Protein AF-A0A932L6X6-F1 (afdb_monomer_lite)

Foldseek 3Di:
DAKWWWDQDPFLRDIDIAHPVQQADPPVRHGDFDFQWFADLAQLEIQGLPCVDPRNVQIDIDRWFDFDFPQCFLVVDPDDAQFFFWFADPPPRPDIDTFGFHFDAFDFDDPDPDQRPFDDPVRQVVFWAFNYWLSRDGPLLLVLQQADQKDKDPDDLVCCVVVHPDDDDCRPPNPPPPPAAWDADPSNQKIWHDLPRADKIKTFGFAFHAQNFNDSVSRSVCSVVPVRFGFAQALADRHHQTDSDHDPTSVPDPSRLPRRHQGGFQWKKKKWKKFFPFQFWKKKKWFDFLNKIWIWIATQVFQKIWIDTRNHTQWIARHPRHGGDIWIWMWTDHSQFTWIDTNNHTTDTPDGRGDDVVVVNRLFDDPSSSGGIMMITHSTTMMIHRITMIGGQDAAADPALDLDPVVRPDPAGRRDPVRGVVSVDGDDDGDHRHPQWTQTHHSNDSPTPGLRRDPPGSTDGNVRTSGTGFWRPFGWADQDDVPHGDPPPRPHGPVVRTDTDD

Secondary structure (DSSP, 8-state):
--SEEEEE-TTT--EEEEE-GGGB-TTT--B-----EEE-TTT-BEEE--TTSTTTTT-PPB---EEEEEGGGGTSSPPPTT-EEEEE-TTTS-SEEEEEEEE-TT--TTSS-----PPPHHHHHHHPEEEEEGGG--HHHHHTTPPPSEEEESS-HHHHHHH-PPPSP--TTT----SSS-EEEGGGTEEEE-TT--SEEEEEE----PPPBSSHHHHHHHHHTT-------B---GGG-EESS--S-GGG-GGGGGGG-SSB---EEEEEEEEE--SSSEEEEEEEETTEEEEEEEETTTTEEEEEETTEEEEEEE-S--SSEEEEEEEEEETTEEEEEETTEEPPPSS--B--TTTTTTTS--GGGGS-EEEEEES--EEEEEEEEEE-------SS--S-GGGT-----TT-GGGGGGGG----------TTEEEEE-S--TT--STTT-SS-SSEEGGGEEEEEEEEEEPPBPSEETTEEPP--TT-B-GGG-EE--

Structure (mmCIF, N/CA/C/O backbone):
data_AF-A0A932L6X6-F1
#
_entry.id   AF-A0A932L6X6-F1
#
loop_
_atom_site.group_PDB
_atom_site.id
_atom_site.type_symbol
_atom_site.label_atom_id
_atom_site.label_alt_id
_atom_site.label_comp_id
_atom_site.label_asym_id
_atom_site.label_entity_id
_atom_site.label_seq_id
_atom_site.pdbx_PDB_ins_code
_atom_site.Cartn_x
_atom_site.Cartn_y
_atom_site.Cartn_z
_atom_site.occupancy
_atom_site.B_iso_or_equiv
_atom_site.auth_seq_id
_atom_site.auth_comp_id
_atom_site.auth_asym_id
_atom_site.auth_atom_id
_atom_site.pdbx_PDB_model_num
ATOM 1 N N . MET A 1 1 ? 12.198 -10.113 -12.822 1.00 59.28 1 MET A N 1
ATOM 2 C CA . MET A 1 1 ? 13.013 -8.905 -12.554 1.00 59.28 1 MET A CA 1
ATOM 3 C C . MET A 1 1 ? 14.378 -9.026 -13.214 1.00 59.28 1 MET A C 1
ATOM 5 O O . MET A 1 1 ? 14.775 -10.144 -13.527 1.00 59.28 1 MET A O 1
ATOM 9 N N . GLY A 1 2 ? 15.064 -7.897 -13.429 1.00 71.88 2 GLY A N 1
ATOM 10 C CA . GLY A 1 2 ? 16.443 -7.845 -13.934 1.00 71.88 2 GLY A CA 1
ATOM 11 C C . GLY A 1 2 ? 17.482 -8.264 -12.887 1.00 71.88 2 GLY A C 1
ATOM 12 O O . GLY A 1 2 ? 17.142 -8.907 -11.890 1.00 71.88 2 GLY A O 1
ATOM 13 N N . ARG A 1 3 ? 18.756 -7.911 -13.102 1.00 78.88 3 ARG A N 1
ATOM 14 C CA . ARG A 1 3 ? 19.825 -8.232 -12.146 1.00 78.88 3 ARG A CA 1
ATOM 15 C C . ARG A 1 3 ? 19.634 -7.441 -10.847 1.00 78.88 3 ARG A C 1
ATOM 17 O O . ARG A 1 3 ? 19.452 -6.229 -10.900 1.00 78.88 3 ARG A O 1
ATOM 24 N N . HIS A 1 4 ? 19.679 -8.112 -9.697 1.00 83.12 4 HIS A N 1
ATOM 25 C CA . HIS A 1 4 ? 19.386 -7.514 -8.384 1.00 83.12 4 HIS A CA 1
ATOM 26 C C . HIS A 1 4 ? 20.142 -8.200 -7.240 1.00 83.12 4 HIS A C 1
ATOM 28 O O . HIS A 1 4 ? 20.713 -9.274 -7.431 1.00 83.12 4 HIS A O 1
ATOM 34 N N . LYS A 1 5 ? 20.139 -7.575 -6.060 1.00 83.75 5 LYS A N 1
ATOM 35 C CA . LYS A 1 5 ? 20.548 -8.154 -4.773 1.00 83.75 5 LYS A CA 1
ATOM 36 C C . LYS A 1 5 ? 19.313 -8.327 -3.888 1.00 83.75 5 LYS A C 1
ATOM 38 O O . LYS A 1 5 ? 18.473 -7.427 -3.835 1.00 83.75 5 LYS A O 1
ATOM 43 N N . ASP A 1 6 ? 19.237 -9.447 -3.178 1.00 82.81 6 ASP A N 1
ATOM 44 C CA . ASP A 1 6 ? 18.283 -9.631 -2.082 1.00 82.81 6 ASP A CA 1
ATOM 45 C C . ASP A 1 6 ? 18.930 -9.148 -0.784 1.00 82.81 6 ASP A C 1
ATOM 47 O O . ASP A 1 6 ? 20.062 -9.509 -0.466 1.00 82.81 6 ASP A O 1
ATOM 51 N N . VAL A 1 7 ? 18.222 -8.315 -0.028 1.00 84.31 7 VAL A N 1
ATOM 52 C CA . VAL A 1 7 ? 18.781 -7.638 1.141 1.00 84.31 7 VAL A CA 1
ATOM 53 C C . VAL A 1 7 ? 17.866 -7.858 2.331 1.00 84.31 7 VAL A C 1
ATOM 55 O O . VAL A 1 7 ? 16.706 -7.463 2.305 1.00 84.31 7 VAL A O 1
ATOM 58 N N . ALA A 1 8 ? 18.395 -8.453 3.398 1.00 87.75 8 ALA A N 1
ATOM 59 C CA . ALA A 1 8 ? 17.811 -8.336 4.729 1.00 87.75 8 ALA A CA 1
ATOM 60 C C . ALA A 1 8 ? 18.465 -7.138 5.427 1.00 87.75 8 ALA A C 1
ATOM 62 O O . ALA A 1 8 ? 19.692 -7.097 5.576 1.00 87.75 8 ALA A O 1
ATOM 63 N N . CYS A 1 9 ? 17.664 -6.144 5.814 1.00 88.94 9 CYS A N 1
ATOM 64 C CA . CYS A 1 9 ? 18.165 -4.991 6.554 1.00 88.94 9 CYS A CA 1
ATOM 65 C C . CYS A 1 9 ? 18.780 -5.469 7.882 1.00 88.94 9 CYS A C 1
ATOM 67 O O . CYS A 1 9 ? 18.079 -6.107 8.660 1.00 88.94 9 CYS A O 1
ATOM 69 N N . PRO A 1 10 ? 20.042 -5.143 8.205 1.00 88.06 10 PRO A N 1
ATOM 70 C CA . PRO A 1 10 ? 20.665 -5.607 9.446 1.00 88.06 10 PRO A CA 1
ATOM 71 C C . PRO A 1 10 ? 20.075 -4.945 10.701 1.00 88.06 10 PRO A C 1
ATOM 73 O O . PRO A 1 10 ? 20.348 -5.399 11.805 1.00 88.06 10 PRO A O 1
ATOM 76 N N . GLN A 1 11 ? 19.286 -3.879 10.537 1.00 90.56 11 GLN A N 1
ATOM 77 C CA . GLN A 1 11 ? 18.663 -3.158 11.644 1.00 90.56 11 GLN A CA 1
ATOM 78 C C . GLN A 1 11 ? 17.264 -3.696 11.948 1.00 90.56 11 GLN A C 1
ATOM 80 O O . GLN A 1 11 ? 17.016 -4.184 13.042 1.00 90.56 11 GLN A O 1
ATOM 85 N N . CYS A 1 12 ? 16.348 -3.634 10.977 1.00 90.50 12 CYS A N 1
ATOM 86 C CA . CYS A 1 12 ? 14.954 -4.045 11.179 1.00 90.50 12 CYS A CA 1
ATOM 87 C C . CYS A 1 12 ? 14.623 -5.444 10.642 1.00 90.50 12 CYS A C 1
ATOM 89 O O . CYS A 1 12 ? 13.495 -5.891 10.789 1.00 90.50 12 CYS A O 1
ATOM 91 N N . ASN A 1 13 ? 15.565 -6.128 9.985 1.00 90.94 13 ASN A N 1
ATOM 92 C CA . ASN A 1 13 ? 15.373 -7.431 9.333 1.00 90.94 13 ASN A CA 1
ATOM 93 C C . ASN A 1 13 ? 14.358 -7.455 8.170 1.00 90.94 13 ASN A C 1
ATOM 95 O O . ASN A 1 13 ? 14.081 -8.519 7.611 1.00 90.94 13 ASN A O 1
ATOM 99 N N . TYR A 1 14 ? 13.842 -6.296 7.744 1.00 91.62 14 TYR A N 1
ATOM 100 C CA . TYR A 1 14 ? 12.986 -6.214 6.563 1.00 91.62 14 TYR A CA 1
ATOM 101 C C . TYR A 1 14 ? 13.736 -6.675 5.316 1.00 91.62 14 TYR A C 1
ATOM 103 O O . TYR A 1 14 ? 14.874 -6.254 5.070 1.00 91.62 14 TYR A O 1
ATOM 111 N N . ARG A 1 15 ? 13.090 -7.537 4.526 1.00 90.38 15 ARG A N 1
ATOM 112 C CA . ARG A 1 15 ? 13.638 -8.055 3.273 1.00 90.38 15 ARG A CA 1
ATOM 113 C C . ARG A 1 15 ? 13.157 -7.215 2.100 1.00 90.38 15 ARG A C 1
ATOM 115 O O . ARG A 1 15 ? 11.959 -7.066 1.894 1.00 90.38 15 ARG A O 1
ATOM 122 N N . PHE A 1 16 ? 14.096 -6.709 1.317 1.00 88.19 16 PHE A N 1
ATOM 123 C CA . PHE A 1 16 ? 13.834 -5.911 0.126 1.00 88.19 16 PHE A CA 1
ATOM 124 C C . PHE A 1 16 ? 14.847 -6.241 -0.969 1.00 88.19 16 PHE A C 1
ATOM 126 O O . PHE A 1 16 ? 15.822 -6.959 -0.743 1.00 88.19 16 PHE A O 1
ATOM 133 N N . GLN A 1 17 ? 14.597 -5.736 -2.172 1.00 86.75 17 GLN A N 1
ATOM 134 C CA . GLN A 1 17 ? 15.460 -5.949 -3.327 1.00 86.75 17 GLN A CA 1
ATOM 135 C C . GLN A 1 17 ? 16.038 -4.625 -3.796 1.00 86.75 17 GLN A C 1
ATOM 137 O O . GLN A 1 17 ? 15.375 -3.594 -3.710 1.00 86.75 17 GLN A O 1
ATOM 142 N N . VAL A 1 18 ? 17.263 -4.679 -4.308 1.00 85.31 18 VAL A N 1
ATOM 143 C CA . VAL A 1 18 ? 17.975 -3.531 -4.875 1.00 85.31 18 VAL A CA 1
ATOM 144 C C . VAL A 1 18 ? 18.481 -3.918 -6.258 1.00 85.31 18 VAL A C 1
ATOM 146 O O . VAL A 1 18 ? 19.087 -4.980 -6.417 1.00 85.31 18 VAL A O 1
ATOM 149 N N . SER A 1 19 ? 18.233 -3.083 -7.267 1.00 81.38 19 SER A N 1
ATOM 150 C CA . SER A 1 19 ? 18.755 -3.290 -8.619 1.00 81.38 19 SER A CA 1
ATOM 151 C C . SER A 1 19 ? 20.271 -3.401 -8.576 1.00 81.38 19 SER A C 1
ATOM 153 O O . SER A 1 19 ? 20.921 -2.649 -7.869 1.00 81.38 19 SER A O 1
ATOM 155 N N . ALA A 1 20 ? 20.830 -4.317 -9.358 1.00 79.25 20 ALA A N 1
ATOM 156 C CA . ALA A 1 20 ? 22.265 -4.492 -9.567 1.00 79.25 20 ALA A CA 1
ATOM 157 C C . ALA A 1 20 ? 22.620 -4.532 -11.054 1.00 79.25 20 ALA A C 1
ATOM 159 O O . ALA A 1 20 ? 23.632 -5.109 -11.457 1.00 79.25 20 ALA A O 1
ATOM 160 N N . SER A 1 21 ? 21.759 -3.931 -11.874 1.00 76.94 21 SER A N 1
ATOM 161 C CA . SER A 1 21 ? 21.929 -3.882 -13.326 1.00 76.94 21 SER A CA 1
ATOM 162 C C . SER A 1 21 ? 23.211 -3.128 -13.702 1.00 76.94 21 SER A C 1
ATOM 164 O O . SER A 1 21 ? 23.961 -3.614 -14.540 1.00 76.94 21 SER A O 1
ATOM 166 N N . ASP A 1 22 ? 23.544 -2.058 -12.970 1.00 74.56 22 ASP A N 1
ATOM 167 C CA . ASP A 1 22 ? 24.755 -1.246 -13.167 1.00 74.56 22 ASP A CA 1
ATOM 168 C C . ASP A 1 22 ? 26.072 -1.984 -12.861 1.00 74.56 22 ASP A C 1
ATOM 170 O O . ASP A 1 22 ? 27.138 -1.506 -13.232 1.00 74.56 22 ASP A O 1
ATOM 174 N N . GLU A 1 23 ? 26.058 -3.138 -12.177 1.00 74.38 23 GLU A N 1
ATOM 175 C CA . GLU A 1 23 ? 27.310 -3.846 -11.855 1.00 74.38 23 GLU A CA 1
ATOM 176 C C . GLU A 1 23 ? 27.989 -4.444 -13.095 1.00 74.38 23 GLU A C 1
ATOM 178 O O . GLU A 1 23 ? 29.179 -4.776 -13.064 1.00 74.38 23 GLU A O 1
ATOM 183 N N . VAL A 1 24 ? 27.242 -4.628 -14.185 1.00 69.69 24 VAL A N 1
ATOM 184 C CA . VAL A 1 24 ? 27.682 -5.386 -15.353 1.00 69.69 24 VAL A CA 1
ATOM 185 C C . VAL A 1 24 ? 27.286 -4.664 -16.628 1.00 69.69 24 VAL A C 1
ATOM 187 O O . VAL A 1 24 ? 26.172 -4.180 -16.764 1.00 69.69 24 VAL A O 1
ATOM 190 N N . ASP A 1 25 ? 28.196 -4.649 -17.593 1.00 65.38 25 ASP A N 1
ATOM 191 C CA . ASP A 1 25 ? 27.910 -4.136 -18.926 1.00 65.38 25 ASP A CA 1
ATOM 192 C C . ASP A 1 25 ? 26.937 -5.080 -19.654 1.00 65.38 25 ASP A C 1
ATOM 194 O O . ASP A 1 25 ? 27.196 -6.279 -19.781 1.00 65.38 25 ASP A O 1
ATOM 198 N N . GLU A 1 26 ? 25.803 -4.558 -20.123 1.00 61.50 26 GLU A N 1
ATOM 199 C CA . GLU A 1 26 ? 24.737 -5.372 -20.726 1.00 61.50 26 GLU A CA 1
ATOM 200 C C . GLU A 1 26 ? 25.148 -6.050 -22.045 1.00 61.50 26 GLU A C 1
ATOM 202 O O . GLU A 1 26 ? 24.567 -7.069 -22.420 1.00 61.50 26 GLU A O 1
ATOM 207 N N . THR A 1 27 ? 26.166 -5.526 -22.738 1.00 60.38 27 THR A N 1
ATOM 208 C CA . THR A 1 27 ? 26.592 -6.009 -24.063 1.00 60.38 27 THR A CA 1
ATOM 209 C C . THR A 1 27 ? 27.661 -7.092 -23.954 1.00 60.38 27 THR A C 1
ATOM 211 O O . THR A 1 27 ? 27.621 -8.108 -24.645 1.00 60.38 27 THR A O 1
ATOM 214 N N . THR A 1 28 ? 28.635 -6.876 -23.078 1.00 61.78 28 THR A N 1
ATOM 215 C CA . THR A 1 28 ? 29.803 -7.742 -22.881 1.00 61.78 28 THR A CA 1
ATOM 216 C C . THR A 1 28 ? 29.606 -8.723 -21.728 1.00 61.78 28 THR A C 1
ATOM 218 O O . THR A 1 28 ? 30.336 -9.707 -21.615 1.00 61.78 28 THR A O 1
ATOM 221 N N . ASN A 1 29 ? 28.618 -8.468 -20.862 1.00 62.97 29 ASN A N 1
ATOM 222 C CA . ASN A 1 29 ? 28.383 -9.171 -19.604 1.00 62.97 29 ASN A CA 1
ATOM 223 C C . ASN A 1 29 ? 29.629 -9.187 -18.684 1.00 62.97 29 ASN A C 1
ATOM 225 O O . ASN A 1 29 ? 29.773 -10.064 -17.827 1.00 62.97 29 ASN A O 1
ATOM 229 N N . VAL A 1 30 ? 30.521 -8.200 -18.845 1.00 63.78 30 VAL A N 1
ATOM 230 C CA . VAL A 1 30 ? 31.698 -7.977 -17.996 1.00 63.78 30 VAL A CA 1
ATOM 231 C C . VAL A 1 30 ? 31.309 -7.098 -16.810 1.00 63.78 30 VAL A C 1
ATOM 233 O O . VAL A 1 30 ? 30.660 -6.064 -16.969 1.00 63.78 30 VAL A O 1
ATOM 236 N N . ARG A 1 31 ? 31.702 -7.516 -15.603 1.00 64.94 31 ARG A N 1
ATOM 237 C CA . ARG A 1 31 ? 31.498 -6.734 -14.378 1.00 64.94 31 ARG A CA 1
ATOM 238 C C . ARG A 1 31 ? 32.412 -5.509 -14.400 1.00 64.94 31 ARG A C 1
ATOM 240 O O . ARG A 1 31 ? 33.623 -5.678 -14.514 1.00 64.94 31 ARG A O 1
ATOM 247 N N . HIS A 1 32 ? 31.846 -4.311 -14.285 1.00 64.50 32 HIS A N 1
ATOM 248 C CA . HIS A 1 32 ? 32.609 -3.055 -14.332 1.00 64.50 32 HIS A CA 1
ATOM 249 C C . HIS A 1 32 ? 32.357 -2.135 -13.128 1.00 64.50 32 HIS A C 1
ATOM 251 O O . HIS A 1 32 ? 33.115 -1.190 -12.926 1.00 64.50 32 HIS A O 1
ATOM 257 N N . ALA A 1 33 ? 31.338 -2.421 -12.311 1.00 64.88 33 ALA A N 1
ATOM 258 C CA . ALA A 1 33 ? 31.063 -1.698 -11.076 1.00 64.88 33 ALA A CA 1
ATOM 259 C C . ALA A 1 33 ? 30.678 -2.657 -9.938 1.00 64.88 33 ALA A C 1
ATOM 261 O O . ALA A 1 33 ? 30.308 -3.819 -10.149 1.00 64.88 33 ALA A O 1
ATOM 262 N N . VAL A 1 34 ? 30.774 -2.156 -8.710 1.00 67.62 34 VAL A N 1
ATOM 263 C CA . VAL A 1 34 ? 30.240 -2.807 -7.514 1.00 67.62 34 VAL A CA 1
ATOM 264 C C . VAL A 1 34 ? 29.261 -1.829 -6.901 1.00 67.62 34 VAL A C 1
ATOM 266 O O . VAL A 1 34 ? 29.612 -0.677 -6.655 1.00 67.62 34 VAL A O 1
ATOM 269 N N . LEU A 1 35 ? 28.026 -2.267 -6.687 1.00 74.69 35 LEU A N 1
ATOM 270 C CA . LEU A 1 35 ? 27.123 -1.481 -5.868 1.00 74.69 35 LEU A CA 1
ATOM 271 C C . LEU A 1 35 ? 27.602 -1.526 -4.439 1.00 74.69 35 LEU A C 1
ATOM 273 O O . LEU A 1 35 ? 27.867 -2.603 -3.912 1.00 74.69 35 LEU A O 1
ATOM 277 N N . THR A 1 36 ? 27.697 -0.357 -3.828 1.00 73.50 36 THR A N 1
ATOM 278 C CA . THR A 1 36 ? 28.293 -0.210 -2.507 1.00 73.50 36 THR A CA 1
ATOM 279 C C . THR A 1 36 ? 27.242 -0.059 -1.428 1.00 73.50 36 THR A C 1
ATOM 281 O O . THR A 1 36 ? 27.542 -0.375 -0.285 1.00 73.50 36 THR A O 1
ATOM 284 N N . THR A 1 37 ? 26.028 0.409 -1.744 1.00 81.94 37 THR A N 1
ATOM 285 C CA . THR A 1 37 ? 24.969 0.561 -0.735 1.00 81.94 37 THR A CA 1
ATOM 286 C C . THR A 1 37 ? 23.552 0.407 -1.280 1.00 81.94 37 THR A C 1
ATOM 288 O O . THR A 1 37 ? 23.329 0.554 -2.478 1.00 81.94 37 THR A O 1
ATOM 291 N N . GLY A 1 38 ? 22.585 0.168 -0.389 1.00 86.19 38 GLY A N 1
ATOM 292 C CA . GLY A 1 38 ? 21.142 0.262 -0.640 1.00 86.19 38 GLY A CA 1
ATOM 293 C C . GLY A 1 38 ? 20.395 0.787 0.591 1.00 86.19 38 GLY A C 1
ATOM 294 O O . GLY A 1 38 ? 20.908 0.678 1.701 1.00 86.19 38 GLY A O 1
ATOM 295 N N . VAL A 1 39 ? 19.201 1.358 0.428 1.00 88.38 39 VAL A N 1
ATOM 296 C CA . VAL A 1 39 ? 18.431 1.954 1.540 1.00 88.38 39 VAL A CA 1
ATOM 297 C C . VAL A 1 39 ? 17.218 1.101 1.885 1.00 88.38 39 VAL A C 1
ATOM 299 O O . VAL A 1 39 ? 16.423 0.745 1.017 1.00 88.38 39 VAL A O 1
ATOM 302 N N . CYS A 1 40 ? 17.064 0.772 3.169 1.00 90.94 40 CYS A N 1
ATOM 303 C CA . CYS A 1 40 ? 15.878 0.068 3.643 1.00 90.94 40 CYS A CA 1
ATOM 304 C C . CYS A 1 40 ? 14.638 0.978 3.549 1.00 90.94 40 CYS A C 1
ATOM 306 O O . CYS A 1 40 ? 14.648 2.047 4.159 1.00 90.94 40 CYS A O 1
ATOM 308 N N . PRO A 1 41 ? 13.542 0.557 2.889 1.00 89.31 41 PRO A N 1
ATOM 309 C CA . PRO A 1 41 ? 12.363 1.412 2.718 1.00 89.31 41 PRO A CA 1
ATOM 310 C C . PRO A 1 41 ? 11.634 1.713 4.033 1.00 89.31 41 PRO A C 1
ATOM 312 O O . PRO A 1 41 ? 11.022 2.768 4.172 1.00 89.31 41 PRO A O 1
ATOM 315 N N . LEU A 1 42 ? 11.718 0.819 5.024 1.00 91.31 42 LEU A N 1
ATOM 316 C CA . LEU A 1 42 ? 10.981 0.975 6.278 1.00 91.31 42 LEU A CA 1
ATOM 317 C C . LEU A 1 42 ? 11.716 1.862 7.282 1.00 91.31 42 LEU A C 1
ATOM 319 O O . LEU A 1 42 ? 11.163 2.867 7.741 1.00 91.31 42 LEU A O 1
ATOM 323 N N . CYS A 1 43 ? 12.960 1.498 7.613 1.00 91.50 43 CYS A N 1
ATOM 324 C CA . CYS A 1 43 ? 13.737 2.185 8.643 1.00 91.50 43 CYS A CA 1
ATOM 325 C C . CYS A 1 43 ? 14.742 3.203 8.099 1.00 91.50 43 CYS A C 1
ATOM 327 O O . CYS A 1 43 ? 15.356 3.881 8.911 1.00 91.50 43 CYS A O 1
ATOM 329 N N . GLN A 1 44 ? 14.928 3.318 6.777 1.00 90.75 44 GLN A N 1
ATOM 330 C CA . GLN A 1 44 ? 15.853 4.265 6.126 1.00 90.75 44 GLN A CA 1
ATOM 331 C C . GLN A 1 44 ? 17.346 4.040 6.443 1.00 90.75 44 GLN A C 1
ATOM 333 O O . GLN A 1 44 ? 18.194 4.880 6.139 1.00 90.75 44 GLN A O 1
ATOM 338 N N . TYR A 1 45 ? 17.695 2.877 7.003 1.00 90.75 45 TYR A N 1
ATOM 339 C CA . TYR A 1 45 ? 19.090 2.492 7.215 1.00 90.75 45 TYR A CA 1
ATOM 340 C C . TYR A 1 45 ? 19.806 2.250 5.884 1.00 90.75 45 TYR A C 1
ATOM 342 O O . TYR A 1 45 ? 19.302 1.518 5.021 1.00 90.75 45 TYR A O 1
ATOM 350 N N . ILE A 1 46 ? 21.004 2.816 5.754 1.00 88.50 46 ILE A N 1
ATOM 351 C CA . ILE A 1 46 ? 21.894 2.604 4.615 1.00 88.50 46 ILE A CA 1
ATOM 352 C C . ILE A 1 46 ? 22.653 1.296 4.832 1.00 88.50 46 ILE A C 1
ATOM 354 O O . ILE A 1 46 ? 23.545 1.177 5.668 1.00 88.50 46 ILE A O 1
ATOM 358 N N . VAL A 1 47 ? 22.292 0.296 4.043 1.00 86.50 47 VAL A N 1
ATOM 359 C CA . VAL A 1 47 ? 22.921 -1.016 4.030 1.00 86.50 47 VAL A CA 1
ATOM 360 C C . VAL A 1 47 ? 24.181 -0.966 3.168 1.00 86.50 47 VAL A C 1
ATOM 362 O O . VAL A 1 47 ? 24.097 -0.641 1.988 1.00 86.50 47 VAL A O 1
ATOM 365 N N . SER A 1 48 ? 25.331 -1.327 3.739 1.00 82.50 48 SER A N 1
ATOM 366 C CA . SER A 1 48 ? 26.599 -1.480 3.016 1.00 82.50 48 SER A CA 1
ATOM 367 C C . SER A 1 48 ? 26.671 -2.815 2.262 1.00 82.50 48 SER A C 1
ATOM 369 O O . SER A 1 48 ? 26.303 -3.873 2.779 1.00 82.50 48 SER A O 1
ATOM 371 N N . PHE A 1 49 ? 27.149 -2.763 1.025 1.00 79.00 49 PHE A N 1
ATOM 372 C CA . PHE A 1 49 ? 27.484 -3.898 0.159 1.00 79.00 49 PHE A CA 1
ATOM 373 C C . PHE A 1 49 ? 28.977 -3.910 -0.190 1.00 79.00 49 PHE A C 1
ATOM 375 O O . PHE A 1 49 ? 29.388 -4.630 -1.100 1.00 79.00 49 PHE A O 1
ATOM 382 N N . ASP A 1 50 ? 29.777 -3.088 0.492 1.00 72.44 50 ASP A N 1
ATOM 383 C CA . ASP A 1 50 ? 31.211 -3.012 0.258 1.00 72.44 50 ASP A CA 1
ATOM 384 C C . ASP A 1 50 ? 31.856 -4.385 0.552 1.00 72.44 50 ASP A C 1
ATOM 386 O O . ASP A 1 50 ? 31.680 -4.920 1.648 1.00 72.44 50 ASP A O 1
ATOM 390 N N . PRO A 1 51 ? 32.568 -5.007 -0.404 1.00 64.44 51 PRO A N 1
ATOM 391 C CA . PRO A 1 51 ? 33.237 -6.284 -0.170 1.00 64.44 51 PRO A CA 1
ATOM 392 C C . PRO A 1 51 ? 34.371 -6.193 0.864 1.00 64.44 51 PRO A C 1
ATOM 394 O O . PRO A 1 51 ? 34.786 -7.220 1.408 1.00 64.44 51 PRO A O 1
ATOM 397 N N . ASP A 1 52 ? 34.882 -5.003 1.169 1.00 67.06 52 ASP A N 1
ATOM 398 C CA . ASP A 1 52 ? 35.870 -4.828 2.231 1.00 67.06 52 ASP A CA 1
ATOM 399 C C . ASP A 1 52 ? 35.217 -4.754 3.620 1.00 67.06 52 ASP A C 1
ATOM 401 O O . ASP A 1 52 ? 35.862 -5.112 4.611 1.00 67.06 52 ASP A O 1
ATOM 405 N N . ASP A 1 53 ? 33.923 -4.426 3.686 1.00 65.81 53 ASP A N 1
ATOM 406 C CA . ASP A 1 53 ? 33.097 -4.486 4.890 1.00 65.81 53 ASP A CA 1
ATOM 407 C C . ASP A 1 53 ? 32.706 -5.949 5.200 1.00 65.81 53 ASP A C 1
ATOM 409 O O . ASP A 1 53 ? 32.057 -6.609 4.379 1.00 65.81 53 ASP A O 1
ATOM 413 N N . PRO A 1 54 ? 33.052 -6.495 6.384 1.00 61.03 54 PRO A N 1
ATOM 414 C CA . PRO A 1 54 ? 32.621 -7.827 6.803 1.00 61.03 54 PRO A CA 1
ATOM 415 C C . PRO A 1 54 ? 31.107 -8.063 6.682 1.00 61.03 54 PRO A C 1
ATOM 417 O O . PRO A 1 54 ? 30.703 -9.193 6.420 1.00 61.03 54 PRO A O 1
ATOM 420 N N . ALA A 1 55 ? 30.279 -7.019 6.823 1.00 59.78 55 ALA A N 1
ATOM 421 C CA . ALA A 1 55 ? 28.827 -7.092 6.653 1.00 59.78 55 ALA A CA 1
ATOM 422 C C . ALA A 1 55 ? 28.361 -7.058 5.179 1.00 59.78 55 ALA A C 1
ATOM 424 O O . ALA A 1 55 ? 27.216 -7.417 4.890 1.00 59.78 55 ALA A O 1
ATOM 425 N N . GLY A 1 56 ? 29.217 -6.626 4.244 1.00 57.16 56 GLY A N 1
ATOM 426 C CA . GLY A 1 56 ? 28.928 -6.522 2.808 1.00 57.16 56 GLY A CA 1
ATOM 427 C C . GLY A 1 56 ? 29.398 -7.719 1.968 1.00 57.16 56 GLY A C 1
ATOM 428 O O . GLY A 1 56 ? 28.829 -7.978 0.905 1.00 57.16 56 GLY A O 1
ATOM 429 N N . ARG A 1 57 ? 30.373 -8.500 2.464 1.00 50.44 57 ARG A N 1
ATOM 430 C CA . ARG A 1 57 ? 31.052 -9.616 1.758 1.00 50.44 57 ARG A CA 1
ATOM 431 C C . ARG A 1 57 ? 30.159 -10.717 1.182 1.00 50.44 57 ARG A C 1
ATOM 433 O O . ARG A 1 57 ? 30.590 -11.410 0.264 1.00 50.44 57 ARG A O 1
ATOM 440 N N . GLU A 1 58 ? 28.941 -10.885 1.685 1.00 53.66 58 GLU A N 1
ATOM 441 C CA . GLU A 1 58 ? 28.072 -12.024 1.350 1.00 53.66 58 GLU A CA 1
ATOM 442 C C . GLU A 1 58 ? 26.911 -11.691 0.395 1.00 53.66 58 GLU A C 1
ATOM 444 O O . GLU A 1 58 ? 26.065 -12.544 0.161 1.00 53.66 58 GLU A O 1
ATOM 449 N N . ARG A 1 59 ? 26.846 -10.480 -0.183 1.00 64.88 59 ARG A N 1
ATOM 450 C CA . ARG A 1 59 ? 25.676 -10.032 -0.973 1.00 64.88 59 ARG A CA 1
ATOM 451 C C . ARG A 1 59 ? 25.957 -10.004 -2.477 1.00 64.88 59 ARG A C 1
ATOM 453 O O . ARG A 1 59 ? 26.269 -8.952 -3.060 1.00 64.88 59 ARG A O 1
ATOM 460 N N . LEU A 1 60 ? 25.867 -11.167 -3.126 1.00 66.25 60 LEU A N 1
ATOM 461 C CA . LEU A 1 60 ? 26.078 -11.299 -4.570 1.00 66.25 60 LEU A CA 1
ATOM 462 C C . LEU A 1 60 ? 24.873 -10.754 -5.353 1.00 66.25 60 LEU A C 1
ATOM 464 O O . LEU A 1 60 ? 23.746 -10.712 -4.870 1.00 66.25 60 LEU A O 1
ATOM 468 N N . SER A 1 61 ? 25.114 -10.287 -6.582 1.00 73.56 61 SER A N 1
ATOM 469 C CA . SER A 1 61 ? 24.029 -9.945 -7.505 1.00 73.56 61 SER A CA 1
ATOM 470 C C . SER A 1 61 ? 23.615 -11.155 -8.341 1.00 73.56 61 SER A C 1
ATOM 472 O O . SER A 1 61 ? 24.442 -11.916 -8.851 1.00 73.56 61 SER A O 1
ATOM 474 N N . TYR A 1 62 ? 22.311 -11.314 -8.534 1.00 74.00 62 TYR A N 1
ATOM 475 C CA . TYR A 1 62 ? 21.706 -12.402 -9.297 1.00 74.00 62 TYR A CA 1
ATOM 476 C C . TYR A 1 62 ? 21.278 -11.919 -10.668 1.00 74.00 62 TYR A C 1
ATOM 478 O O . TYR A 1 62 ? 20.804 -10.802 -10.795 1.00 74.00 62 TYR A O 1
ATOM 486 N N . LYS A 1 63 ? 21.356 -12.767 -11.699 1.00 69.44 63 LYS A N 1
ATOM 487 C CA . LYS A 1 63 ? 20.938 -12.411 -13.071 1.00 69.44 63 LYS A CA 1
ATOM 488 C C . LYS A 1 63 ? 19.421 -12.167 -13.236 1.00 69.44 63 LYS A C 1
ATOM 490 O O . LYS A 1 63 ? 19.023 -11.719 -14.305 1.00 69.44 63 LYS A O 1
ATOM 495 N N . GLY A 1 64 ? 18.608 -12.439 -12.211 1.00 74.31 64 GLY A N 1
ATOM 496 C CA . GLY A 1 64 ? 17.143 -12.382 -12.257 1.00 74.31 64 GLY A CA 1
ATOM 497 C C . GLY A 1 64 ? 16.485 -13.766 -12.341 1.00 74.31 64 GLY A C 1
ATOM 498 O O . GLY A 1 64 ? 17.163 -14.785 -12.496 1.00 74.31 64 GLY A O 1
ATOM 499 N N . ASP A 1 65 ? 15.156 -13.796 -12.231 1.00 78.94 65 ASP A N 1
ATOM 500 C CA . ASP A 1 65 ? 14.359 -15.028 -12.303 1.00 78.94 65 ASP A CA 1
ATOM 501 C C . ASP A 1 65 ? 14.210 -15.529 -13.743 1.00 78.94 65 ASP A C 1
ATOM 503 O O . ASP A 1 65 ? 14.055 -14.736 -14.675 1.00 78.94 65 ASP A O 1
ATOM 507 N N . ARG A 1 66 ? 14.178 -16.854 -13.939 1.00 82.00 66 ARG A N 1
ATOM 508 C CA . ARG A 1 66 ? 13.803 -17.438 -15.232 1.00 82.00 66 ARG A CA 1
ATOM 509 C C . ARG A 1 66 ? 12.295 -17.615 -15.315 1.00 82.00 66 ARG A C 1
ATOM 511 O O . ARG A 1 66 ? 11.680 -18.260 -14.461 1.00 82.00 66 ARG A O 1
ATOM 518 N N . ILE A 1 67 ? 11.733 -17.093 -16.398 1.00 87.69 67 ILE A N 1
ATOM 519 C CA . ILE A 1 67 ? 10.302 -17.139 -16.680 1.00 87.69 67 ILE A CA 1
ATOM 520 C C . ILE A 1 67 ? 9.991 -18.037 -17.876 1.00 87.69 67 ILE A C 1
ATOM 522 O O . ILE A 1 67 ? 10.774 -18.140 -18.823 1.00 87.69 67 ILE A O 1
ATOM 526 N N . LEU A 1 68 ? 8.836 -18.688 -17.824 1.00 90.12 68 LEU A N 1
ATOM 527 C CA . LEU A 1 68 ? 8.234 -19.395 -18.939 1.00 90.12 68 LEU A CA 1
ATOM 528 C C . LEU A 1 68 ? 7.417 -18.393 -19.754 1.00 90.12 68 LEU A C 1
ATOM 530 O O . LEU A 1 68 ? 6.557 -17.702 -19.206 1.00 90.12 68 LEU A O 1
ATOM 534 N N . VAL A 1 69 ? 7.691 -18.327 -21.056 1.00 90.94 69 VAL A N 1
ATOM 535 C CA . VAL A 1 69 ? 7.015 -17.422 -21.992 1.00 90.94 69 VAL A CA 1
ATOM 536 C C . VAL A 1 69 ? 6.213 -18.250 -22.984 1.00 90.94 69 VAL A C 1
ATOM 538 O O . VAL A 1 69 ? 6.778 -19.071 -23.710 1.00 90.94 69 VAL A O 1
ATOM 541 N N . GLY A 1 70 ? 4.904 -18.023 -23.028 1.00 91.62 70 GLY A N 1
ATOM 542 C CA . GLY A 1 70 ? 4.022 -18.590 -24.040 1.00 91.62 70 GLY A CA 1
ATOM 543 C C . GLY A 1 70 ? 4.187 -17.837 -25.353 1.00 91.62 70 GLY A C 1
ATOM 544 O O . GLY A 1 70 ? 3.473 -16.868 -25.590 1.00 91.62 70 GLY A O 1
ATOM 545 N N . LYS A 1 71 ? 5.137 -18.262 -26.196 1.00 87.56 71 LYS A N 1
ATOM 546 C CA . LYS A 1 71 ? 5.473 -17.552 -27.445 1.00 87.56 71 LYS A CA 1
ATOM 547 C C . LYS A 1 71 ? 4.303 -17.435 -28.422 1.00 87.56 71 LYS A C 1
ATOM 549 O O . LYS A 1 71 ? 4.108 -16.405 -29.042 1.00 87.56 71 LYS A O 1
ATOM 554 N N . PHE A 1 72 ? 3.481 -18.475 -28.478 1.00 85.31 72 PHE A N 1
ATOM 555 C CA . PHE A 1 72 ? 2.330 -18.537 -29.372 1.00 85.31 72 PHE A CA 1
ATOM 556 C C . PHE A 1 72 ? 1.086 -17.809 -28.841 1.00 85.31 72 PHE A C 1
ATOM 558 O O . PHE A 1 72 ? 0.088 -17.727 -29.548 1.00 85.31 72 PHE A O 1
ATOM 565 N N . ALA A 1 73 ? 1.115 -17.294 -27.603 1.00 85.50 73 ALA A N 1
ATOM 566 C CA . ALA A 1 73 ? -0.060 -16.672 -26.988 1.00 85.50 73 ALA A CA 1
ATOM 567 C C . ALA A 1 73 ? -0.587 -15.496 -27.824 1.00 85.50 73 ALA A C 1
ATOM 569 O O . ALA A 1 73 ? -1.789 -15.389 -28.029 1.00 85.50 73 ALA A O 1
ATOM 570 N N . TYR A 1 74 ? 0.321 -14.679 -28.365 1.00 87.94 74 TYR A N 1
ATOM 571 C CA . TYR A 1 74 ? -0.026 -13.523 -29.194 1.00 87.94 74 TYR A CA 1
ATOM 572 C C . TYR A 1 74 ? -0.005 -13.818 -30.706 1.00 87.94 74 TYR A C 1
ATOM 574 O O . TYR A 1 74 ? -0.291 -12.942 -31.516 1.00 87.94 74 TYR A O 1
ATOM 582 N N . GLU A 1 75 ? 0.312 -15.052 -31.114 1.00 83.00 75 GLU A N 1
ATOM 583 C CA . GLU A 1 75 ? 0.107 -15.496 -32.503 1.00 83.00 75 GLU A CA 1
ATOM 584 C C . GLU A 1 75 ? -1.353 -15.910 -32.744 1.00 83.00 75 GLU A C 1
ATOM 586 O O . GLU A 1 75 ? -1.865 -15.752 -33.848 1.00 83.00 75 GLU A O 1
ATOM 591 N N . PHE A 1 76 ? -2.027 -16.421 -31.706 1.00 84.50 76 PHE A N 1
ATOM 592 C CA . PHE A 1 76 ? -3.401 -16.935 -31.785 1.00 84.50 76 PHE A CA 1
ATOM 593 C C . PHE A 1 76 ? -4.443 -16.074 -31.057 1.00 84.50 76 PHE A C 1
ATOM 595 O O . PHE A 1 76 ? -5.625 -16.408 -31.084 1.00 84.50 76 PHE A O 1
ATOM 602 N N . GLY A 1 77 ? -4.020 -14.992 -30.405 1.00 85.75 77 GLY A N 1
ATOM 603 C CA . GLY A 1 77 ? -4.892 -14.063 -29.692 1.00 85.75 77 GLY A CA 1
ATOM 604 C C . GLY A 1 77 ? -4.265 -12.680 -29.576 1.00 85.75 77 GLY A C 1
ATOM 605 O O . GLY A 1 77 ? -3.087 -12.491 -29.891 1.00 85.75 77 GLY A O 1
ATOM 606 N N . ASP A 1 78 ? -5.054 -11.710 -29.137 1.00 88.88 78 ASP A N 1
ATOM 607 C CA . ASP A 1 78 ? -4.574 -10.357 -28.872 1.00 88.88 78 ASP A CA 1
ATOM 608 C C . ASP A 1 78 ? -4.099 -10.223 -27.420 1.00 88.88 78 ASP A C 1
ATOM 610 O O . ASP A 1 78 ? -4.610 -10.923 -26.542 1.00 88.88 78 ASP A O 1
ATOM 614 N N . PRO A 1 79 ? -3.098 -9.366 -27.146 1.00 90.81 79 PRO A N 1
ATOM 615 C CA . PRO A 1 79 ? -2.730 -9.021 -25.782 1.00 90.81 79 PRO A CA 1
ATOM 616 C C . PRO A 1 79 ? -3.922 -8.467 -25.010 1.00 90.81 79 PRO A C 1
ATOM 618 O O . PRO A 1 79 ? -4.635 -7.589 -25.494 1.00 90.81 79 PRO A O 1
ATOM 621 N N . GLU A 1 80 ? -4.099 -8.944 -23.783 1.00 90.75 80 GLU A N 1
ATOM 622 C CA . GLU A 1 80 ? -5.112 -8.415 -22.878 1.00 90.75 80 GLU A CA 1
ATOM 623 C C . GLU A 1 80 ? -4.501 -7.322 -21.997 1.00 90.75 80 GLU A C 1
ATOM 625 O O . GLU A 1 80 ? -3.306 -7.333 -21.672 1.00 90.75 80 GLU A O 1
ATOM 630 N N . ARG A 1 81 ? -5.331 -6.368 -21.566 1.00 88.38 81 ARG A N 1
ATOM 631 C CA . ARG A 1 81 ? -4.904 -5.380 -20.575 1.00 88.38 81 ARG A CA 1
ATOM 632 C C . ARG A 1 81 ? -4.431 -6.100 -19.311 1.00 88.38 81 ARG A C 1
ATOM 634 O O . ARG A 1 81 ? -5.033 -7.075 -18.869 1.00 88.38 81 ARG A O 1
ATOM 641 N N . TRP A 1 82 ? -3.363 -5.580 -18.718 1.00 87.69 82 TRP A N 1
ATOM 642 C CA . TRP A 1 82 ? -2.650 -6.122 -17.562 1.00 87.69 82 TRP A CA 1
ATOM 643 C C . TRP A 1 82 ? -1.791 -7.357 -17.839 1.00 87.69 82 TRP A C 1
ATOM 645 O O . TRP A 1 82 ? -1.149 -7.850 -16.905 1.00 87.69 82 TRP A O 1
ATOM 655 N N . ASP A 1 83 ? -1.682 -7.815 -19.088 1.00 91.44 83 ASP A N 1
ATOM 656 C CA . ASP A 1 83 ? -0.760 -8.890 -19.441 1.00 91.44 83 ASP A CA 1
ATOM 657 C C . ASP A 1 83 ? 0.691 -8.493 -19.208 1.00 91.44 83 ASP A C 1
ATOM 659 O O . ASP A 1 83 ? 1.143 -7.427 -19.617 1.00 91.44 83 ASP A O 1
ATOM 663 N N . VAL A 1 84 ? 1.468 -9.389 -18.601 1.00 91.94 84 VAL A N 1
ATOM 664 C CA . VAL A 1 84 ? 2.923 -9.244 -18.558 1.00 91.94 84 VAL A CA 1
ATOM 665 C C . VAL A 1 84 ? 3.485 -9.779 -19.872 1.00 91.94 84 VAL A C 1
ATOM 667 O O . VAL A 1 84 ? 3.635 -10.987 -20.062 1.00 91.94 84 VAL A O 1
ATOM 670 N N . ALA A 1 85 ? 3.773 -8.878 -20.804 1.00 92.81 85 ALA A N 1
ATOM 671 C CA . ALA A 1 85 ? 4.265 -9.199 -22.134 1.00 92.81 85 ALA A CA 1
ATOM 672 C C . ALA A 1 85 ? 5.795 -9.204 -22.191 1.00 92.81 85 ALA A C 1
ATOM 674 O O . ALA A 1 85 ? 6.474 -8.374 -21.580 1.00 92.81 85 ALA A O 1
ATOM 675 N N . VAL A 1 86 ? 6.336 -10.134 -22.978 1.00 91.81 86 VAL A N 1
ATOM 676 C CA . VAL A 1 86 ? 7.740 -10.156 -23.388 1.00 91.81 86 VAL A CA 1
ATOM 677 C C . VAL A 1 86 ? 7.824 -9.668 -24.826 1.00 91.81 86 VAL A C 1
ATOM 679 O O . VAL A 1 86 ? 7.115 -10.191 -25.682 1.00 91.81 86 VAL A O 1
ATOM 682 N N . PHE A 1 87 ? 8.688 -8.697 -25.107 1.00 90.88 87 PHE A N 1
ATOM 683 C CA . PHE A 1 87 ? 8.822 -8.098 -26.439 1.00 90.88 87 PHE A CA 1
ATOM 684 C C . PHE A 1 87 ? 10.241 -7.592 -26.707 1.00 90.88 87 PHE A C 1
ATOM 686 O O . PHE A 1 87 ? 11.075 -7.524 -25.803 1.00 90.88 87 PHE A O 1
ATOM 693 N N . LYS A 1 88 ? 10.546 -7.278 -27.964 1.00 88.00 88 LYS A N 1
ATOM 694 C CA . LYS A 1 88 ? 11.814 -6.671 -28.380 1.00 88.00 88 LYS A CA 1
ATOM 695 C C . LYS A 1 88 ? 11.801 -5.162 -28.162 1.00 88.00 88 LYS A C 1
ATOM 697 O O . LYS A 1 88 ? 10.837 -4.505 -28.523 1.00 88.00 88 LYS A O 1
ATOM 702 N N . PHE A 1 89 ? 12.887 -4.607 -27.619 1.00 82.31 89 PHE A N 1
ATOM 703 C CA . PHE A 1 89 ? 13.025 -3.156 -27.459 1.00 82.31 89 PHE A CA 1
ATOM 704 C C . PHE A 1 89 ? 12.839 -2.428 -28.810 1.00 82.31 89 PHE A C 1
ATOM 706 O O . PHE A 1 89 ? 13.617 -2.724 -29.726 1.00 82.31 89 PHE A O 1
ATOM 713 N N . PRO A 1 90 ? 11.896 -1.470 -28.934 1.00 75.75 90 PRO A N 1
ATOM 714 C CA . PRO A 1 90 ? 11.571 -0.838 -30.219 1.00 75.75 90 PRO A CA 1
ATOM 715 C C . PRO A 1 90 ? 12.757 -0.157 -30.917 1.00 75.75 90 PRO A C 1
ATOM 717 O O . PRO A 1 90 ? 12.904 -0.257 -32.129 1.00 75.75 90 PRO A O 1
ATOM 720 N N . GLY A 1 91 ? 13.681 0.454 -30.166 1.00 71.00 91 GLY A N 1
ATOM 721 C CA . GLY A 1 91 ? 14.776 1.229 -30.765 1.00 71.00 91 GLY A CA 1
ATOM 722 C C . GLY A 1 91 ? 15.927 0.417 -31.380 1.00 71.00 91 GLY A C 1
ATOM 723 O O . GLY A 1 91 ? 16.682 0.952 -32.187 1.00 71.00 91 GLY A O 1
ATOM 724 N N . SER A 1 92 ? 16.130 -0.854 -31.002 1.00 69.56 92 SER A N 1
ATOM 725 C CA . SER A 1 92 ? 17.236 -1.663 -31.566 1.00 69.56 92 SER A CA 1
ATOM 726 C C . SER A 1 92 ? 16.989 -3.171 -31.672 1.00 69.56 92 SER A C 1
ATOM 728 O O . SER A 1 92 ? 17.870 -3.886 -32.150 1.00 69.56 92 SER A O 1
ATOM 730 N N . ALA A 1 93 ? 15.831 -3.671 -31.223 1.00 71.94 93 ALA A N 1
ATOM 731 C CA . ALA A 1 93 ? 15.367 -5.067 -31.259 1.00 71.94 93 ALA A CA 1
ATOM 732 C C . ALA A 1 93 ? 16.345 -6.158 -30.756 1.00 71.94 93 ALA A C 1
ATOM 734 O O . ALA A 1 93 ? 16.090 -7.360 -30.890 1.00 71.94 93 ALA A O 1
ATOM 735 N N . LYS A 1 94 ? 17.468 -5.783 -30.133 1.00 73.50 94 LYS A N 1
ATOM 736 C CA . LYS A 1 94 ? 18.474 -6.723 -29.612 1.00 73.50 94 LYS A CA 1
ATOM 737 C C . LYS A 1 94 ? 18.124 -7.235 -28.218 1.00 73.50 94 LYS A C 1
ATOM 739 O O . LYS A 1 94 ? 18.397 -8.395 -27.912 1.00 73.50 94 LYS A O 1
ATOM 744 N N . THR A 1 95 ? 17.448 -6.416 -27.417 1.00 77.56 95 THR A N 1
ATOM 745 C CA . THR A 1 95 ? 17.137 -6.709 -26.012 1.00 77.56 95 THR A CA 1
ATOM 746 C C . THR A 1 95 ? 15.670 -7.096 -25.842 1.00 77.56 95 THR A C 1
ATOM 748 O O . THR A 1 95 ? 14.792 -6.482 -26.446 1.00 77.56 95 THR A O 1
ATOM 751 N N . ASN A 1 96 ? 15.403 -8.125 -25.031 1.00 84.31 96 ASN A N 1
ATOM 752 C CA . ASN A 1 96 ? 14.041 -8.504 -24.646 1.00 84.31 96 ASN A CA 1
ATOM 753 C C . ASN A 1 96 ? 13.630 -7.724 -23.400 1.00 84.31 96 ASN A C 1
ATOM 755 O O . ASN A 1 96 ? 14.359 -7.739 -22.408 1.00 84.31 96 ASN A O 1
ATOM 759 N N . TYR A 1 97 ? 12.469 -7.086 -23.436 1.00 86.56 97 TYR A N 1
ATOM 760 C CA . TYR A 1 97 ? 11.861 -6.395 -22.306 1.00 86.56 97 TYR A CA 1
ATOM 761 C C . TYR A 1 97 ? 10.677 -7.208 -21.787 1.00 86.56 97 TYR A C 1
ATOM 763 O O . TYR A 1 97 ? 10.061 -7.973 -22.528 1.00 86.56 97 TYR A O 1
ATOM 771 N N . ILE A 1 98 ? 10.395 -7.063 -20.493 1.00 88.44 98 ILE A N 1
ATOM 772 C CA . ILE A 1 98 ? 9.232 -7.648 -19.826 1.00 88.44 98 ILE A CA 1
ATOM 773 C C . ILE A 1 98 ? 8.513 -6.490 -19.148 1.00 88.44 98 ILE A C 1
ATOM 775 O O . ILE A 1 98 ? 9.075 -5.884 -18.232 1.00 88.44 98 ILE A O 1
ATOM 779 N N . LYS A 1 99 ? 7.316 -6.152 -19.622 1.00 89.56 99 LYS A N 1
ATOM 780 C CA . LYS A 1 99 ? 6.501 -5.044 -19.100 1.00 89.56 99 LYS A CA 1
ATOM 781 C C . LYS A 1 99 ? 5.036 -5.449 -19.088 1.00 89.56 99 LYS A C 1
ATOM 783 O O . LYS A 1 99 ? 4.673 -6.468 -19.673 1.00 89.56 99 LYS A O 1
ATOM 788 N N . ARG A 1 100 ? 4.210 -4.664 -18.409 1.00 91.06 100 ARG A N 1
ATOM 789 C CA . ARG A 1 100 ? 2.771 -4.876 -18.378 1.00 91.06 100 ARG A CA 1
ATOM 790 C C . ARG A 1 100 ? 2.106 -4.082 -19.498 1.00 91.06 100 ARG A C 1
ATOM 792 O O . ARG A 1 100 ? 2.431 -2.913 -19.675 1.00 91.06 100 ARG A O 1
ATOM 799 N N . ILE A 1 101 ? 1.200 -4.707 -20.241 1.00 90.94 101 ILE A N 1
ATOM 800 C CA . ILE A 1 101 ? 0.344 -4.021 -21.208 1.00 90.94 101 ILE A CA 1
ATOM 801 C C . ILE A 1 101 ? -0.681 -3.215 -20.422 1.00 90.94 101 ILE A C 1
ATOM 803 O O . ILE A 1 101 ? -1.475 -3.777 -19.670 1.00 90.94 101 ILE A O 1
ATOM 807 N N . ILE A 1 102 ? -0.613 -1.898 -20.555 1.00 88.00 102 ILE A N 1
ATOM 808 C CA . ILE A 1 102 ? -1.502 -0.961 -19.876 1.00 88.00 102 ILE A CA 1
ATOM 809 C C . ILE A 1 102 ? -2.543 -0.419 -20.837 1.00 88.00 102 ILE A C 1
ATOM 811 O O . ILE A 1 102 ? -3.676 -0.302 -20.409 1.00 88.00 102 ILE A O 1
ATOM 815 N N . GLY A 1 103 ? -2.202 -0.138 -22.095 1.00 87.38 103 GLY A N 1
ATOM 816 C CA . GLY A 1 103 ? -3.142 0.379 -23.099 1.00 87.38 103 GLY A CA 1
ATOM 817 C C . GLY A 1 103 ? -3.212 -0.509 -24.339 1.00 87.38 103 GLY A C 1
ATOM 818 O O . GLY A 1 103 ? -2.204 -1.113 -24.724 1.00 87.38 103 GLY A O 1
ATOM 819 N N . LEU A 1 104 ? -4.400 -0.587 -24.933 1.00 90.00 104 LEU A N 1
ATOM 820 C CA . LEU A 1 104 ? -4.729 -1.400 -26.107 1.00 90.00 104 LEU A CA 1
ATOM 821 C C . LEU A 1 104 ? -5.001 -0.519 -27.346 1.00 90.00 104 LEU A C 1
ATOM 823 O O . LEU A 1 104 ? -5.226 0.684 -27.199 1.00 90.00 104 LEU A O 1
ATOM 827 N N . PRO A 1 105 ? -4.995 -1.094 -28.566 1.00 88.06 105 PRO A N 1
ATOM 828 C CA . PRO A 1 105 ? -5.337 -0.369 -29.786 1.00 88.06 105 PRO A CA 1
ATOM 829 C C . PRO A 1 105 ? -6.663 0.395 -29.683 1.00 88.06 105 PRO A C 1
ATOM 831 O O . PRO A 1 105 ? -7.641 -0.113 -29.137 1.00 88.06 105 PRO A O 1
ATOM 834 N N . HIS A 1 106 ? -6.692 1.592 -30.267 1.00 78.38 106 HIS A N 1
ATOM 835 C CA . HIS A 1 106 ? -7.826 2.523 -30.322 1.00 78.38 106 HIS A CA 1
ATOM 836 C C . HIS A 1 106 ? -8.303 3.092 -28.982 1.00 78.38 106 HIS A C 1
ATOM 838 O O . HIS A 1 106 ? -9.360 3.717 -28.920 1.00 78.38 106 HIS A O 1
ATOM 844 N N . GLU A 1 107 ? -7.518 2.940 -27.920 1.00 72.50 107 GLU A N 1
ATOM 845 C CA . GLU A 1 107 ? -7.794 3.609 -26.655 1.00 72.50 107 GLU A CA 1
ATOM 846 C C . GLU A 1 107 ? -7.252 5.043 -26.705 1.00 72.50 107 GLU A C 1
ATOM 848 O O . GLU A 1 107 ? -6.075 5.285 -26.441 1.00 72.50 107 GLU A O 1
ATOM 853 N N . THR A 1 108 ? -8.122 5.994 -27.066 1.00 57.88 108 THR A N 1
ATOM 854 C CA . THR A 1 108 ? -7.909 7.437 -26.870 1.00 57.88 108 THR A CA 1
ATOM 855 C C . THR A 1 108 ? -9.119 8.164 -26.342 1.00 57.88 108 THR A C 1
ATOM 857 O O . THR A 1 108 ? -10.259 7.847 -26.670 1.00 57.88 108 THR A O 1
ATOM 860 N N . GLY A 1 109 ? -8.847 9.185 -25.532 1.00 50.19 109 GLY A N 1
ATOM 861 C CA . GLY A 1 109 ? -9.845 9.969 -24.819 1.00 50.19 109 GLY A CA 1
ATOM 862 C C . GLY A 1 109 ? -10.661 10.951 -25.657 1.00 50.19 109 GLY A C 1
ATOM 863 O O . GLY A 1 109 ? -10.905 12.035 -25.149 1.00 50.19 109 GLY A O 1
ATOM 864 N N . GLU A 1 110 ? -11.107 10.632 -26.881 1.00 37.50 110 GLU A N 1
ATOM 865 C CA . GLU A 1 110 ? -12.015 11.564 -27.582 1.00 37.50 110 GLU A CA 1
ATOM 866 C C . GLU A 1 110 ? -13.346 11.030 -28.132 1.00 37.50 110 GLU A C 1
ATOM 868 O O . GLU A 1 110 ? -14.253 11.849 -28.194 1.00 37.50 110 GLU A O 1
ATOM 873 N N . GLU A 1 111 ? -13.600 9.746 -28.438 1.00 38.12 111 GLU A N 1
ATOM 874 C CA . GLU A 1 111 ? -14.931 9.396 -29.017 1.00 38.12 111 GLU A CA 1
ATOM 875 C C . GLU A 1 111 ? -15.564 8.037 -28.651 1.00 38.12 111 GLU A C 1
ATOM 877 O O . GLU A 1 111 ? -16.547 7.622 -29.266 1.00 38.12 111 GLU A O 1
ATOM 882 N N . GLN A 1 112 ? -15.118 7.374 -27.585 1.00 38.72 112 GLN A N 1
ATOM 883 C CA . GLN A 1 112 ? -15.882 6.316 -26.900 1.00 38.72 112 GLN A CA 1
ATOM 884 C C . GLN A 1 112 ? -15.698 6.530 -25.393 1.00 38.72 112 GLN A C 1
ATOM 886 O O . GLN A 1 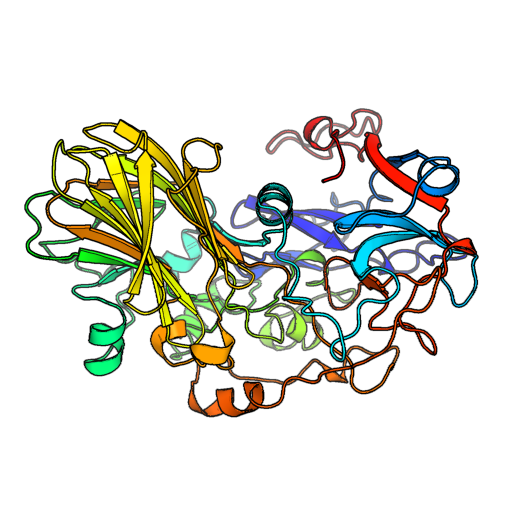112 ? -14.594 6.871 -24.983 1.00 38.72 112 GLN A O 1
ATOM 891 N N . GLU A 1 113 ? -16.753 6.400 -24.577 1.00 37.06 113 GLU A N 1
ATOM 892 C CA . GLU A 1 113 ? -16.685 6.468 -23.103 1.00 37.06 113 GLU A CA 1
ATOM 893 C C . GLU A 1 113 ? -15.707 5.403 -22.564 1.00 37.06 113 GLU A C 1
ATOM 895 O O . GLU A 1 113 ? -16.100 4.318 -22.140 1.00 37.06 113 GLU A O 1
ATOM 900 N N . PHE A 1 114 ? -14.410 5.685 -22.601 1.00 43.97 114 PHE A N 1
ATOM 901 C CA . PHE A 1 114 ? -13.389 4.890 -21.945 1.00 43.97 114 PHE A CA 1
ATOM 902 C C . PHE A 1 114 ? -13.138 5.529 -20.585 1.00 43.97 114 PHE A C 1
ATOM 904 O O . PHE A 1 114 ? -12.340 6.453 -20.447 1.00 43.97 114 PHE A O 1
ATOM 911 N N . ALA A 1 115 ? -13.865 5.043 -19.577 1.00 45.59 115 ALA A N 1
ATOM 912 C CA . ALA A 1 115 ? -13.502 5.261 -18.183 1.00 45.59 115 ALA A CA 1
ATOM 913 C C . ALA A 1 115 ? -12.058 4.779 -17.960 1.00 45.59 115 ALA A C 1
ATOM 915 O O . ALA A 1 115 ? -11.645 3.785 -18.571 1.00 45.59 115 ALA A O 1
ATOM 916 N N . LEU A 1 116 ? -11.298 5.461 -17.092 1.00 51.38 116 LEU A N 1
ATOM 917 C CA . LEU A 1 116 ? -10.020 4.955 -16.584 1.00 51.38 116 LEU A CA 1
ATOM 918 C C . LEU A 1 116 ? -10.185 3.469 -16.246 1.00 51.38 116 LEU A C 1
ATOM 920 O O . LEU A 1 116 ? -11.005 3.098 -15.408 1.00 51.38 116 LEU A O 1
ATOM 924 N N . ALA A 1 117 ? -9.469 2.597 -16.957 1.00 67.19 117 ALA A N 1
ATOM 925 C CA . ALA A 1 117 ? -9.630 1.167 -16.763 1.00 67.19 117 ALA A CA 1
ATOM 926 C C . ALA A 1 117 ? -9.079 0.789 -15.384 1.00 67.19 117 ALA A C 1
ATOM 928 O O . ALA A 1 117 ? -7.864 0.706 -15.203 1.00 67.19 117 ALA A O 1
ATOM 929 N N . HIS A 1 118 ? -9.976 0.552 -14.427 1.00 81.88 118 HIS A N 1
ATOM 930 C CA . HIS A 1 118 ? -9.623 0.130 -13.076 1.00 81.88 118 HIS A CA 1
ATOM 931 C C . HIS A 1 118 ? -8.794 -1.159 -13.109 1.00 81.88 118 HIS A C 1
ATOM 933 O O . HIS A 1 118 ? -9.110 -2.107 -13.847 1.00 81.88 118 HIS A O 1
ATOM 939 N N . LYS A 1 119 ? -7.735 -1.226 -12.296 1.00 88.56 119 LYS A N 1
ATOM 940 C CA . LYS A 1 119 ? -7.003 -2.480 -12.094 1.00 88.56 119 LYS A CA 1
ATOM 941 C C . LYS A 1 119 ? -7.964 -3.532 -11.529 1.00 88.56 119 LYS A C 1
ATOM 943 O O . LYS A 1 119 ? -8.606 -3.286 -10.509 1.00 88.56 119 LYS A O 1
ATOM 948 N N . PRO A 1 120 ? -8.040 -4.737 -12.123 1.00 90.81 120 PRO A N 1
ATOM 949 C CA . PRO A 1 120 ? -8.778 -5.829 -11.516 1.00 90.81 120 PRO A CA 1
ATOM 950 C C . PRO A 1 120 ? -8.278 -6.085 -10.085 1.00 90.81 120 PRO A C 1
ATOM 952 O O . PRO A 1 120 ? -7.074 -5.955 -9.833 1.00 90.81 120 PRO A O 1
ATOM 955 N N . PRO A 1 121 ? -9.149 -6.491 -9.145 1.00 93.44 121 PRO A N 1
ATOM 956 C CA . PRO A 1 121 ? -8.777 -6.617 -7.735 1.00 93.44 121 PRO A CA 1
ATOM 957 C C . PRO A 1 121 ? -7.551 -7.515 -7.479 1.00 93.44 121 PRO A C 1
ATOM 959 O O . PRO A 1 121 ? -6.718 -7.210 -6.626 1.00 93.44 121 PRO A O 1
ATOM 962 N N . ASP A 1 122 ? -7.381 -8.601 -8.242 1.00 91.12 122 ASP A N 1
ATOM 963 C CA . ASP A 1 122 ? -6.203 -9.472 -8.133 1.00 91.12 122 ASP A CA 1
ATOM 964 C C . ASP A 1 122 ? -4.906 -8.774 -8.577 1.00 91.12 122 ASP A C 1
ATOM 966 O O . ASP A 1 122 ? -3.836 -9.049 -8.024 1.00 91.12 122 ASP A O 1
ATOM 970 N N . LYS A 1 123 ? -4.992 -7.853 -9.547 1.00 90.94 123 LYS A N 1
ATOM 971 C CA . LYS A 1 123 ? -3.865 -7.023 -9.994 1.00 90.94 123 LYS A CA 1
ATOM 972 C C . LYS A 1 123 ? -3.513 -5.972 -8.959 1.00 90.94 123 LYS A C 1
ATOM 974 O O . LYS A 1 123 ? -2.328 -5.831 -8.668 1.00 90.94 123 LYS A O 1
ATOM 979 N N . VAL A 1 124 ? -4.509 -5.324 -8.349 1.00 92.94 124 VAL A N 1
ATOM 980 C CA . VAL A 1 124 ? -4.291 -4.392 -7.229 1.00 92.94 124 VAL A CA 1
ATOM 981 C C . VAL A 1 124 ? -3.482 -5.085 -6.131 1.00 92.94 124 VAL A C 1
ATOM 983 O O . VAL A 1 124 ? -2.366 -4.664 -5.830 1.00 92.94 124 VAL A O 1
ATOM 986 N N . GLN A 1 125 ? -3.953 -6.225 -5.608 1.00 91.06 125 GLN A N 1
ATOM 987 C CA . GLN A 1 125 ? -3.243 -6.948 -4.541 1.00 91.06 125 GLN A CA 1
ATOM 988 C C . GLN A 1 125 ? -1.811 -7.351 -4.918 1.00 91.06 125 GLN A C 1
ATOM 990 O O . GLN A 1 125 ? -0.926 -7.338 -4.060 1.00 91.06 125 GLN A O 1
ATOM 995 N N . ALA A 1 126 ? -1.580 -7.720 -6.182 1.00 89.31 126 ALA A N 1
ATOM 996 C CA . ALA A 1 126 ? -0.268 -8.132 -6.670 1.00 89.31 126 ALA A CA 1
ATOM 997 C C . ALA A 1 126 ? 0.701 -6.959 -6.905 1.00 89.31 126 ALA A C 1
ATOM 999 O O . ALA A 1 126 ? 1.915 -7.167 -6.888 1.00 89.31 126 ALA A O 1
ATOM 1000 N N . MET A 1 127 ? 0.185 -5.753 -7.157 1.00 89.31 127 MET A N 1
ATOM 1001 C CA . MET A 1 127 ? 0.977 -4.579 -7.541 1.00 89.31 127 MET A CA 1
ATOM 1002 C C . MET A 1 127 ? 1.240 -3.606 -6.389 1.00 89.31 127 MET A C 1
ATOM 1004 O O . MET A 1 127 ? 2.224 -2.866 -6.456 1.00 89.31 127 MET A O 1
ATOM 1008 N N . LEU A 1 128 ? 0.427 -3.637 -5.329 1.00 92.88 128 LEU A N 1
ATOM 1009 C CA . LEU A 1 128 ? 0.594 -2.799 -4.141 1.00 92.88 128 LEU A CA 1
ATOM 1010 C C . LEU A 1 128 ? 2.013 -2.894 -3.549 1.00 92.88 128 LEU A C 1
ATOM 1012 O O . LEU A 1 128 ? 2.536 -3.978 -3.277 1.00 92.88 128 LEU A O 1
ATOM 1016 N N . GLN A 1 129 ? 2.620 -1.736 -3.297 1.00 91.88 129 GLN A N 1
ATOM 1017 C CA . GLN A 1 129 ? 3.961 -1.587 -2.735 1.00 91.88 129 GLN A CA 1
ATOM 1018 C C . GLN A 1 129 ? 3.896 -1.211 -1.262 1.00 91.88 129 GLN A C 1
ATOM 1020 O O . GLN A 1 129 ? 3.065 -0.408 -0.852 1.00 91.88 129 GLN A O 1
ATOM 1025 N N . VAL A 1 130 ? 4.793 -1.767 -0.450 1.00 93.56 130 VAL A N 1
ATOM 1026 C CA . VAL A 1 130 ? 4.823 -1.484 0.991 1.00 93.56 130 VAL A CA 1
ATOM 1027 C C . VAL A 1 130 ? 5.318 -0.064 1.260 1.00 93.56 130 VAL A C 1
ATOM 1029 O O . VAL A 1 130 ? 6.416 0.294 0.845 1.00 93.56 130 VAL A O 1
ATOM 1032 N N . VAL A 1 131 ? 4.531 0.704 2.013 1.00 94.69 131 VAL A N 1
ATOM 1033 C CA . VAL A 1 131 ? 4.906 2.014 2.574 1.00 94.69 131 VAL A CA 1
ATOM 1034 C C . VAL A 1 131 ? 5.380 1.844 4.015 1.00 94.69 131 VAL A C 1
ATOM 1036 O O . VAL A 1 131 ? 6.397 2.400 4.432 1.00 94.69 131 VAL A O 1
ATOM 1039 N N . TYR A 1 132 ? 4.637 1.057 4.791 1.00 95.25 132 TYR A N 1
ATOM 1040 C CA . TYR A 1 132 ? 4.958 0.744 6.173 1.00 95.25 132 TYR A CA 1
ATOM 1041 C C . TYR A 1 132 ? 4.499 -0.657 6.532 1.00 95.25 132 TYR A C 1
ATOM 1043 O O . TYR A 1 132 ? 3.456 -1.103 6.066 1.00 95.25 132 TYR A O 1
ATOM 1051 N N . ASP A 1 133 ? 5.275 -1.322 7.376 1.00 95.38 133 ASP A N 1
ATOM 1052 C CA . ASP A 1 133 ? 4.968 -2.635 7.919 1.00 95.38 133 ASP A CA 1
ATOM 1053 C C . ASP A 1 133 ? 5.427 -2.641 9.376 1.00 95.38 133 ASP A C 1
ATOM 1055 O O . ASP A 1 133 ? 6.615 -2.469 9.675 1.00 95.38 133 ASP A O 1
ATOM 1059 N N . ASN A 1 134 ? 4.457 -2.722 10.277 1.00 91.69 134 ASN A N 1
ATOM 1060 C CA . ASN A 1 134 ? 4.669 -2.498 11.695 1.00 91.69 134 ASN A CA 1
ATOM 1061 C C . ASN A 1 134 ? 5.459 -3.628 12.374 1.00 91.69 134 ASN A C 1
ATOM 1063 O O . ASN A 1 134 ? 6.153 -3.393 13.363 1.00 91.69 134 ASN A O 1
ATOM 1067 N N . ASP A 1 135 ? 5.447 -4.825 11.786 1.00 92.38 135 ASP A N 1
ATOM 1068 C CA . ASP A 1 135 ? 6.206 -5.981 12.276 1.00 92.38 135 ASP A CA 1
ATOM 1069 C C . ASP A 1 135 ? 7.727 -5.763 12.190 1.00 92.38 135 ASP A C 1
ATOM 1071 O O . ASP A 1 135 ? 8.511 -6.454 12.842 1.00 92.38 135 ASP A O 1
ATOM 1075 N N . TYR A 1 136 ? 8.158 -4.774 11.401 1.00 91.44 136 TYR A N 1
ATOM 1076 C CA . TYR A 1 136 ? 9.559 -4.405 11.199 1.00 91.44 136 TYR A CA 1
ATOM 1077 C C . TYR A 1 136 ? 9.901 -3.043 11.817 1.00 91.44 136 TYR A C 1
ATOM 1079 O O . TYR A 1 136 ? 10.888 -2.404 11.431 1.00 91.44 136 TYR A O 1
ATOM 1087 N N . GLN A 1 137 ? 9.101 -2.565 12.774 1.00 83.75 137 GLN A N 1
ATOM 1088 C CA . GLN A 1 137 ? 9.438 -1.365 13.529 1.00 83.75 137 GLN A CA 1
ATOM 1089 C C . GLN A 1 137 ? 10.743 -1.573 14.313 1.00 83.75 137 GLN A C 1
ATOM 1091 O O . GLN A 1 137 ? 10.921 -2.541 15.052 1.00 83.75 137 GLN A O 1
ATOM 1096 N N . LEU A 1 138 ? 11.680 -0.636 14.155 1.00 86.12 138 LEU A N 1
ATOM 1097 C CA . LEU A 1 138 ? 12.970 -0.693 14.828 1.00 86.12 138 LEU A CA 1
ATOM 1098 C C . LEU A 1 138 ? 12.898 0.004 16.188 1.00 86.12 138 LEU A C 1
ATOM 1100 O O . LEU A 1 138 ? 12.819 1.232 16.244 1.00 86.12 138 LEU A O 1
ATOM 1104 N N . LYS A 1 139 ? 13.036 -0.767 17.273 1.00 83.56 139 LYS A N 1
ATOM 1105 C CA . LYS A 1 139 ? 13.079 -0.259 18.656 1.00 83.56 139 LYS A CA 1
ATOM 1106 C C . LYS A 1 139 ? 14.031 0.927 18.835 1.00 83.56 139 LYS A C 1
ATOM 1108 O O . LYS A 1 139 ? 13.677 1.914 19.472 1.00 83.56 139 LYS A O 1
ATOM 1113 N N . ALA A 1 140 ? 15.209 0.851 18.215 1.00 87.38 140 ALA A N 1
ATOM 1114 C CA . ALA A 1 140 ? 16.230 1.888 18.304 1.00 87.38 140 ALA A CA 1
ATOM 1115 C C . ALA A 1 140 ? 15.766 3.252 17.759 1.00 87.38 140 ALA A C 1
ATOM 1117 O O . ALA A 1 140 ? 16.209 4.273 18.270 1.00 87.38 140 ALA A O 1
ATOM 1118 N N . LEU A 1 141 ? 14.859 3.302 16.769 1.00 88.12 141 LEU A N 1
ATOM 1119 C CA . LEU A 1 141 ? 14.298 4.574 16.284 1.00 88.12 141 LEU A CA 1
ATOM 1120 C C . LEU A 1 141 ? 13.427 5.223 17.359 1.00 88.12 141 LEU A C 1
ATOM 1122 O O . LEU A 1 141 ? 13.572 6.410 17.641 1.00 88.12 141 LEU A O 1
ATOM 1126 N N . THR A 1 142 ? 12.553 4.433 17.981 1.00 82.25 142 THR A N 1
ATOM 1127 C CA . THR A 1 142 ? 11.672 4.901 19.052 1.00 82.25 142 THR A CA 1
ATOM 1128 C C . THR A 1 142 ? 12.485 5.328 20.280 1.00 82.25 142 THR A C 1
ATOM 1130 O O . THR A 1 142 ? 12.253 6.408 20.817 1.00 82.25 142 THR A O 1
ATOM 1133 N N . GLU A 1 143 ? 13.507 4.557 20.672 1.00 84.75 143 GLU A N 1
ATOM 1134 C CA . GLU A 1 143 ? 14.444 4.911 21.757 1.00 84.75 143 GLU A CA 1
ATOM 1135 C C . GLU A 1 143 ? 15.292 6.156 21.437 1.00 84.75 143 GLU A C 1
ATOM 1137 O O . GLU A 1 143 ? 15.611 6.933 22.336 1.00 84.75 143 GLU A O 1
ATOM 1142 N N . ALA A 1 144 ? 15.614 6.394 20.160 1.00 86.44 144 ALA A N 1
ATOM 1143 C CA . ALA A 1 144 ? 16.273 7.616 19.691 1.00 86.44 144 ALA A CA 1
ATOM 1144 C C . ALA A 1 144 ? 15.342 8.844 19.667 1.00 86.44 144 ALA A C 1
ATOM 1146 O O . ALA A 1 144 ? 15.801 9.959 19.412 1.00 86.44 144 ALA A O 1
ATOM 1147 N N . GLY A 1 145 ? 14.050 8.661 19.956 1.00 81.06 145 GLY A N 1
ATOM 1148 C CA . GLY A 1 145 ? 13.048 9.722 19.993 1.00 81.06 145 GLY A CA 1
ATOM 1149 C C . GLY A 1 145 ? 12.346 9.980 18.660 1.00 81.06 145 GLY A C 1
ATOM 1150 O O . GLY A 1 145 ? 11.661 10.992 18.537 1.00 81.06 145 GLY A O 1
ATOM 1151 N N . TRP A 1 146 ? 12.493 9.100 17.665 1.00 87.06 146 TRP A N 1
ATOM 1152 C CA . TRP A 1 146 ? 11.720 9.200 16.427 1.00 87.06 146 TRP A CA 1
ATOM 1153 C C . TRP A 1 146 ? 10.251 8.799 16.671 1.00 87.06 146 TRP A C 1
ATOM 1155 O O . TRP A 1 146 ? 10.016 7.758 17.294 1.00 87.06 146 TRP A O 1
ATOM 1165 N N . PRO A 1 147 ? 9.250 9.564 16.186 1.00 85.00 147 PRO A N 1
ATOM 1166 C CA . PRO A 1 147 ? 7.845 9.269 16.463 1.00 85.00 147 PRO A CA 1
ATOM 1167 C C . PRO A 1 147 ? 7.377 7.927 15.890 1.00 85.00 147 PRO A C 1
ATOM 1169 O O . PRO A 1 147 ? 7.706 7.566 14.756 1.00 85.00 147 PRO A O 1
ATOM 1172 N N . ALA A 1 148 ? 6.531 7.221 16.647 1.00 85.88 148 ALA A N 1
ATOM 1173 C CA . ALA A 1 148 ? 5.760 6.099 16.119 1.00 85.88 148 ALA A CA 1
ATOM 1174 C C . ALA A 1 148 ? 4.782 6.594 15.042 1.00 85.88 148 ALA A C 1
ATOM 1176 O O . ALA A 1 148 ? 4.199 7.675 15.173 1.00 85.88 148 ALA A O 1
ATOM 1177 N N . ARG A 1 149 ? 4.594 5.804 13.980 1.00 90.19 149 ARG A N 1
ATOM 1178 C CA . ARG A 1 149 ? 3.722 6.180 12.855 1.00 90.19 149 ARG A CA 1
ATOM 1179 C C . ARG A 1 149 ? 2.242 5.966 13.151 1.00 90.19 149 ARG A C 1
ATOM 1181 O O . ARG A 1 149 ? 1.429 6.713 12.629 1.00 90.19 149 ARG A O 1
ATOM 1188 N N . TRP A 1 150 ? 1.902 5.000 14.000 1.00 91.56 150 TRP A N 1
ATOM 1189 C CA . TRP A 1 150 ? 0.539 4.778 14.486 1.00 91.56 150 TRP A CA 1
ATOM 1190 C C . TRP A 1 150 ? 0.362 5.383 15.876 1.00 91.56 150 TRP A C 1
ATOM 1192 O O . TRP A 1 150 ? 1.154 5.112 16.780 1.00 91.56 150 TRP A O 1
ATOM 1202 N N . GLN A 1 151 ? -0.657 6.224 16.032 1.00 87.19 151 GLN A N 1
ATOM 1203 C CA . GLN A 1 151 ? -0.885 7.018 17.239 1.00 87.19 151 GLN A CA 1
ATOM 1204 C C . GLN A 1 151 ? -2.374 7.044 17.579 1.00 87.19 151 GLN A C 1
ATOM 1206 O O . GLN A 1 151 ? -3.199 7.258 16.691 1.00 87.19 151 GLN A O 1
ATOM 1211 N N . ALA A 1 152 ? -2.728 6.854 18.852 1.00 87.69 152 ALA A N 1
ATOM 1212 C CA . ALA A 1 152 ? -4.103 7.076 19.285 1.00 87.69 152 ALA A CA 1
ATOM 1213 C C . ALA A 1 152 ? -4.425 8.574 19.247 1.00 87.69 152 ALA A C 1
ATOM 1215 O O . ALA A 1 152 ? -3.616 9.398 19.686 1.00 87.69 152 ALA A O 1
ATOM 1216 N N . THR A 1 153 ? -5.605 8.924 18.745 1.00 81.44 153 THR A N 1
ATOM 1217 C CA . THR A 1 153 ? -6.081 10.302 18.656 1.00 81.44 153 THR A CA 1
ATOM 1218 C C . THR A 1 153 ? -7.524 10.422 19.152 1.00 81.44 153 THR A C 1
ATOM 1220 O O . THR A 1 153 ? -8.347 9.551 18.865 1.00 81.44 153 THR A O 1
ATOM 1223 N N . PRO A 1 154 ? -7.866 11.520 19.854 1.00 67.88 154 PRO A N 1
ATOM 1224 C CA . PRO A 1 154 ? -9.184 11.702 20.471 1.00 67.88 154 PRO A CA 1
ATOM 1225 C C . PRO A 1 154 ? -10.297 12.091 19.482 1.00 67.88 154 PRO A C 1
ATOM 1227 O O . PRO A 1 154 ? -11.432 12.299 19.898 1.00 67.88 154 PRO A O 1
ATOM 1230 N N . GLY A 1 155 ? -9.991 12.248 18.191 1.00 75.94 155 GLY A N 1
ATOM 1231 C CA . GLY A 1 155 ? -10.956 12.668 17.176 1.00 75.94 155 GLY A CA 1
ATOM 1232 C C . GLY A 1 155 ? -10.574 12.223 15.769 1.00 75.94 155 GLY A C 1
ATOM 1233 O O . GLY A 1 155 ? -9.484 11.686 15.545 1.00 75.94 155 GLY A O 1
ATOM 1234 N N . ASP A 1 156 ? -11.496 12.445 14.833 1.00 86.06 156 ASP A N 1
ATOM 1235 C CA . ASP A 1 156 ? -11.306 12.187 13.408 1.00 86.06 156 ASP A CA 1
ATOM 1236 C C . ASP A 1 156 ? -10.282 13.149 12.773 1.00 86.06 156 ASP A C 1
ATOM 1238 O O . ASP A 1 156 ? -9.905 14.174 13.348 1.00 86.06 156 ASP A O 1
ATOM 1242 N N . VAL A 1 157 ? -9.837 12.830 11.557 1.00 88.06 157 VAL A N 1
ATOM 1243 C CA . VAL A 1 157 ? -8.794 13.597 10.865 1.00 88.06 157 VAL A CA 1
ATOM 1244 C C . VAL A 1 157 ? -9.174 15.059 10.590 1.00 88.06 157 VAL A C 1
ATOM 1246 O O . VAL A 1 157 ? -8.304 15.927 10.678 1.00 88.06 157 VAL A O 1
ATOM 1249 N N . GLN A 1 158 ? -10.444 15.373 10.304 1.00 87.25 158 GLN A N 1
ATOM 1250 C CA . GLN A 1 158 ? -10.870 16.758 10.077 1.00 87.25 158 GLN A CA 1
ATOM 1251 C C . GLN A 1 158 ? -10.849 17.555 11.374 1.00 87.25 158 GLN A C 1
ATOM 1253 O O . GLN A 1 158 ? -10.331 18.673 11.404 1.00 87.25 158 GLN A O 1
ATOM 1258 N N . SER A 1 159 ? -11.359 16.964 12.453 1.00 84.81 159 SER A N 1
ATOM 1259 C CA . SER A 1 159 ? -11.310 17.558 13.785 1.00 84.81 159 SER A CA 1
ATOM 1260 C C . SER A 1 159 ? -9.867 17.847 14.212 1.00 84.81 159 SER A C 1
ATOM 1262 O O . SER A 1 159 ? -9.594 18.917 14.761 1.00 84.81 159 SER A O 1
ATOM 1264 N N . LEU A 1 160 ? -8.928 16.942 13.918 1.00 82.00 160 LEU A N 1
ATOM 1265 C CA . LEU A 1 160 ? -7.501 17.120 14.209 1.00 82.00 160 LEU A CA 1
ATOM 1266 C C . LEU A 1 160 ? -6.848 18.198 13.337 1.00 82.00 160 LEU A C 1
ATOM 1268 O O . LEU A 1 160 ? -6.068 19.004 13.841 1.00 82.00 160 LEU A O 1
ATOM 1272 N N . ALA A 1 161 ? -7.175 18.262 12.047 1.00 82.06 161 ALA A N 1
ATOM 1273 C CA . ALA A 1 161 ? -6.655 19.312 11.175 1.00 82.06 161 ALA A CA 1
ATOM 1274 C C . ALA A 1 161 ? -7.164 20.709 11.564 1.00 82.06 161 ALA A C 1
ATOM 1276 O O . ALA A 1 161 ? -6.397 21.667 11.509 1.00 82.06 161 ALA A O 1
ATOM 1277 N N . ALA A 1 162 ? -8.421 20.828 12.002 1.00 82.75 162 ALA A N 1
ATOM 1278 C CA . ALA A 1 162 ? -9.013 22.103 12.405 1.00 82.75 162 ALA A CA 1
ATOM 1279 C C . ALA A 1 162 ? -8.521 22.595 13.777 1.00 82.75 162 ALA A C 1
ATOM 1281 O O . ALA A 1 162 ? -8.248 23.782 13.949 1.00 82.75 162 ALA A O 1
ATOM 1282 N N . ASN A 1 163 ? -8.413 21.693 14.757 1.00 78.50 163 ASN A N 1
ATOM 1283 C CA . ASN A 1 163 ? -8.097 22.051 16.147 1.00 78.50 163 ASN A CA 1
ATOM 1284 C C . ASN A 1 163 ? -6.608 21.899 16.496 1.00 78.50 163 ASN A C 1
ATOM 1286 O O . ASN A 1 163 ? -6.188 22.246 17.601 1.00 78.50 163 ASN A O 1
ATOM 1290 N N . GLY A 1 164 ? -5.813 21.405 15.549 1.00 68.81 164 GLY A N 1
ATOM 1291 C CA . GLY A 1 164 ? -4.414 21.070 15.741 1.00 68.81 164 GLY A CA 1
ATOM 1292 C C . GLY A 1 164 ? -4.228 19.615 16.159 1.00 68.81 164 GLY A C 1
ATOM 1293 O O . GLY A 1 164 ? -4.962 19.056 16.975 1.00 68.81 164 GLY A O 1
ATOM 1294 N N . TRP A 1 165 ? -3.185 19.005 15.604 1.00 68.81 165 TRP A N 1
ATOM 1295 C CA . TRP A 1 165 ? -2.715 17.698 16.037 1.00 68.81 165 TRP A CA 1
ATOM 1296 C C . TRP A 1 165 ? -2.227 17.779 17.491 1.00 68.81 165 TRP A C 1
ATOM 1298 O O . TRP A 1 165 ? -1.626 18.795 17.862 1.00 68.81 165 TRP A O 1
ATOM 1308 N N . PRO A 1 166 ? -2.409 16.721 18.306 1.00 62.00 166 PRO A N 1
ATOM 1309 C CA . PRO A 1 166 ? -1.751 16.618 19.601 1.00 62.00 166 PRO A CA 1
ATOM 1310 C C . PRO A 1 166 ? -0.271 16.971 19.441 1.00 62.00 166 PRO A C 1
ATOM 1312 O O . PRO A 1 166 ? 0.378 16.495 18.501 1.00 62.00 166 PRO A O 1
ATOM 1315 N N . ARG A 1 167 ? 0.245 17.862 20.301 1.00 53.84 167 ARG A N 1
ATOM 1316 C CA . ARG A 1 167 ? 1.634 18.328 20.210 1.00 53.84 167 ARG A CA 1
ATOM 1317 C C . ARG A 1 167 ? 2.562 17.117 20.212 1.00 53.84 167 ARG A C 1
ATOM 1319 O O . ARG A 1 167 ? 2.603 16.365 21.178 1.00 53.84 167 ARG A O 1
ATOM 1326 N N . GLN A 1 168 ? 3.291 16.950 19.115 1.00 51.78 168 GLN A N 1
ATOM 1327 C CA . GLN A 1 168 ? 4.445 16.071 19.061 1.00 51.78 168 GLN A CA 1
ATOM 1328 C C . GLN A 1 168 ? 5.685 16.820 19.554 1.00 51.78 168 GLN A C 1
ATOM 1330 O O . GLN A 1 168 ? 5.740 18.043 19.411 1.00 51.78 168 GLN A O 1
ATOM 1335 N N . PRO A 1 169 ? 6.701 16.108 20.053 1.00 48.19 169 PRO A N 1
ATOM 1336 C CA . PRO A 1 169 ? 6.759 14.660 20.253 1.00 48.19 169 PRO A CA 1
ATOM 1337 C C . PRO A 1 169 ? 6.174 14.292 21.620 1.00 48.19 169 PRO A C 1
ATOM 1339 O O . PRO A 1 169 ? 6.409 14.973 22.607 1.00 48.19 169 PRO A O 1
ATOM 1342 N N . LEU A 1 170 ? 5.414 13.207 21.698 1.00 45.56 170 LEU A N 1
ATOM 1343 C CA . LEU A 1 170 ? 5.337 12.463 22.947 1.00 45.56 170 LEU A CA 1
ATOM 1344 C C . LEU A 1 170 ? 6.244 11.267 22.703 1.00 45.56 170 LEU A C 1
ATOM 1346 O O . LEU A 1 170 ? 5.883 10.312 22.015 1.00 45.56 170 LEU A O 1
ATOM 1350 N N . TRP A 1 171 ? 7.498 11.425 23.127 1.00 45.22 171 TRP A N 1
ATOM 1351 C CA . TRP A 1 171 ? 8.501 10.368 23.186 1.00 45.22 171 TRP A CA 1
ATOM 1352 C C . TRP A 1 171 ? 7.900 9.122 23.857 1.00 45.22 171 TRP A C 1
ATOM 1354 O O . TRP A 1 171 ? 6.943 9.258 24.621 1.00 45.22 171 TRP A O 1
ATOM 1364 N N . PRO A 1 172 ? 8.471 7.917 23.689 1.00 43.75 172 PRO A N 1
ATOM 1365 C CA . PRO A 1 172 ? 7.999 6.732 24.418 1.00 43.75 172 PRO A CA 1
ATOM 1366 C C . PRO A 1 172 ? 7.930 6.904 25.953 1.00 43.75 172 PRO A C 1
ATOM 1368 O O . PRO A 1 172 ? 7.276 6.102 26.605 1.00 43.75 172 PRO A O 1
ATOM 1371 N N . ASN A 1 173 ? 8.560 7.942 26.526 1.00 40.69 173 ASN A N 1
ATOM 1372 C CA . ASN A 1 173 ? 8.489 8.273 27.954 1.00 40.69 173 ASN A CA 1
ATOM 1373 C C . ASN A 1 173 ? 7.497 9.399 28.319 1.00 40.69 173 ASN A C 1
ATOM 1375 O O . ASN A 1 173 ? 7.214 9.552 29.501 1.00 40.69 173 ASN A O 1
ATOM 1379 N N . ASP A 1 174 ? 6.982 10.164 27.347 1.00 40.09 174 ASP A N 1
ATOM 1380 C CA . ASP A 1 174 ? 6.022 11.263 27.577 1.00 40.09 174 ASP A CA 1
ATOM 1381 C C . ASP A 1 174 ? 4.629 10.958 26.996 1.00 40.09 174 ASP A C 1
ATOM 1383 O O . ASP A 1 174 ? 3.680 11.710 27.212 1.00 40.09 174 ASP A O 1
ATOM 1387 N N . TYR A 1 175 ? 4.478 9.858 26.248 1.00 45.25 175 TYR A N 1
ATOM 1388 C CA . TYR A 1 175 ? 3.172 9.369 25.816 1.00 45.25 175 TYR A CA 1
ATOM 1389 C C . TYR A 1 175 ? 2.457 8.706 26.996 1.00 45.25 175 TYR A C 1
ATOM 1391 O O . TYR A 1 175 ? 2.509 7.490 27.176 1.00 45.25 175 TYR A O 1
ATOM 1399 N N . GLU A 1 176 ? 1.769 9.509 27.802 1.00 49.50 176 GLU A N 1
ATOM 1400 C CA . GLU A 1 176 ? 0.642 8.996 28.574 1.00 49.50 176 GLU A CA 1
ATOM 1401 C C . GLU A 1 176 ? -0.457 8.674 27.564 1.00 49.50 176 GLU A C 1
ATOM 1403 O O . GLU A 1 176 ? -1.138 9.563 27.044 1.00 49.50 176 GLU A O 1
ATOM 1408 N N . ALA A 1 177 ? -0.569 7.391 27.210 1.00 51.53 177 ALA A N 1
ATOM 1409 C CA . ALA A 1 177 ? -1.698 6.919 26.433 1.00 51.53 177 ALA A CA 1
ATOM 1410 C C . ALA A 1 177 ? -2.979 7.402 27.129 1.00 51.53 177 ALA A C 1
ATOM 1412 O O . ALA A 1 177 ? -3.062 7.314 28.358 1.00 51.53 177 ALA A O 1
ATOM 1413 N N . PRO A 1 178 ? -3.952 7.957 26.389 1.00 57.47 178 PRO A N 1
ATOM 1414 C CA . PRO A 1 178 ? -5.147 8.490 27.024 1.00 57.47 178 PRO A CA 1
ATOM 1415 C C . PRO A 1 178 ? -5.801 7.384 27.867 1.00 57.47 178 PRO A C 1
ATOM 1417 O O . PRO A 1 178 ? -5.873 6.242 27.411 1.00 57.47 178 PRO A O 1
ATOM 1420 N N . GLU A 1 179 ? -6.241 7.697 29.097 1.00 60.88 179 GLU A N 1
ATOM 1421 C CA . GLU A 1 179 ? -6.878 6.707 29.996 1.00 60.88 179 GLU A CA 1
ATOM 1422 C C . GLU A 1 179 ? -8.038 5.974 29.296 1.00 60.88 179 GLU A C 1
ATOM 1424 O O . GLU A 1 179 ? -8.300 4.800 29.556 1.00 60.88 179 GLU A O 1
ATOM 1429 N N . GLU A 1 180 ? -8.692 6.664 28.357 1.00 73.31 180 GLU A N 1
ATOM 1430 C CA . GLU A 1 180 ? -9.696 6.135 27.443 1.00 73.31 180 GLU A CA 1
ATOM 1431 C C . GLU A 1 180 ? -9.174 6.214 25.993 1.00 73.31 180 GLU A C 1
ATOM 1433 O O . GLU A 1 180 ? -8.828 7.293 25.516 1.00 73.31 180 GLU A O 1
ATOM 1438 N N . GLY A 1 181 ? -9.110 5.085 25.276 1.00 85.56 181 GLY A N 1
ATOM 1439 C CA . GLY A 1 181 ? -8.722 5.050 23.860 1.00 85.56 181 GLY A CA 1
ATOM 1440 C C . GLY A 1 181 ? -7.826 3.869 23.483 1.00 85.56 181 GLY A C 1
ATOM 1441 O O . GLY A 1 181 ? -7.728 2.884 24.216 1.00 85.56 181 GLY A O 1
ATOM 1442 N N . TRP A 1 182 ? -7.186 3.966 22.313 1.00 90.94 182 TRP A N 1
ATOM 1443 C CA . TRP A 1 182 ? -6.247 2.952 21.833 1.00 90.94 182 TRP A CA 1
ATOM 1444 C C . TRP A 1 182 ? -4.955 2.960 22.652 1.00 90.94 182 TRP A C 1
ATOM 1446 O O . TRP A 1 182 ? -4.335 3.999 22.859 1.00 90.94 182 TRP A O 1
ATOM 1456 N N . GLN A 1 183 ? -4.533 1.771 23.055 1.00 88.88 183 GLN A N 1
ATOM 1457 C CA . GLN A 1 183 ? -3.312 1.488 23.796 1.00 88.88 183 GLN A CA 1
ATOM 1458 C C . GLN A 1 183 ? -2.366 0.705 22.897 1.00 88.88 183 GLN A C 1
ATOM 1460 O O . GLN A 1 183 ? -2.804 -0.215 22.207 1.00 88.88 183 GLN A O 1
ATOM 1465 N N . SER A 1 184 ? -1.079 1.044 22.900 1.00 87.69 184 SER A N 1
ATOM 1466 C CA . SER A 1 184 ? -0.064 0.250 22.211 1.00 87.69 184 SER A CA 1
ATOM 1467 C C . SER A 1 184 ? 0.538 -0.801 23.143 1.00 87.69 184 SER A C 1
ATOM 1469 O O . SER A 1 184 ? 0.762 -0.565 24.329 1.00 87.69 184 SER A O 1
ATOM 1471 N N . ALA A 1 185 ? 0.845 -1.964 22.584 1.00 84.44 185 ALA A N 1
ATOM 1472 C CA . ALA A 1 185 ? 1.622 -3.022 23.213 1.00 84.44 185 ALA A CA 1
ATOM 1473 C C . ALA A 1 185 ? 2.828 -3.369 22.330 1.00 84.44 185 ALA A C 1
ATOM 1475 O O . ALA A 1 185 ? 2.919 -2.928 21.179 1.00 84.44 185 ALA A O 1
ATOM 1476 N N . ASP A 1 186 ? 3.777 -4.124 22.890 1.00 79.38 186 ASP A N 1
ATOM 1477 C CA . ASP A 1 186 ? 4.920 -4.685 22.161 1.00 79.38 186 ASP A CA 1
ATOM 1478 C C . ASP A 1 186 ? 5.660 -3.655 21.295 1.00 79.38 186 ASP A C 1
ATOM 1480 O O . ASP A 1 186 ? 5.957 -3.880 20.129 1.00 79.38 186 ASP A O 1
ATOM 1484 N N . GLN A 1 187 ? 5.950 -2.484 21.876 1.00 76.31 187 GLN A N 1
ATOM 1485 C CA . GLN A 1 187 ? 6.661 -1.389 21.198 1.00 76.31 187 GLN A CA 1
ATOM 1486 C C . GLN A 1 187 ? 5.932 -0.883 19.947 1.00 76.31 187 GLN A C 1
ATOM 1488 O O . GLN A 1 187 ? 6.561 -0.611 18.927 1.00 76.31 187 GLN A O 1
ATOM 1493 N N . HIS A 1 188 ? 4.615 -0.706 20.062 1.00 81.50 188 HIS A N 1
ATOM 1494 C CA . HIS A 1 188 ? 3.733 -0.295 18.974 1.00 81.50 188 HIS A CA 1
ATOM 1495 C C . HIS A 1 188 ? 3.513 -1.362 17.903 1.00 81.50 188 HIS A C 1
ATOM 1497 O O . HIS A 1 188 ? 3.012 -0.993 16.856 1.00 81.50 188 HIS A O 1
ATOM 1503 N N . GLN A 1 189 ? 3.809 -2.648 18.137 1.00 85.94 189 GLN A N 1
ATOM 1504 C CA . GLN A 1 189 ? 3.491 -3.728 17.185 1.00 85.94 189 GLN A CA 1
ATOM 1505 C C . GLN A 1 189 ? 2.008 -4.135 17.194 1.00 85.94 189 GLN A C 1
ATOM 1507 O O . GLN A 1 189 ? 1.464 -4.497 16.151 1.00 85.94 189 GLN A O 1
ATOM 1512 N N . SER A 1 190 ? 1.352 -4.012 18.348 1.00 91.75 190 SER A N 1
ATOM 1513 C CA . SER A 1 190 ? -0.066 -4.320 18.554 1.00 91.75 190 SER A CA 1
ATOM 1514 C C . SER A 1 190 ? -0.771 -3.123 19.181 1.00 91.75 190 SER A C 1
ATOM 1516 O O . SER A 1 190 ? -0.173 -2.394 19.978 1.00 91.75 190 SER A O 1
ATOM 1518 N N . PHE A 1 191 ? -2.055 -2.947 18.876 1.00 94.06 191 PHE A N 1
ATOM 1519 C CA . PHE A 1 191 ? -2.887 -1.910 19.484 1.00 94.06 191 PHE A CA 1
ATOM 1520 C C . PHE A 1 191 ? -4.218 -2.481 19.940 1.00 94.06 191 PHE A C 1
ATOM 1522 O O . PHE A 1 191 ? -4.814 -3.282 19.230 1.00 94.06 191 PHE A O 1
ATOM 1529 N N . SER A 1 192 ? -4.705 -2.052 21.098 1.00 95.12 192 SER A N 1
ATOM 1530 C CA . SER A 1 192 ? -5.979 -2.506 21.656 1.00 95.12 192 SER A CA 1
ATOM 1531 C C . SER A 1 192 ? -6.791 -1.356 22.228 1.00 95.12 192 SER A C 1
ATOM 1533 O O . SER A 1 192 ? -6.227 -0.407 22.763 1.00 95.12 192 SER A O 1
ATOM 1535 N N . ILE A 1 193 ? -8.110 -1.465 22.184 1.00 94.06 193 ILE A N 1
ATOM 1536 C CA . ILE A 1 193 ? -9.043 -0.521 22.794 1.00 94.06 193 ILE A CA 1
ATOM 1537 C C . ILE A 1 193 ? -10.156 -1.278 23.514 1.00 94.06 193 ILE A C 1
ATOM 1539 O O . ILE A 1 193 ? -10.598 -2.326 23.053 1.00 94.06 193 ILE A O 1
ATOM 1543 N N . SER A 1 194 ? -10.608 -0.742 24.649 1.00 92.38 194 SER A N 1
ATOM 1544 C CA . SER A 1 194 ? -11.732 -1.282 25.423 1.00 92.38 194 SER A CA 1
ATOM 1545 C C . SER A 1 194 ? -13.078 -0.787 24.887 1.00 92.38 194 SER A C 1
ATOM 1547 O O . SER A 1 194 ? -13.210 0.381 24.521 1.00 92.38 194 SER A O 1
ATOM 1549 N N . ALA A 1 195 ? -14.115 -1.626 24.973 1.00 87.88 195 ALA A N 1
ATOM 1550 C CA . ALA A 1 195 ? -15.500 -1.251 24.668 1.00 87.88 195 ALA A CA 1
ATOM 1551 C C . ALA A 1 195 ? -16.039 -0.116 25.563 1.00 87.88 195 ALA A C 1
ATOM 1553 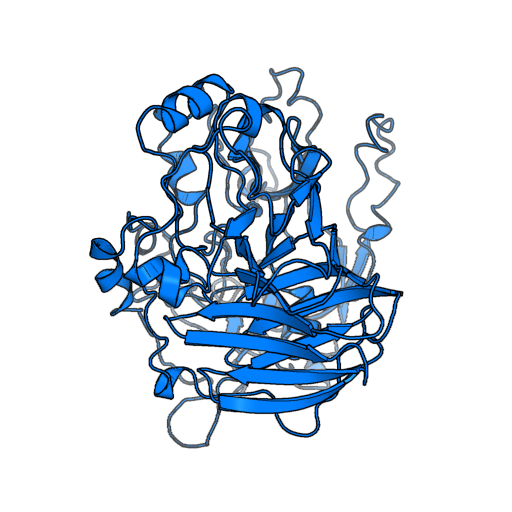O O . ALA A 1 195 ? -16.998 0.560 25.201 1.00 87.88 195 ALA A O 1
ATOM 1554 N N . SER A 1 196 ? -15.427 0.111 26.733 1.00 83.75 196 SER A N 1
ATOM 1555 C CA . SER A 1 196 ? -15.803 1.197 27.647 1.00 83.75 196 SER A CA 1
ATOM 1556 C C . SER A 1 196 ? -15.368 2.586 27.171 1.00 83.75 196 SER A C 1
ATOM 1558 O O . SER A 1 196 ? -15.795 3.577 27.767 1.00 83.75 196 SER A O 1
ATOM 1560 N N . ALA A 1 197 ? -14.513 2.674 26.146 1.00 79.31 197 ALA A N 1
ATOM 1561 C CA . ALA A 1 197 ? -14.074 3.947 25.591 1.00 79.31 197 ALA A CA 1
ATOM 1562 C C . ALA A 1 197 ? -15.270 4.691 24.980 1.00 79.31 197 ALA A C 1
ATOM 1564 O O . ALA A 1 197 ? -16.008 4.158 24.148 1.00 79.31 197 ALA A O 1
ATOM 1565 N N . ARG A 1 198 ? -15.496 5.930 25.423 1.00 78.50 198 ARG A N 1
ATOM 1566 C CA . ARG A 1 198 ? -16.651 6.717 24.981 1.00 78.50 198 ARG A CA 1
ATOM 1567 C C . ARG A 1 198 ? -16.406 7.305 23.596 1.00 78.50 198 ARG A C 1
ATOM 1569 O O . ARG A 1 198 ? -15.307 7.752 23.290 1.00 78.50 198 ARG A O 1
ATOM 1576 N N . GLY A 1 199 ? -17.465 7.377 22.792 1.00 85.12 199 GLY A N 1
ATOM 1577 C CA . GLY A 1 199 ? -17.418 8.003 21.471 1.00 85.12 199 GLY A CA 1
ATOM 1578 C C . GLY A 1 199 ? -16.646 7.188 20.432 1.00 85.12 199 GLY A C 1
ATOM 1579 O O . GLY A 1 199 ? -16.527 5.968 20.532 1.00 85.12 199 GLY A O 1
ATOM 1580 N N . GLU A 1 200 ? -16.171 7.881 19.402 1.00 89.44 200 GLU A N 1
ATOM 1581 C CA . GLU A 1 200 ? -15.385 7.312 18.309 1.00 89.44 200 GLU A CA 1
ATOM 1582 C C . GLU A 1 200 ? -13.898 7.558 18.579 1.00 89.44 200 GLU A C 1
ATOM 1584 O O . GLU A 1 200 ? -13.452 8.702 18.648 1.00 89.44 200 GLU A O 1
ATOM 1589 N N . ASN A 1 201 ? -13.135 6.482 18.763 1.00 90.19 201 ASN A N 1
ATOM 1590 C CA . ASN A 1 201 ? -11.731 6.547 19.160 1.00 90.19 201 ASN A CA 1
ATOM 1591 C C . ASN A 1 201 ? -10.845 6.061 18.024 1.00 90.19 201 ASN A C 1
ATOM 1593 O O . ASN A 1 201 ? -11.004 4.931 17.559 1.00 90.19 201 ASN A O 1
ATOM 1597 N N . TRP A 1 202 ? -9.884 6.882 17.611 1.00 92.75 202 TRP A N 1
ATOM 1598 C CA . TRP A 1 202 ? -9.094 6.638 16.410 1.00 92.75 202 TRP A CA 1
ATOM 1599 C C . TRP A 1 202 ? -7.663 6.208 16.726 1.00 92.75 202 TRP A C 1
ATOM 1601 O O . TRP A 1 202 ? -6.996 6.780 17.583 1.00 92.75 202 TRP A O 1
ATOM 1611 N N . LEU A 1 203 ? -7.179 5.228 15.976 1.00 94.19 203 LEU A N 1
ATOM 1612 C CA . LEU A 1 203 ? -5.775 4.908 15.780 1.00 94.19 203 LEU A CA 1
ATOM 1613 C C . LEU A 1 203 ? -5.387 5.431 14.397 1.00 94.19 203 LEU A C 1
ATOM 1615 O O . LEU A 1 203 ? -5.888 4.946 13.383 1.00 94.19 203 LEU A O 1
ATOM 1619 N N . ARG A 1 204 ? -4.529 6.448 14.341 1.00 93.94 204 ARG A N 1
ATOM 1620 C CA . ARG A 1 204 ? -4.183 7.164 13.109 1.00 93.94 204 ARG A CA 1
ATOM 1621 C C . ARG A 1 204 ? -2.757 6.894 12.682 1.00 93.94 204 ARG A C 1
ATOM 1623 O O . ARG A 1 204 ? -1.838 6.947 13.499 1.00 93.94 204 ARG A O 1
ATOM 1630 N N . TYR A 1 205 ? -2.580 6.665 11.388 1.00 95.19 205 TYR A N 1
ATOM 1631 C CA . TYR A 1 205 ? -1.272 6.622 10.763 1.00 95.19 205 TYR A CA 1
ATOM 1632 C C . TYR A 1 205 ? -0.831 8.030 10.377 1.00 95.19 205 TYR A C 1
ATOM 1634 O O . TYR A 1 205 ? -1.608 8.804 9.821 1.00 95.19 205 TYR A O 1
ATOM 1642 N N . ARG A 1 206 ? 0.438 8.342 10.621 1.00 92.50 206 ARG A N 1
ATOM 1643 C CA . ARG A 1 206 ? 1.139 9.536 10.152 1.00 92.50 206 ARG A CA 1
ATOM 1644 C C . ARG A 1 206 ? 2.495 9.108 9.608 1.00 92.50 206 ARG A C 1
ATOM 1646 O O . ARG A 1 206 ? 3.253 8.399 10.275 1.00 92.50 206 ARG A O 1
ATOM 1653 N N . HIS A 1 207 ? 2.812 9.524 8.388 1.00 93.06 207 HIS A N 1
ATOM 1654 C CA . HIS A 1 207 ? 3.986 9.023 7.680 1.00 93.06 207 HIS A CA 1
ATOM 1655 C C . HIS A 1 207 ? 5.269 9.754 8.113 1.00 93.06 207 HIS A C 1
ATOM 1657 O O . HIS A 1 207 ? 5.758 10.660 7.444 1.00 93.06 207 HIS A O 1
ATOM 1663 N N . PHE A 1 208 ? 5.815 9.367 9.268 1.00 90.31 208 PHE A N 1
ATOM 1664 C CA . PHE A 1 208 ? 7.113 9.849 9.750 1.00 90.31 208 PHE A CA 1
ATOM 1665 C C . PHE A 1 208 ? 8.260 9.050 9.134 1.00 90.31 208 PHE A C 1
ATOM 1667 O O . PHE A 1 208 ? 8.534 7.921 9.554 1.00 90.31 208 PHE A O 1
ATOM 1674 N N . VAL A 1 209 ? 8.970 9.636 8.177 1.00 89.38 209 VAL A N 1
ATOM 1675 C CA . VAL A 1 209 ? 10.121 9.007 7.516 1.00 89.38 209 VAL A CA 1
ATOM 1676 C C . VAL A 1 209 ? 11.413 9.453 8.212 1.00 89.38 209 VAL A C 1
ATOM 1678 O O . VAL A 1 209 ? 11.734 10.638 8.139 1.00 89.38 209 VAL A O 1
ATOM 1681 N N . PRO A 1 210 ? 12.155 8.556 8.901 1.00 88.44 210 PRO A N 1
ATOM 1682 C CA . PRO A 1 210 ? 13.459 8.897 9.465 1.00 88.44 210 PRO A CA 1
ATOM 1683 C C . PRO A 1 210 ? 14.381 9.480 8.393 1.00 88.44 210 PRO A C 1
ATOM 1685 O O . PRO A 1 210 ? 14.276 9.077 7.229 1.00 88.44 210 PRO A O 1
ATOM 1688 N N . PRO A 1 211 ? 15.323 10.370 8.750 1.00 85.88 211 PRO A N 1
ATOM 1689 C CA . PRO A 1 211 ? 16.399 10.687 7.824 1.00 85.88 211 PRO A CA 1
ATOM 1690 C C . PRO A 1 211 ? 17.109 9.389 7.429 1.00 85.88 211 PRO A C 1
ATOM 1692 O O . PRO A 1 211 ? 17.218 8.470 8.241 1.00 85.88 211 PRO A O 1
ATOM 1695 N N . THR A 1 212 ? 17.621 9.304 6.204 1.00 87.38 212 THR A N 1
ATOM 1696 C CA . THR A 1 212 ? 18.548 8.222 5.851 1.00 87.38 212 THR A CA 1
ATOM 1697 C C . THR A 1 212 ? 19.738 8.249 6.801 1.00 87.38 212 THR A C 1
ATOM 1699 O O . THR A 1 212 ? 20.277 9.327 7.053 1.00 87.38 212 THR A O 1
ATOM 1702 N N . TRP A 1 213 ? 20.157 7.094 7.314 1.00 88.19 213 TRP A N 1
ATOM 1703 C CA . TRP A 1 213 ? 21.146 7.045 8.393 1.00 88.19 213 TRP A CA 1
ATOM 1704 C C . TRP A 1 213 ? 22.103 5.863 8.270 1.00 88.19 213 TRP A C 1
ATOM 1706 O O . TRP A 1 213 ? 21.770 4.807 7.724 1.00 88.19 213 TRP A O 1
ATOM 1716 N N . THR A 1 214 ? 23.303 6.057 8.809 1.00 86.25 214 THR A N 1
ATOM 1717 C CA . THR A 1 214 ? 24.305 5.000 9.033 1.00 86.25 214 THR A CA 1
ATOM 1718 C C . THR A 1 214 ? 24.538 4.760 10.518 1.00 86.25 214 THR A C 1
ATOM 1720 O O . THR A 1 214 ? 24.894 3.648 10.904 1.00 86.25 214 THR A O 1
ATOM 1723 N N . ASP A 1 215 ? 24.307 5.785 11.343 1.00 87.75 215 ASP A N 1
ATOM 1724 C CA . ASP A 1 215 ? 24.409 5.733 12.797 1.00 87.75 215 ASP A CA 1
ATOM 1725 C C . ASP A 1 215 ? 23.113 6.260 13.426 1.00 87.75 215 ASP A C 1
ATOM 1727 O O . ASP A 1 215 ? 22.517 7.225 12.950 1.00 87.75 215 ASP A O 1
ATOM 1731 N N . ILE A 1 216 ? 22.636 5.615 14.490 1.00 90.62 216 ILE A N 1
ATOM 1732 C CA . ILE A 1 216 ? 21.356 5.976 15.113 1.00 90.62 216 ILE A CA 1
ATOM 1733 C C . ILE A 1 216 ? 21.363 7.402 15.697 1.00 90.62 216 ILE A C 1
ATOM 1735 O O . ILE A 1 216 ? 20.309 8.019 15.859 1.00 90.62 216 ILE A O 1
ATOM 1739 N N . SER A 1 217 ? 22.543 7.963 15.977 1.00 89.19 217 SER A N 1
ATOM 1740 C CA . SER A 1 217 ? 22.692 9.355 16.404 1.00 89.19 217 SER A CA 1
ATOM 1741 C C . SER A 1 217 ? 22.241 10.368 15.345 1.00 89.19 217 SER A C 1
ATOM 1743 O O . SER A 1 217 ? 21.766 11.439 15.729 1.00 89.19 217 SER A O 1
ATOM 1745 N N . ASP A 1 218 ? 22.280 10.018 14.052 1.00 86.31 218 ASP A N 1
ATOM 1746 C CA . ASP A 1 218 ? 21.724 10.834 12.961 1.00 86.31 218 ASP A CA 1
ATOM 1747 C C . ASP A 1 218 ? 20.217 11.060 13.180 1.00 86.31 218 ASP A C 1
ATOM 1749 O O . ASP A 1 218 ? 19.707 12.182 13.104 1.00 86.31 218 ASP A O 1
ATOM 1753 N N . VAL A 1 219 ? 19.506 9.984 13.533 1.00 87.81 219 VAL A N 1
ATOM 1754 C CA . VAL A 1 219 ? 18.069 10.004 13.834 1.00 87.81 219 VAL A CA 1
ATOM 1755 C C . VAL A 1 219 ? 17.803 10.770 15.127 1.00 87.81 219 VAL A C 1
ATOM 1757 O O . VAL A 1 219 ? 16.909 11.614 15.165 1.00 87.81 219 VAL A O 1
ATOM 1760 N N . ALA A 1 220 ? 18.591 10.520 16.177 1.00 87.12 220 ALA A N 1
ATOM 1761 C CA . ALA A 1 220 ? 18.431 11.202 17.460 1.00 87.12 220 ALA A CA 1
ATOM 1762 C C . ALA A 1 220 ? 18.647 12.720 17.344 1.00 87.12 220 ALA A C 1
ATOM 1764 O O . ALA A 1 220 ? 17.973 13.502 18.018 1.00 87.12 220 ALA A O 1
ATOM 1765 N N . HIS A 1 221 ? 19.580 13.151 16.492 1.00 85.06 221 HIS A N 1
ATOM 1766 C CA . HIS A 1 221 ? 19.789 14.563 16.194 1.00 85.06 221 HIS A CA 1
ATOM 1767 C C . HIS A 1 221 ? 18.581 15.157 15.463 1.00 85.06 221 HIS A C 1
ATOM 1769 O O . HIS A 1 221 ? 18.043 16.167 15.915 1.00 85.06 221 HIS A O 1
ATOM 1775 N N . ALA A 1 222 ? 18.109 14.492 14.403 1.00 82.81 222 ALA A N 1
ATOM 1776 C CA . ALA A 1 222 ? 16.952 14.932 13.623 1.00 82.81 222 ALA A CA 1
ATOM 1777 C C . ALA A 1 222 ? 15.660 15.016 14.456 1.00 82.81 222 ALA A C 1
ATOM 1779 O O . ALA A 1 222 ? 14.869 15.949 14.313 1.00 82.81 222 ALA A O 1
ATOM 1780 N N . ALA A 1 223 ? 15.457 14.074 15.379 1.00 82.94 223 ALA A N 1
ATOM 1781 C CA . ALA A 1 223 ? 14.319 14.089 16.292 1.00 82.94 223 ALA A CA 1
ATOM 1782 C C . ALA A 1 223 ? 14.304 15.336 17.200 1.00 82.94 22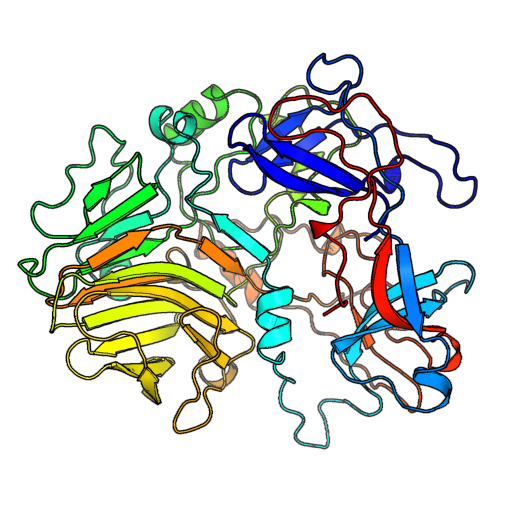3 ALA A C 1
ATOM 1784 O O . ALA A 1 223 ? 13.236 15.832 17.551 1.00 82.94 223 ALA A O 1
ATOM 1785 N N . ARG A 1 224 ? 15.478 15.873 17.561 1.00 80.38 224 ARG A N 1
ATOM 1786 C CA . ARG A 1 224 ? 15.616 17.069 18.414 1.00 80.38 224 ARG A CA 1
ATOM 1787 C C . ARG A 1 224 ? 15.568 18.387 17.638 1.00 80.38 224 ARG A C 1
ATOM 1789 O O . ARG A 1 224 ? 15.396 19.429 18.261 1.00 80.38 224 ARG A O 1
ATOM 1796 N N . SER A 1 225 ? 15.740 18.362 16.318 1.00 72.69 225 SER A N 1
ATOM 1797 C CA . SER A 1 225 ? 15.838 19.553 15.460 1.00 72.69 225 SER A CA 1
ATOM 1798 C C . SER A 1 225 ? 14.535 19.902 14.725 1.00 72.69 225 SER A C 1
ATOM 1800 O O . SER A 1 225 ? 14.578 20.554 13.686 1.00 72.69 225 SER A O 1
ATOM 1802 N N . GLU A 1 226 ? 13.377 19.462 15.235 1.00 69.06 226 GLU A N 1
ATOM 1803 C CA . GLU A 1 226 ? 12.048 19.649 14.616 1.00 69.06 226 GLU A CA 1
ATOM 1804 C C . GLU A 1 226 ? 11.884 19.034 13.208 1.00 69.06 226 GLU A C 1
ATOM 1806 O O . GLU A 1 226 ? 10.928 19.358 12.497 1.00 69.06 226 GLU A O 1
ATOM 1811 N N . MET A 1 227 ? 12.777 18.122 12.801 1.00 74.38 227 MET A N 1
ATOM 1812 C CA . MET A 1 227 ? 12.695 17.421 11.508 1.00 74.38 227 MET A CA 1
ATOM 1813 C C . MET A 1 227 ? 11.719 16.235 11.526 1.00 74.38 227 MET A C 1
ATOM 1815 O O . MET A 1 227 ? 11.383 15.690 10.477 1.00 74.38 227 MET A O 1
ATOM 1819 N N . ALA A 1 228 ? 11.244 15.831 12.704 1.00 82.81 228 ALA A N 1
ATOM 1820 C CA . ALA A 1 228 ? 10.244 14.783 12.871 1.00 82.81 228 ALA A CA 1
ATOM 1821 C C . ALA A 1 228 ? 8.833 15.301 12.528 1.00 82.81 228 ALA A C 1
ATOM 1823 O O . ALA A 1 228 ? 7.991 15.501 13.401 1.00 82.81 228 ALA A O 1
ATOM 1824 N N . ARG A 1 229 ? 8.584 15.548 11.240 1.00 85.81 229 ARG A N 1
ATOM 1825 C CA . ARG A 1 229 ? 7.291 15.996 10.700 1.00 85.81 229 ARG A CA 1
ATOM 1826 C C . ARG A 1 229 ? 6.678 14.892 9.836 1.00 85.81 229 ARG A C 1
ATOM 1828 O O . ARG A 1 229 ? 7.432 14.156 9.194 1.00 85.81 229 ARG A O 1
ATOM 1835 N N . PRO A 1 230 ? 5.341 14.730 9.828 1.00 89.75 230 PRO A N 1
ATOM 1836 C CA . PRO A 1 230 ? 4.713 13.814 8.886 1.00 89.75 230 PRO A CA 1
ATOM 1837 C C . PRO A 1 230 ? 4.924 14.338 7.466 1.00 89.75 230 PRO A C 1
ATOM 1839 O O . PRO A 1 230 ? 5.029 15.547 7.259 1.00 89.75 230 PRO A O 1
ATOM 1842 N N . GLN A 1 231 ? 4.958 13.432 6.503 1.00 91.81 231 GLN A N 1
ATOM 1843 C CA . GLN A 1 231 ? 5.078 13.772 5.090 1.00 91.81 231 GLN A CA 1
ATOM 1844 C C . GLN A 1 231 ? 3.980 13.070 4.296 1.00 91.81 231 GLN A C 1
ATOM 1846 O O . GLN A 1 231 ? 3.382 12.109 4.777 1.00 91.81 231 GLN A O 1
ATOM 1851 N N . LEU A 1 232 ? 3.702 13.530 3.083 1.00 93.94 232 LEU A N 1
ATOM 1852 C CA . LEU A 1 232 ? 2.882 12.772 2.146 1.00 93.94 232 LEU A CA 1
ATOM 1853 C C . LEU A 1 232 ? 3.557 11.442 1.798 1.00 93.94 232 LEU A C 1
ATOM 1855 O O . LEU A 1 232 ? 4.784 11.336 1.771 1.00 93.94 232 LEU A O 1
ATOM 1859 N N . ILE A 1 233 ? 2.747 10.425 1.513 1.00 94.69 233 ILE A N 1
ATOM 1860 C CA . ILE A 1 233 ? 3.241 9.162 0.964 1.00 94.69 233 ILE A CA 1
ATOM 1861 C C . ILE A 1 233 ? 3.648 9.392 -0.483 1.00 94.69 233 ILE A C 1
ATOM 1863 O O . ILE A 1 233 ? 2.936 10.054 -1.238 1.00 94.69 233 ILE A O 1
ATOM 1867 N N . THR A 1 234 ? 4.791 8.831 -0.863 1.00 90.62 234 THR A N 1
ATOM 1868 C CA . THR A 1 234 ? 5.376 9.053 -2.180 1.00 90.62 234 THR A CA 1
ATOM 1869 C C . THR A 1 234 ? 5.552 7.765 -2.976 1.00 90.62 234 THR A C 1
ATOM 1871 O O . THR A 1 234 ? 5.443 6.645 -2.467 1.00 90.62 234 THR A O 1
ATOM 1874 N N . ASP A 1 235 ? 5.911 7.921 -4.244 1.00 85.25 235 ASP A N 1
ATOM 1875 C CA . ASP A 1 235 ? 6.268 6.848 -5.167 1.00 85.25 235 ASP A CA 1
ATOM 1876 C C . ASP A 1 235 ? 7.643 6.205 -4.881 1.00 85.25 235 ASP A C 1
ATOM 1878 O O . ASP A 1 235 ? 8.160 5.458 -5.716 1.00 85.25 235 ASP A O 1
ATOM 1882 N N . SER A 1 236 ? 8.219 6.425 -3.687 1.00 85.06 236 SER A N 1
ATOM 1883 C CA . SER A 1 236 ? 9.483 5.822 -3.242 1.00 85.06 236 SER A CA 1
ATOM 1884 C C . SER A 1 236 ? 9.543 4.323 -3.549 1.00 85.06 236 SER A C 1
ATOM 1886 O O . SER A 1 236 ? 8.580 3.578 -3.338 1.00 85.06 236 SER A O 1
ATOM 1888 N N . TYR A 1 237 ? 10.688 3.874 -4.067 1.00 83.06 237 TYR A N 1
ATOM 1889 C CA . TYR A 1 237 ? 10.875 2.504 -4.525 1.00 83.06 237 TYR A CA 1
ATOM 1890 C C . TYR A 1 237 ? 12.269 1.986 -4.161 1.00 83.06 237 TYR A C 1
ATOM 1892 O O . TYR A 1 237 ? 13.279 2.387 -4.746 1.00 83.06 237 TYR A O 1
ATOM 1900 N N . ALA A 1 238 ? 12.326 1.051 -3.207 1.00 83.38 238 ALA A N 1
ATOM 1901 C CA . ALA A 1 238 ? 13.581 0.520 -2.661 1.00 83.38 238 ALA A CA 1
ATOM 1902 C C . ALA A 1 238 ? 14.518 -0.068 -3.730 1.00 83.38 238 ALA A C 1
ATOM 1904 O O . ALA A 1 238 ? 15.738 0.019 -3.605 1.00 83.38 238 ALA A O 1
ATOM 1905 N N . TYR A 1 239 ? 13.955 -0.614 -4.814 1.00 83.12 239 TYR A N 1
ATOM 1906 C CA . TYR A 1 239 ? 14.721 -1.228 -5.899 1.00 83.12 239 TYR A CA 1
ATOM 1907 C C . TYR A 1 239 ? 15.717 -0.262 -6.556 1.00 83.12 239 TYR A C 1
ATOM 1909 O O . TYR A 1 239 ? 16.776 -0.694 -7.007 1.00 83.12 239 TYR A O 1
ATOM 1917 N N . ASN A 1 240 ? 15.420 1.042 -6.564 1.00 78.38 240 ASN A N 1
ATOM 1918 C CA . ASN A 1 240 ? 16.291 2.072 -7.139 1.00 78.38 240 ASN A CA 1
ATOM 1919 C C . ASN A 1 240 ? 17.020 2.916 -6.083 1.00 78.38 240 ASN A C 1
ATOM 1921 O O . ASN A 1 240 ? 17.757 3.834 -6.430 1.00 78.38 240 ASN A O 1
ATOM 1925 N N . ALA A 1 241 ? 16.850 2.594 -4.803 1.00 81.56 241 ALA A N 1
ATOM 1926 C CA . ALA A 1 241 ? 17.403 3.337 -3.682 1.00 81.56 241 ALA A CA 1
ATOM 1927 C C . ALA A 1 241 ? 18.828 2.848 -3.342 1.00 81.56 241 ALA A C 1
ATOM 1929 O O . ALA A 1 241 ? 19.035 2.182 -2.326 1.00 81.56 241 ALA A O 1
ATOM 1930 N N . PHE A 1 242 ? 19.813 3.131 -4.207 1.00 79.62 242 PHE A N 1
ATOM 1931 C CA . PHE A 1 242 ? 21.196 2.643 -4.071 1.00 79.62 242 PHE A CA 1
ATOM 1932 C C . PHE A 1 242 ? 22.267 3.624 -4.564 1.00 79.62 242 PHE A C 1
ATOM 1934 O O . PHE A 1 242 ? 21.982 4.561 -5.303 1.00 79.62 242 PHE A O 1
ATOM 1941 N N . SER A 1 243 ? 23.527 3.367 -4.192 1.00 76.06 243 SER A N 1
ATOM 1942 C CA . SER A 1 243 ? 24.705 4.076 -4.712 1.00 76.06 243 SER A CA 1
ATOM 1943 C C . SER A 1 243 ? 25.776 3.089 -5.180 1.00 76.06 243 SER A C 1
ATOM 1945 O O . SER A 1 243 ? 26.015 2.054 -4.553 1.00 76.06 243 SER A O 1
ATOM 1947 N N . SER A 1 244 ? 26.452 3.436 -6.276 1.00 69.25 244 SER A N 1
ATOM 1948 C CA . SER A 1 244 ? 27.663 2.761 -6.769 1.00 69.25 244 SER A CA 1
ATOM 1949 C C . SER A 1 244 ? 28.958 3.330 -6.171 1.00 69.25 244 SER A C 1
ATOM 1951 O O . SER A 1 244 ? 30.049 2.865 -6.495 1.00 69.25 244 SER A O 1
ATOM 1953 N N . ARG A 1 245 ? 28.851 4.357 -5.317 1.00 67.44 245 ARG A N 1
ATOM 1954 C CA . ARG A 1 245 ? 29.967 4.960 -4.575 1.00 67.44 245 ARG A CA 1
ATOM 1955 C C . ARG A 1 245 ? 29.803 4.751 -3.067 1.00 67.44 245 ARG A C 1
ATOM 1957 O O . ARG A 1 245 ? 28.680 4.945 -2.579 1.00 67.44 245 ARG A O 1
ATOM 1964 N N . PRO A 1 246 ? 30.893 4.448 -2.329 1.00 62.66 246 PRO A N 1
ATOM 1965 C CA . PRO A 1 246 ? 30.849 4.308 -0.877 1.00 62.66 246 PRO A CA 1
ATOM 1966 C C . PRO A 1 246 ? 30.238 5.547 -0.223 1.00 62.66 246 PRO A C 1
ATOM 1968 O O . PRO A 1 246 ? 30.561 6.679 -0.591 1.00 62.66 246 PRO A O 1
ATOM 1971 N N . ILE A 1 247 ? 29.350 5.329 0.745 1.00 64.06 247 ILE A N 1
ATOM 1972 C CA . ILE A 1 247 ? 28.673 6.407 1.467 1.00 64.06 247 ILE A CA 1
ATOM 1973 C C . ILE A 1 247 ? 29.326 6.531 2.834 1.00 64.06 247 ILE A C 1
ATOM 1975 O O . ILE A 1 247 ? 29.067 5.727 3.721 1.00 64.06 247 ILE A O 1
ATOM 1979 N N . LEU A 1 248 ? 30.192 7.534 2.982 1.00 57.28 248 LEU A N 1
ATOM 1980 C CA . LEU A 1 248 ? 30.901 7.794 4.238 1.00 57.28 248 LEU A CA 1
ATOM 1981 C C . LEU A 1 248 ? 30.035 8.554 5.255 1.00 57.28 248 LEU A C 1
ATOM 1983 O O . LEU A 1 248 ? 30.291 8.471 6.451 1.00 57.28 248 LEU A O 1
ATOM 1987 N N . SER A 1 249 ? 29.017 9.293 4.796 1.00 60.31 249 SER A N 1
ATOM 1988 C CA . SER A 1 249 ? 27.982 9.883 5.653 1.00 60.31 249 SER A CA 1
ATOM 1989 C C . SER A 1 249 ? 26.685 10.130 4.883 1.00 60.31 249 SER A C 1
ATOM 1991 O O . SER A 1 249 ? 26.713 10.521 3.712 1.00 60.31 249 SER A O 1
ATOM 1993 N N . ALA A 1 250 ? 25.543 9.939 5.549 1.00 57.19 250 ALA A N 1
ATOM 1994 C CA . ALA A 1 250 ? 24.231 10.196 4.958 1.00 57.19 250 ALA A CA 1
ATOM 1995 C C . ALA A 1 250 ? 24.039 11.682 4.598 1.00 57.19 250 ALA A C 1
ATOM 1997 O O . ALA A 1 250 ? 23.573 12.005 3.509 1.00 57.19 250 ALA A O 1
ATOM 1998 N N . ALA A 1 251 ? 24.498 12.590 5.467 1.00 54.34 251 ALA A N 1
ATOM 1999 C CA . ALA A 1 251 ? 24.317 14.038 5.326 1.00 54.34 251 ALA A CA 1
ATOM 2000 C C . ALA A 1 251 ? 25.022 14.671 4.108 1.00 54.34 251 ALA A C 1
ATOM 2002 O O . ALA A 1 251 ? 24.699 15.795 3.732 1.00 54.34 251 ALA A O 1
ATOM 2003 N N . SER A 1 252 ? 25.998 13.991 3.494 1.00 50.44 252 SER A N 1
ATOM 2004 C CA . SER A 1 252 ? 26.787 14.547 2.383 1.00 50.44 252 SER A CA 1
ATOM 2005 C C . SER A 1 252 ? 26.480 13.928 1.018 1.00 50.44 252 SER A C 1
ATOM 2007 O O . SER A 1 252 ? 26.949 14.445 -0.002 1.00 50.44 252 SER A O 1
ATOM 2009 N N . ASN A 1 253 ? 25.692 12.847 0.959 1.00 57.84 253 ASN A N 1
ATOM 2010 C CA . ASN A 1 253 ? 25.533 12.099 -0.280 1.00 57.84 253 ASN A CA 1
ATOM 2011 C C . ASN A 1 253 ? 24.246 12.441 -1.038 1.00 57.84 253 ASN A C 1
ATOM 2013 O O . ASN A 1 253 ? 23.211 11.796 -0.882 1.00 57.84 253 ASN A O 1
ATOM 2017 N N . ARG A 1 254 ? 24.363 13.397 -1.966 1.00 53.28 254 ARG A N 1
ATOM 2018 C CA . ARG A 1 254 ? 23.296 13.734 -2.922 1.00 53.28 254 ARG A CA 1
ATOM 2019 C C . ARG A 1 254 ? 22.846 12.556 -3.790 1.00 53.28 254 ARG A C 1
ATOM 2021 O O . ARG A 1 254 ? 21.742 12.603 -4.295 1.00 53.28 254 ARG A O 1
ATOM 2028 N N . SER A 1 255 ? 23.633 11.487 -3.934 1.00 55.09 255 SER A N 1
ATOM 2029 C CA . SER A 1 255 ? 23.219 10.297 -4.697 1.00 55.09 255 SER A CA 1
ATOM 2030 C C . SER A 1 255 ? 22.091 9.496 -4.031 1.00 55.09 255 SER A C 1
ATOM 2032 O O . SER A 1 255 ? 21.570 8.577 -4.656 1.00 55.09 255 SER A O 1
ATOM 2034 N N . LEU A 1 256 ? 21.736 9.802 -2.776 1.00 60.97 256 LEU A N 1
ATOM 2035 C CA . LEU A 1 256 ? 20.599 9.207 -2.068 1.00 60.97 256 LEU A CA 1
ATOM 2036 C C . LEU A 1 256 ? 19.329 10.075 -2.126 1.00 60.97 256 LEU A C 1
ATOM 2038 O O . LEU A 1 256 ? 18.314 9.685 -1.552 1.00 60.97 256 LEU A O 1
ATOM 2042 N N . SER A 1 257 ? 19.345 11.229 -2.806 1.00 51.47 257 SER A N 1
ATOM 2043 C CA . SER A 1 257 ? 18.191 12.144 -2.861 1.00 51.47 257 SER A CA 1
ATOM 2044 C C . SER A 1 257 ? 16.931 11.523 -3.480 1.00 51.47 257 SER A C 1
ATOM 2046 O O . SER A 1 257 ? 15.834 11.928 -3.122 1.00 51.47 257 SER A O 1
ATOM 2048 N N . GLY A 1 258 ? 17.058 10.502 -4.337 1.00 54.75 258 GLY A N 1
ATOM 2049 C CA . GLY A 1 258 ? 15.927 9.786 -4.955 1.00 54.75 258 GLY A CA 1
ATOM 2050 C C . GLY A 1 258 ? 15.289 8.681 -4.093 1.00 54.75 258 GLY A C 1
ATOM 2051 O O . GLY A 1 258 ? 14.418 7.952 -4.561 1.00 54.75 258 GLY A O 1
ATOM 2052 N N . THR A 1 259 ? 15.729 8.503 -2.843 1.00 59.53 259 THR A N 1
ATOM 2053 C CA . THR A 1 259 ? 15.259 7.424 -1.942 1.00 59.53 259 THR A CA 1
ATOM 2054 C C . THR A 1 259 ? 13.843 7.639 -1.410 1.00 59.53 259 THR A C 1
ATOM 2056 O O . THR A 1 259 ? 13.164 6.671 -1.074 1.00 59.53 259 THR A O 1
ATOM 2059 N N . GLN A 1 260 ? 13.377 8.885 -1.360 1.00 66.50 260 GLN A N 1
ATOM 2060 C CA . GLN A 1 260 ? 12.099 9.261 -0.751 1.00 66.50 260 GLN A CA 1
ATOM 2061 C C . GLN A 1 260 ? 10.988 9.512 -1.777 1.00 66.50 260 GLN A C 1
ATOM 2063 O O . GLN A 1 260 ? 9.939 10.019 -1.403 1.00 66.50 260 GLN A O 1
ATOM 2068 N N . GLY A 1 261 ? 11.177 9.117 -3.042 1.00 77.88 261 GLY A N 1
ATOM 2069 C CA . GLY A 1 261 ? 10.214 9.394 -4.113 1.00 77.88 261 GLY A CA 1
ATOM 2070 C C . GLY A 1 261 ? 10.197 10.868 -4.528 1.00 77.88 261 GLY A C 1
ATOM 2071 O O . GLY A 1 261 ? 10.886 11.709 -3.952 1.00 77.88 261 GLY A O 1
ATOM 2072 N N . SER A 1 262 ? 9.449 11.178 -5.578 1.00 79.12 262 SER A N 1
ATOM 2073 C CA . SER A 1 262 ? 9.322 12.531 -6.140 1.00 79.12 262 SER A CA 1
ATOM 2074 C C . SER A 1 262 ? 7.874 12.925 -6.422 1.00 79.12 262 SER A C 1
ATOM 2076 O O . SER A 1 262 ? 7.604 14.079 -6.753 1.00 79.12 262 SER A O 1
ATOM 2078 N N . HIS A 1 263 ? 6.928 12.005 -6.228 1.00 83.44 263 HIS A N 1
ATOM 2079 C CA . HIS A 1 263 ? 5.512 12.244 -6.461 1.00 83.44 263 HIS A CA 1
ATOM 2080 C C . HIS A 1 263 ? 4.664 11.733 -5.303 1.00 83.44 263 HIS A C 1
ATOM 2082 O O . HIS A 1 263 ? 4.969 10.690 -4.733 1.00 83.44 263 HIS A O 1
ATOM 2088 N N . TRP A 1 264 ? 3.597 12.466 -4.974 1.00 90.25 264 TRP A N 1
ATOM 2089 C CA . TRP A 1 264 ? 2.583 12.031 -4.015 1.00 90.25 264 TRP A CA 1
ATOM 2090 C C . TRP A 1 264 ? 1.763 10.868 -4.584 1.00 90.25 264 TRP A C 1
ATOM 2092 O O . TRP A 1 264 ? 1.412 10.878 -5.764 1.00 90.25 264 TRP A O 1
ATOM 2102 N N . VAL A 1 265 ? 1.447 9.895 -3.729 1.00 92.44 265 VAL A N 1
ATOM 2103 C CA . VAL A 1 265 ? 0.562 8.768 -4.038 1.00 92.44 265 VAL A CA 1
ATOM 2104 C C . VAL A 1 265 ? -0.563 8.719 -3.007 1.00 92.44 265 VAL A C 1
ATOM 2106 O O . VAL A 1 265 ? -0.301 8.519 -1.818 1.00 92.44 265 VAL A O 1
ATOM 2109 N N . GLY A 1 266 ? -1.793 8.933 -3.477 1.00 93.69 266 GLY A N 1
ATOM 2110 C CA . GLY A 1 266 ? -3.029 8.886 -2.689 1.00 93.69 266 GLY A CA 1
ATOM 2111 C C . GLY A 1 266 ? -3.747 7.533 -2.725 1.00 93.69 266 GLY A C 1
ATOM 2112 O O . GLY A 1 266 ? -4.458 7.202 -1.780 1.00 93.69 266 GLY A O 1
ATOM 2113 N N . ASP A 1 267 ? -3.473 6.720 -3.749 1.00 95.69 267 ASP A N 1
ATOM 2114 C CA . ASP A 1 267 ? -3.971 5.351 -3.874 1.00 95.69 267 ASP A CA 1
ATOM 2115 C C . ASP A 1 267 ? -3.314 4.434 -2.835 1.00 95.69 267 ASP A C 1
ATOM 2117 O O . ASP A 1 267 ? -2.123 4.096 -2.927 1.00 95.69 267 ASP A O 1
ATOM 2121 N N . LEU A 1 268 ? -4.085 4.019 -1.834 1.00 98.31 268 LEU A N 1
ATOM 2122 C CA . LEU A 1 268 ? -3.583 3.324 -0.654 1.00 98.31 268 LEU A CA 1
ATOM 2123 C C . LEU A 1 268 ? -4.386 2.067 -0.333 1.00 98.31 268 LEU A C 1
ATOM 2125 O O . LEU A 1 268 ? -5.563 1.929 -0.652 1.00 98.31 268 LEU A O 1
ATOM 2129 N N . ALA A 1 269 ? -3.737 1.152 0.377 1.00 98.69 269 ALA A N 1
ATOM 2130 C CA . ALA A 1 269 ? -4.373 0.011 1.009 1.00 98.69 269 ALA A CA 1
ATOM 2131 C C . ALA A 1 269 ? -3.860 -0.163 2.436 1.00 98.69 269 ALA A C 1
ATOM 2133 O O . ALA A 1 269 ? -2.657 -0.067 2.693 1.00 98.69 269 ALA A O 1
ATOM 2134 N N . LEU A 1 270 ? -4.781 -0.441 3.350 1.00 98.69 270 LEU A N 1
ATOM 2135 C CA . LEU A 1 270 ? -4.527 -0.717 4.753 1.00 98.69 270 LEU A CA 1
ATOM 2136 C C . LEU A 1 270 ? -4.817 -2.189 5.041 1.00 98.69 270 LEU A C 1
ATOM 2138 O O . LEU A 1 270 ? -5.956 -2.637 4.894 1.00 98.69 270 LEU A O 1
ATOM 2142 N N . ASP A 1 271 ? -3.791 -2.913 5.482 1.00 98.50 271 ASP A N 1
ATOM 2143 C CA . ASP A 1 271 ? -3.904 -4.285 5.958 1.00 98.50 271 ASP A CA 1
ATOM 2144 C C . ASP A 1 271 ? -3.734 -4.359 7.475 1.00 98.50 271 ASP A C 1
ATOM 2146 O O . ASP A 1 271 ? -2.915 -3.638 8.054 1.00 98.50 271 ASP A O 1
ATOM 2150 N N . CYS A 1 272 ? -4.464 -5.270 8.111 1.00 98.56 272 CYS A N 1
ATOM 2151 C CA . CYS A 1 272 ? -4.204 -5.694 9.483 1.00 98.56 272 CYS A CA 1
ATOM 2152 C C . CYS A 1 272 ? -4.853 -7.049 9.784 1.00 98.56 272 CYS A C 1
ATOM 2154 O O . CYS A 1 272 ? -5.731 -7.520 9.060 1.00 98.56 272 CYS A O 1
ATOM 2156 N N . LEU A 1 273 ? -4.457 -7.645 10.904 1.00 98.62 273 LEU A N 1
ATOM 2157 C CA . LEU A 1 273 ? -5.274 -8.626 11.603 1.00 98.62 273 LEU A CA 1
ATOM 2158 C C . LEU A 1 273 ? -6.167 -7.872 12.594 1.00 98.62 273 LEU A C 1
ATOM 2160 O O . LEU A 1 273 ? -5.670 -7.315 13.573 1.00 98.62 273 LEU A O 1
ATOM 2164 N N . LEU A 1 274 ? -7.476 -7.849 12.346 1.00 98.69 274 LEU A N 1
ATOM 2165 C CA . LEU A 1 274 ? -8.471 -7.278 13.251 1.00 98.69 274 LEU A CA 1
ATOM 2166 C C . LEU A 1 274 ? -9.022 -8.376 14.157 1.00 98.69 274 LEU A C 1
ATOM 2168 O O . LEU A 1 274 ? -9.598 -9.342 13.668 1.00 98.69 274 LEU A O 1
ATOM 2172 N N . THR A 1 275 ? -8.909 -8.198 15.469 1.00 98.62 275 THR A N 1
ATOM 2173 C CA . THR A 1 275 ? -9.550 -9.044 16.479 1.00 98.62 275 THR A CA 1
ATOM 2174 C C . THR A 1 275 ? -10.626 -8.250 17.212 1.00 98.62 275 THR A C 1
ATOM 2176 O O . THR A 1 275 ? -10.344 -7.198 17.778 1.00 98.62 275 THR A O 1
ATOM 2179 N N . SER A 1 276 ? -11.855 -8.759 17.217 1.00 97.88 276 SER A N 1
ATOM 2180 C CA . SER A 1 276 ? -12.961 -8.256 18.031 1.00 97.88 276 SER A CA 1
ATOM 2181 C C . SER A 1 276 ? -13.133 -9.118 19.279 1.00 97.88 276 SER A C 1
ATOM 2183 O O . SER A 1 276 ? -13.195 -10.345 19.191 1.00 97.88 276 SER A O 1
ATOM 2185 N N . GLU A 1 277 ? -13.274 -8.466 20.429 1.00 97.19 277 GLU A N 1
ATOM 2186 C CA . GLU A 1 277 ? -13.666 -9.077 21.706 1.00 97.19 277 GLU A CA 1
ATOM 2187 C C . GLU A 1 277 ? -15.102 -8.683 22.095 1.00 97.19 277 GLU A C 1
ATOM 2189 O O . GLU A 1 277 ? -15.531 -8.875 23.232 1.00 97.19 277 GLU A O 1
ATOM 2194 N N . SER A 1 278 ? -15.863 -8.097 21.165 1.00 96.19 278 SER A N 1
ATOM 2195 C CA . SER A 1 278 ? -17.229 -7.616 21.389 1.00 96.19 278 SER A CA 1
ATOM 2196 C C . SER A 1 278 ? -18.224 -8.210 20.400 1.00 96.19 278 SER A C 1
ATOM 2198 O O . SER A 1 278 ? -17.920 -8.410 19.228 1.00 96.19 278 SER A O 1
ATOM 2200 N N . ASP A 1 279 ? -19.443 -8.462 20.880 1.00 96.25 279 ASP A N 1
ATOM 2201 C CA . ASP A 1 279 ? -20.553 -8.944 20.048 1.00 96.25 279 ASP A CA 1
ATOM 2202 C C . ASP A 1 279 ? -21.355 -7.814 19.380 1.00 96.25 279 ASP A C 1
ATOM 2204 O O . ASP A 1 279 ? -22.211 -8.050 18.529 1.00 96.25 279 ASP A O 1
ATOM 2208 N N . GLU A 1 280 ? -21.067 -6.572 19.758 1.00 96.12 280 GLU A N 1
ATOM 2209 C CA . GLU A 1 280 ? -21.698 -5.355 19.268 1.00 96.12 280 GLU A CA 1
ATOM 2210 C C . GLU A 1 280 ? -20.670 -4.227 19.133 1.00 96.12 280 GLU A C 1
ATOM 2212 O O . GLU A 1 280 ? -19.485 -4.405 19.420 1.00 96.12 280 GLU A O 1
ATOM 2217 N N . GLY A 1 281 ? -21.134 -3.065 18.679 1.00 97.06 281 GLY A N 1
ATOM 2218 C CA . GLY A 1 281 ? -20.274 -1.944 18.336 1.00 97.06 281 GLY A CA 1
ATOM 2219 C C . GLY A 1 281 ? -19.732 -2.060 16.917 1.00 97.06 281 GLY A C 1
ATOM 2220 O O . GLY A 1 281 ? -20.221 -2.845 16.095 1.00 97.06 281 GLY A O 1
ATOM 2221 N N . GLU A 1 282 ? -18.760 -1.211 16.611 1.00 98.06 282 GLU A N 1
ATOM 2222 C CA . GLU A 1 282 ? -18.316 -1.005 15.241 1.00 98.06 282 GLU A CA 1
ATOM 2223 C C . GLU A 1 282 ? -16.805 -0.819 15.130 1.00 98.06 282 GLU A C 1
ATOM 2225 O O . GLU A 1 282 ? -16.170 -0.196 15.987 1.00 98.06 282 GLU A O 1
ATOM 2230 N N . ALA A 1 283 ? -16.264 -1.311 14.017 1.00 98.31 283 ALA A N 1
ATOM 2231 C CA . ALA A 1 283 ? -14.903 -1.051 13.567 1.00 98.31 283 ALA A CA 1
ATOM 2232 C C . ALA A 1 283 ? -14.955 -0.247 12.263 1.00 98.31 283 ALA A C 1
ATOM 2234 O O . ALA A 1 283 ? -15.683 -0.609 11.338 1.00 98.31 283 ALA A O 1
ATOM 2235 N N . ILE A 1 284 ? -14.193 0.841 12.176 1.00 98.50 284 ILE A N 1
ATOM 2236 C CA . ILE A 1 284 ? -14.210 1.754 11.027 1.00 98.50 284 ILE A CA 1
ATOM 2237 C C . ILE A 1 284 ? -12.797 1.861 10.474 1.00 98.50 284 ILE A C 1
ATOM 2239 O O . ILE A 1 284 ? -11.895 2.285 11.182 1.00 98.50 284 ILE A O 1
ATOM 2243 N N . PHE A 1 285 ? -12.600 1.505 9.213 1.00 98.75 285 PHE A N 1
ATOM 2244 C CA . PHE A 1 285 ? -11.349 1.714 8.490 1.00 98.75 285 PHE A CA 1
ATOM 2245 C C . PHE A 1 285 ? -11.480 2.970 7.644 1.00 98.75 285 PHE A C 1
ATOM 2247 O O . PHE A 1 285 ? -12.540 3.210 7.071 1.00 98.75 285 PHE A O 1
ATOM 2254 N N . GLU A 1 286 ? -10.415 3.759 7.556 1.00 98.69 286 GLU A N 1
ATOM 2255 C CA . GLU A 1 286 ? -10.396 5.001 6.795 1.00 98.69 286 GLU A CA 1
ATOM 2256 C C . GLU A 1 286 ? -9.097 5.158 6.012 1.00 98.69 286 GLU A C 1
ATOM 2258 O O . GLU A 1 286 ? -8.012 4.925 6.548 1.00 98.69 286 GLU A O 1
ATOM 2263 N N . LEU A 1 287 ? -9.237 5.608 4.768 1.00 98.75 287 LEU A N 1
ATOM 2264 C CA . LEU A 1 287 ? -8.173 6.095 3.901 1.00 98.75 287 LEU A CA 1
ATOM 2265 C C . LEU A 1 287 ? -8.498 7.531 3.470 1.00 98.75 287 LEU A C 1
ATOM 2267 O O . LEU A 1 287 ? -9.670 7.879 3.294 1.00 98.75 287 LEU A O 1
ATOM 2271 N N . ILE A 1 288 ? -7.465 8.361 3.333 1.00 98.06 288 ILE A N 1
ATOM 2272 C CA . ILE A 1 288 ? -7.572 9.749 2.874 1.00 98.06 288 ILE A CA 1
ATOM 2273 C C . ILE A 1 288 ? -6.857 9.895 1.547 1.00 98.06 288 ILE A C 1
ATOM 2275 O O . ILE A 1 288 ? -5.706 9.478 1.418 1.00 98.06 288 ILE A O 1
ATOM 2279 N N . GLU A 1 289 ? -7.527 10.555 0.615 1.00 96.81 289 GLU A N 1
ATOM 2280 C CA . GLU A 1 289 ? -6.934 10.954 -0.647 1.00 96.81 289 GLU A CA 1
ATOM 2281 C C . GLU A 1 289 ? -7.528 12.280 -1.110 1.00 96.81 289 GLU A C 1
ATOM 2283 O O . GLU A 1 289 ? -8.746 12.449 -1.182 1.00 96.81 289 GLU A O 1
ATOM 2288 N N . GLY A 1 290 ? -6.657 13.239 -1.409 1.00 94.56 290 GLY A N 1
ATOM 2289 C CA . GLY A 1 290 ? -7.043 14.518 -1.989 1.00 94.56 290 GLY A CA 1
ATOM 2290 C C . GLY A 1 290 ? -7.991 15.317 -1.097 1.00 94.56 290 GLY A C 1
ATOM 2291 O O . GLY A 1 290 ? -8.908 15.976 -1.582 1.00 94.56 290 GLY A O 1
ATOM 2292 N N . GLY A 1 291 ? -7.829 15.203 0.224 1.00 94.12 291 GLY A N 1
ATOM 2293 C CA . GLY A 1 291 ? -8.735 15.804 1.203 1.00 94.12 291 GLY A CA 1
ATOM 2294 C C . GLY A 1 291 ? -10.086 15.103 1.377 1.00 94.12 291 GLY A C 1
ATOM 2295 O O . GLY A 1 291 ? -10.907 15.566 2.174 1.00 94.12 291 GLY A O 1
ATOM 2296 N N . GLN A 1 292 ? -10.321 13.987 0.687 1.00 97.06 292 GLN A N 1
ATOM 2297 C CA . GLN A 1 292 ? -11.543 13.196 0.799 1.00 97.06 292 GLN A CA 1
ATOM 2298 C C . GLN A 1 292 ? -11.353 11.987 1.712 1.00 97.06 292 GLN A C 1
ATOM 2300 O O . GLN A 1 292 ? -10.253 11.462 1.871 1.00 97.06 292 GLN A O 1
ATOM 2305 N N . ARG A 1 293 ? -12.452 11.553 2.338 1.00 97.69 293 ARG A N 1
ATOM 2306 C CA . ARG A 1 293 ? -12.492 10.388 3.232 1.00 97.69 293 ARG A CA 1
ATOM 2307 C C . ARG A 1 293 ? -13.147 9.205 2.551 1.00 97.69 293 ARG A C 1
ATOM 2309 O O . ARG A 1 293 ? -14.275 9.316 2.070 1.00 97.69 293 ARG A O 1
ATOM 2316 N N . PHE A 1 294 ? -12.482 8.065 2.641 1.00 98.69 294 PHE A N 1
ATOM 2317 C CA . PHE A 1 294 ? -12.957 6.785 2.145 1.00 98.69 294 PHE A CA 1
ATOM 2318 C C . PHE A 1 294 ? -12.986 5.795 3.290 1.00 98.69 294 PHE A C 1
ATOM 2320 O O . PHE A 1 294 ? -11.975 5.607 3.964 1.00 98.69 294 PHE A O 1
ATOM 2327 N N . GLN A 1 295 ? -14.143 5.194 3.553 1.00 98.81 295 GLN A N 1
ATOM 2328 C CA . GLN A 1 295 ? -14.333 4.395 4.758 1.00 98.81 295 GLN A CA 1
ATOM 2329 C C . GLN A 1 295 ? -14.974 3.046 4.477 1.00 98.81 295 GLN A C 1
ATOM 2331 O O . GLN A 1 295 ? -15.851 2.926 3.623 1.00 98.81 295 GLN A O 1
ATOM 2336 N N . CYS A 1 296 ? -14.587 2.058 5.278 1.00 98.88 296 CYS A N 1
ATOM 2337 C CA . CYS A 1 296 ? -15.307 0.805 5.441 1.00 98.88 296 CYS A CA 1
ATOM 2338 C C . CYS A 1 296 ? -15.715 0.658 6.907 1.00 98.88 296 CYS A C 1
ATOM 2340 O O . CYS A 1 296 ? -14.865 0.560 7.791 1.00 98.88 296 CYS A O 1
ATOM 2342 N N . GLN A 1 297 ? -17.018 0.644 7.165 1.00 98.81 297 GLN A N 1
ATOM 2343 C CA . GLN A 1 297 ? -17.596 0.509 8.499 1.00 98.81 297 GLN A CA 1
ATOM 2344 C C . GLN A 1 297 ? -18.184 -0.889 8.673 1.00 98.81 297 GLN A C 1
ATOM 2346 O O . GLN A 1 297 ? -19.081 -1.263 7.921 1.00 98.81 297 GLN A O 1
ATOM 2351 N N . PHE A 1 298 ? -17.733 -1.619 9.689 1.00 98.69 298 PHE A N 1
ATOM 2352 C CA . PHE A 1 298 ? -18.282 -2.908 10.103 1.00 98.69 298 PHE A CA 1
ATOM 2353 C C . PHE A 1 298 ? -19.200 -2.739 11.311 1.00 98.69 298 PHE A C 1
ATOM 2355 O O . PHE A 1 298 ? -18.796 -2.151 12.314 1.00 98.69 298 PHE A O 1
ATOM 2362 N N . VAL A 1 299 ? -20.402 -3.309 11.244 1.00 98.62 299 VAL A N 1
ATOM 2363 C CA . VAL A 1 299 ? -21.320 -3.449 12.382 1.00 98.62 299 VAL A CA 1
ATOM 2364 C C . VAL A 1 299 ? -21.197 -4.867 12.933 1.00 98.62 299 VAL A C 1
ATOM 2366 O O . VAL A 1 299 ? -21.653 -5.825 12.308 1.00 98.62 299 VAL A O 1
ATOM 2369 N N . LEU A 1 300 ? -20.592 -5.020 14.113 1.00 98.44 300 LEU A N 1
ATOM 2370 C CA . LEU A 1 300 ? -20.173 -6.332 14.624 1.00 98.44 300 LEU A CA 1
ATOM 2371 C C . LEU A 1 300 ? -21.347 -7.249 14.982 1.00 98.44 300 LEU A C 1
ATOM 2373 O O . LEU A 1 300 ? -21.224 -8.465 14.879 1.00 98.44 300 LEU A O 1
ATOM 2377 N N . SER A 1 301 ? -22.506 -6.696 15.337 1.00 98.12 301 SER A N 1
ATOM 2378 C CA . SER A 1 301 ? -23.687 -7.497 15.683 1.00 98.12 301 SER A CA 1
ATOM 2379 C C . SER A 1 301 ? -24.345 -8.168 14.474 1.00 98.12 301 SER A C 1
ATOM 2381 O O . SER A 1 301 ? -24.992 -9.208 14.614 1.00 98.12 301 SER A O 1
ATOM 2383 N N . THR A 1 302 ? -24.184 -7.599 13.276 1.00 98.31 302 THR A N 1
ATOM 2384 C CA . THR A 1 302 ? -24.826 -8.087 12.044 1.00 98.31 302 THR A CA 1
ATOM 2385 C C . THR A 1 302 ? -23.829 -8.645 11.030 1.00 98.31 302 THR A C 1
ATOM 2387 O O . THR A 1 302 ? -24.202 -9.482 10.207 1.00 98.31 302 THR A O 1
ATOM 2390 N N . GLY A 1 303 ? -22.571 -8.204 11.086 1.00 98.12 303 GLY A N 1
ATOM 2391 C CA . GLY A 1 303 ? -21.567 -8.423 10.047 1.00 98.12 303 GLY A CA 1
ATOM 2392 C C . GLY A 1 303 ? -21.736 -7.521 8.826 1.00 98.12 303 GLY A C 1
ATOM 23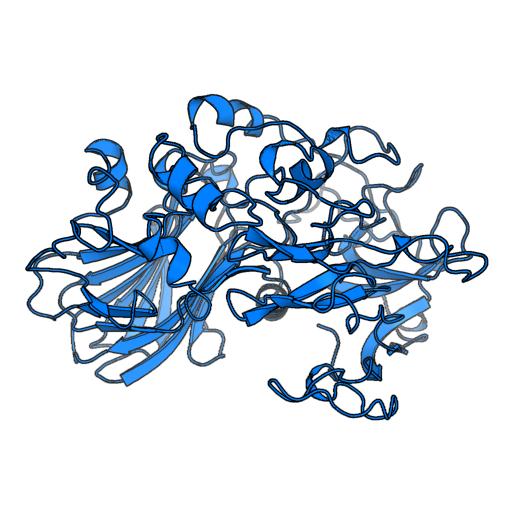93 O O . GLY A 1 303 ? -21.061 -7.739 7.819 1.00 98.12 303 GLY A O 1
ATOM 2394 N N . GLU A 1 304 ? -22.640 -6.537 8.870 1.00 98.75 304 GLU A N 1
ATOM 2395 C CA . GLU A 1 304 ? -22.823 -5.580 7.776 1.00 98.75 304 GLU A CA 1
ATOM 2396 C C . GLU A 1 304 ? -21.574 -4.701 7.635 1.00 98.75 304 GLU A C 1
ATOM 2398 O O . GLU A 1 304 ? -21.148 -4.058 8.593 1.00 98.75 304 GLU A O 1
ATOM 2403 N N . ALA A 1 305 ? -21.002 -4.673 6.432 1.00 98.81 305 ALA A N 1
ATOM 2404 C CA . ALA A 1 305 ? -19.956 -3.750 6.025 1.00 98.81 305 ALA A CA 1
ATOM 2405 C C . ALA A 1 305 ? -20.542 -2.697 5.077 1.00 98.81 305 ALA A C 1
ATOM 2407 O O . ALA A 1 305 ? -21.185 -3.046 4.083 1.00 98.81 305 ALA A O 1
ATOM 2408 N N . THR A 1 306 ? -20.299 -1.419 5.360 1.00 98.94 306 THR A N 1
ATOM 2409 C CA . THR A 1 306 ? -20.742 -0.286 4.537 1.00 98.94 306 THR A CA 1
ATOM 2410 C C . THR A 1 306 ? -19.544 0.511 4.041 1.00 98.94 306 THR A C 1
ATOM 2412 O O . THR A 1 306 ? -18.703 0.925 4.838 1.00 98.94 306 THR A O 1
ATOM 2415 N N . LEU A 1 307 ? -19.488 0.746 2.730 1.00 98.88 307 LEU A N 1
ATOM 2416 C CA . LEU A 1 307 ? -18.492 1.602 2.093 1.00 98.88 307 LEU A CA 1
ATOM 2417 C C . LEU A 1 307 ? -19.010 3.033 1.966 1.00 98.88 307 LEU A C 1
ATOM 2419 O O . LEU A 1 307 ? -20.151 3.244 1.547 1.00 98.88 307 LEU A O 1
ATOM 2423 N N . TRP A 1 308 ? -18.151 4.001 2.267 1.00 98.69 308 TRP A N 1
ATOM 2424 C CA . TRP A 1 308 ? -18.421 5.431 2.141 1.00 98.69 308 TRP A CA 1
ATOM 2425 C C . TRP A 1 308 ? -17.315 6.104 1.331 1.00 98.69 308 TRP A C 1
ATOM 2427 O O . TRP A 1 308 ? -16.138 5.872 1.594 1.00 98.69 308 TRP A O 1
ATOM 2437 N N . ALA A 1 309 ? -17.694 6.964 0.390 1.00 98.12 309 ALA A N 1
ATOM 2438 C CA . ALA A 1 309 ? -16.787 7.792 -0.398 1.00 98.12 309 ALA A CA 1
ATOM 2439 C C . ALA A 1 309 ? -17.203 9.259 -0.249 1.00 98.12 309 ALA A C 1
ATOM 2441 O O . ALA A 1 309 ? -18.358 9.602 -0.503 1.00 98.12 309 ALA A O 1
ATOM 2442 N N . ALA A 1 310 ? -16.292 10.110 0.231 1.00 95.94 310 ALA A N 1
ATOM 2443 C CA . ALA A 1 310 ? -16.526 11.540 0.463 1.00 95.94 310 ALA A CA 1
ATOM 2444 C C . ALA A 1 310 ? -17.812 11.846 1.272 1.00 95.94 310 ALA A C 1
ATOM 2446 O O . ALA A 1 310 ? -18.545 12.794 0.996 1.00 95.94 310 ALA A O 1
ATOM 2447 N N . GLY A 1 311 ? -18.111 11.015 2.279 1.00 94.44 311 GLY A N 1
ATOM 2448 C CA . GLY A 1 311 ? -19.299 11.155 3.135 1.00 94.44 311 GLY A CA 1
ATOM 2449 C C . GLY A 1 311 ? -20.608 10.632 2.530 1.00 94.44 311 GLY A C 1
ATOM 2450 O O . GLY A 1 311 ? -21.635 10.640 3.210 1.00 94.44 311 GLY A O 1
ATOM 2451 N N . GLN A 1 312 ? -20.591 10.128 1.294 1.00 96.88 312 GLN A N 1
ATOM 2452 C CA . GLN A 1 312 ? -21.729 9.465 0.667 1.00 96.88 312 GLN A CA 1
ATOM 2453 C C . GLN A 1 312 ? -21.603 7.943 0.783 1.00 96.88 312 GLN A C 1
ATOM 2455 O O . GLN A 1 312 ? -20.553 7.366 0.504 1.00 96.88 312 GLN A O 1
ATOM 2460 N N . GLN A 1 313 ? -22.694 7.275 1.165 1.00 98.06 313 GLN A N 1
ATOM 2461 C CA . GLN A 1 313 ? -22.738 5.816 1.189 1.00 98.06 313 GLN A CA 1
ATOM 2462 C C . GLN A 1 313 ? -22.654 5.267 -0.240 1.00 98.06 313 GLN A C 1
ATOM 2464 O O . GLN A 1 313 ? -23.501 5.584 -1.080 1.00 98.06 313 GLN A O 1
ATOM 2469 N N . LEU A 1 314 ? -21.671 4.405 -0.486 1.00 97.69 314 LEU A N 1
ATOM 2470 C CA . LEU A 1 314 ? -21.395 3.836 -1.796 1.00 97.69 314 LEU A CA 1
ATOM 2471 C C . LEU A 1 314 ? -22.023 2.454 -1.970 1.00 97.69 314 LEU A C 1
ATOM 2473 O O . LEU A 1 314 ? -22.781 2.259 -2.908 1.00 97.69 314 LEU A O 1
ATOM 2477 N N . ALA A 1 315 ? -21.758 1.504 -1.069 1.00 98.62 315 ALA A N 1
ATOM 2478 C CA . ALA A 1 315 ? -22.234 0.124 -1.206 1.00 98.62 315 ALA A CA 1
ATOM 2479 C C . ALA A 1 315 ? -22.277 -0.616 0.139 1.00 98.62 315 ALA A C 1
ATOM 2481 O O . ALA A 1 315 ? -21.678 -0.163 1.117 1.00 98.62 315 ALA A O 1
ATOM 2482 N N . ARG A 1 316 ? -22.980 -1.756 0.201 1.00 98.75 316 ARG A N 1
ATOM 2483 C CA . ARG A 1 316 ? -23.078 -2.596 1.411 1.00 98.75 316 ARG A CA 1
ATOM 2484 C C . ARG A 1 316 ? -22.908 -4.083 1.133 1.00 98.75 316 ARG A C 1
ATOM 2486 O O . ARG A 1 316 ? -23.251 -4.557 0.054 1.00 98.75 316 ARG A O 1
ATOM 2493 N N . ALA A 1 317 ? -22.412 -4.817 2.121 1.00 98.75 317 ALA A N 1
ATOM 2494 C CA . ALA A 1 317 ? -22.262 -6.268 2.081 1.00 98.75 317 ALA A CA 1
ATOM 2495 C C . ALA A 1 317 ? -22.468 -6.878 3.472 1.00 98.75 317 ALA A C 1
ATOM 2497 O O . ALA A 1 317 ? -22.304 -6.203 4.482 1.00 98.75 317 ALA A O 1
ATOM 2498 N N . VAL A 1 318 ? -22.775 -8.174 3.531 1.00 98.62 318 VAL A N 1
ATOM 2499 C CA . VAL A 1 318 ? -22.668 -8.956 4.772 1.00 98.62 318 VAL A CA 1
ATOM 2500 C C . VAL A 1 318 ? -21.348 -9.713 4.733 1.00 98.62 318 VAL A C 1
ATOM 2502 O O . VAL A 1 318 ? -21.047 -10.387 3.749 1.00 98.62 318 VAL A O 1
ATOM 2505 N N . THR A 1 319 ? -20.566 -9.604 5.800 1.00 98.62 319 THR A N 1
ATOM 2506 C CA . THR A 1 319 ? -19.210 -10.148 5.897 1.00 98.62 319 THR A CA 1
ATOM 2507 C C . THR A 1 319 ? -19.079 -11.131 7.064 1.00 98.62 319 THR A C 1
ATOM 2509 O O . THR A 1 319 ? -19.927 -11.154 7.963 1.00 98.62 319 THR A O 1
ATOM 2512 N N . PRO A 1 320 ? -18.015 -11.951 7.082 1.00 98.31 320 PRO A N 1
ATOM 2513 C CA . PRO A 1 320 ? -17.674 -12.770 8.242 1.00 98.31 320 PRO A CA 1
ATOM 2514 C C . PRO A 1 320 ? -17.279 -11.969 9.490 1.00 98.31 320 PRO A C 1
ATOM 2516 O O . PRO A 1 320 ? -17.320 -12.539 10.574 1.00 98.31 320 PRO A O 1
ATOM 2519 N N . VAL A 1 321 ? -16.929 -10.683 9.348 1.00 98.38 321 VAL A N 1
ATOM 2520 C CA . VAL A 1 321 ? -16.467 -9.807 10.437 1.00 98.38 321 VAL A CA 1
ATOM 2521 C C . VAL A 1 321 ? -17.646 -9.437 11.339 1.00 98.38 321 VAL A C 1
ATOM 2523 O O . VAL A 1 321 ? -18.285 -8.399 11.171 1.00 98.38 321 VAL A O 1
ATOM 2526 N N . ARG A 1 322 ? -17.975 -10.326 12.274 1.00 97.75 322 ARG A N 1
ATOM 2527 C CA . ARG A 1 322 ? -19.085 -10.181 13.220 1.00 97.75 322 ARG A CA 1
ATOM 2528 C C . ARG A 1 322 ? -18.769 -10.887 14.528 1.00 97.75 322 ARG A C 1
ATOM 2530 O O . ARG A 1 322 ? -18.103 -11.919 14.527 1.00 97.75 322 ARG A O 1
ATOM 2537 N N . GLY A 1 323 ? -19.346 -10.397 15.613 1.00 97.62 323 GLY A N 1
ATOM 2538 C CA . GLY A 1 323 ? -19.141 -10.970 16.930 1.00 97.62 323 GLY A CA 1
ATOM 2539 C C . GLY A 1 323 ? -17.681 -10.914 17.379 1.00 97.62 323 GLY A C 1
ATOM 2540 O O . GLY A 1 323 ? -16.869 -10.132 16.874 1.00 97.62 323 GLY A O 1
ATOM 2541 N N . GLN A 1 324 ? -17.351 -11.803 18.308 1.00 98.19 324 GLN A N 1
ATOM 2542 C CA . GLN A 1 324 ? -15.975 -12.066 18.711 1.00 98.19 324 GLN A CA 1
ATOM 2543 C C . GLN A 1 324 ? -15.255 -12.941 17.676 1.00 98.19 324 GLN A C 1
ATOM 2545 O O . GLN A 1 324 ? -15.788 -13.961 17.231 1.00 98.19 324 GLN A O 1
ATOM 2550 N N . GLY A 1 325 ? -14.021 -12.582 17.329 1.00 98.12 325 GLY A N 1
ATOM 2551 C CA . GLY A 1 325 ? -13.229 -13.314 16.340 1.00 98.12 325 GLY A CA 1
ATOM 2552 C C . GLY A 1 325 ? -12.084 -12.493 15.762 1.00 98.12 325 GLY A C 1
ATOM 2553 O O . GLY A 1 325 ? -11.964 -11.302 16.041 1.00 98.12 325 GLY A O 1
ATOM 2554 N N . SER A 1 326 ? -11.250 -13.136 14.945 1.00 98.62 326 SER A N 1
ATOM 2555 C CA . SER A 1 326 ? -10.113 -12.502 14.274 1.00 98.62 326 SER A CA 1
ATOM 2556 C C . SER A 1 326 ? -10.207 -12.693 12.767 1.00 98.62 326 SER A C 1
ATOM 2558 O O . SER A 1 326 ? -10.482 -13.805 12.316 1.00 98.62 326 SER A O 1
ATOM 2560 N N . HIS A 1 327 ? -9.944 -11.629 12.011 1.00 98.81 327 HIS A N 1
ATOM 2561 C CA . HIS A 1 327 ? -10.001 -11.618 10.552 1.00 98.81 327 HIS A CA 1
ATOM 2562 C C . HIS A 1 327 ? -8.837 -10.829 9.955 1.00 98.81 327 HIS A C 1
ATOM 2564 O O . HIS A 1 327 ? -8.490 -9.752 10.446 1.00 98.81 327 HIS A O 1
ATOM 2570 N N . GLU A 1 328 ? -8.259 -11.339 8.870 1.00 98.69 328 GLU A N 1
ATOM 2571 C CA . GLU A 1 328 ? -7.323 -10.567 8.052 1.00 98.69 328 GLU A CA 1
ATOM 2572 C C . GLU A 1 328 ? -8.119 -9.593 7.182 1.00 98.69 328 GLU A C 1
ATOM 2574 O O . GLU A 1 328 ? -8.948 -10.006 6.370 1.00 98.69 328 GLU A O 1
ATOM 2579 N N . ILE A 1 329 ? -7.872 -8.296 7.345 1.00 98.81 329 ILE A N 1
ATOM 2580 C CA . ILE A 1 329 ? -8.554 -7.232 6.612 1.00 98.81 329 ILE A CA 1
ATOM 2581 C C . ILE A 1 329 ? -7.559 -6.576 5.667 1.00 98.81 329 ILE A C 1
ATOM 2583 O O . ILE A 1 329 ? -6.459 -6.219 6.078 1.00 98.81 329 ILE A O 1
ATOM 2587 N N . CYS A 1 330 ? -7.969 -6.363 4.419 1.00 98.75 330 CYS A N 1
ATOM 2588 C CA . CYS A 1 330 ? -7.327 -5.419 3.510 1.00 98.75 330 CYS A CA 1
ATOM 2589 C C . CYS A 1 330 ? -8.404 -4.494 2.946 1.00 98.75 330 CYS A C 1
ATOM 2591 O O . CYS A 1 330 ? -9.267 -4.942 2.193 1.00 98.75 330 CYS A O 1
ATOM 2593 N N . PHE A 1 331 ? -8.350 -3.212 3.295 1.00 98.88 331 PHE A N 1
ATOM 2594 C CA . PHE A 1 331 ? -9.217 -2.172 2.743 1.00 98.88 331 PHE A CA 1
ATOM 2595 C C . PHE A 1 331 ? -8.388 -1.261 1.840 1.00 98.88 331 PHE A C 1
ATOM 2597 O O . PHE A 1 331 ? -7.346 -0.772 2.270 1.00 98.88 331 PHE A O 1
ATOM 2604 N N . ALA A 1 332 ? -8.817 -1.057 0.597 1.00 98.75 332 ALA A N 1
ATOM 2605 C CA . ALA A 1 332 ? -8.079 -0.277 -0.387 1.00 98.75 332 ALA A CA 1
ATOM 2606 C C . ALA A 1 332 ? -8.954 0.784 -1.053 1.00 98.75 332 ALA A C 1
ATOM 2608 O O . ALA A 1 332 ? -10.128 0.536 -1.330 1.00 98.75 332 ALA A O 1
ATOM 2609 N N . ASN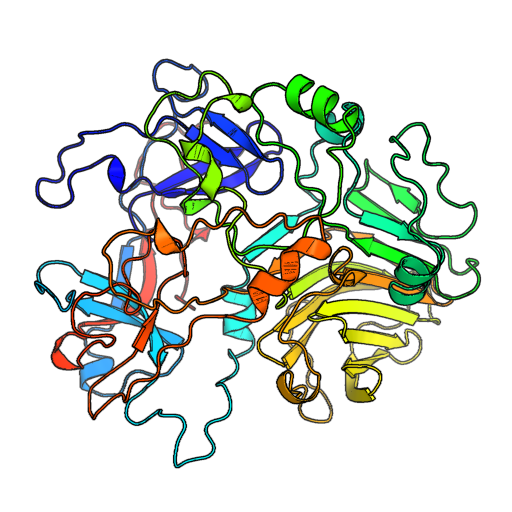 A 1 333 ? -8.331 1.925 -1.330 1.00 98.12 333 ASN A N 1
ATOM 2610 C CA . ASN A 1 333 ? -8.806 2.970 -2.216 1.00 98.12 333 ASN A CA 1
ATOM 2611 C C . ASN A 1 333 ? -7.775 3.124 -3.336 1.00 98.12 333 ASN A C 1
ATOM 2613 O O . ASN A 1 333 ? -6.688 3.638 -3.080 1.00 98.12 333 ASN A O 1
ATOM 2617 N N . VAL A 1 334 ? -8.058 2.559 -4.509 1.00 95.62 334 VAL A N 1
ATOM 2618 C CA . VAL A 1 334 ? -7.112 2.510 -5.634 1.00 95.62 334 VAL A CA 1
ATOM 2619 C C . VAL A 1 334 ? -7.871 2.704 -6.936 1.00 95.62 334 VAL A C 1
ATOM 2621 O O . VAL A 1 334 ? -8.867 2.016 -7.157 1.00 95.62 334 VAL A O 1
ATOM 2624 N N . ASP A 1 335 ? -7.365 3.579 -7.807 1.00 91.19 335 ASP A N 1
ATOM 2625 C CA . ASP A 1 335 ? -7.937 3.861 -9.128 1.00 91.19 335 ASP A CA 1
ATOM 2626 C C . ASP A 1 335 ? -9.431 4.237 -9.041 1.00 91.19 335 ASP A C 1
ATOM 2628 O O . ASP A 1 335 ? -10.250 3.667 -9.754 1.00 91.19 335 ASP A O 1
ATOM 2632 N N . ASP A 1 336 ? -9.823 5.136 -8.136 1.00 94.50 336 ASP A N 1
ATOM 2633 C CA . ASP A 1 336 ? -11.227 5.527 -7.911 1.00 94.50 336 ASP A CA 1
ATOM 2634 C C . ASP A 1 336 ? -12.188 4.371 -7.559 1.00 94.50 336 ASP A C 1
ATOM 2636 O O . ASP A 1 336 ? -13.390 4.392 -7.856 1.00 94.50 336 ASP A O 1
ATOM 2640 N N . GLN A 1 337 ? -11.666 3.333 -6.900 1.00 96.75 337 GLN A N 1
ATOM 2641 C CA . GLN A 1 337 ? -12.443 2.183 -6.462 1.00 96.75 337 GLN A CA 1
ATOM 2642 C C . GLN A 1 337 ? -12.123 1.772 -5.024 1.00 96.75 337 GLN A C 1
ATOM 2644 O O . GLN A 1 337 ? -10.972 1.541 -4.646 1.00 96.75 337 GLN A O 1
ATOM 2649 N N . LEU A 1 338 ? -13.185 1.562 -4.241 1.00 98.62 338 LEU A N 1
ATOM 2650 C CA . LEU A 1 338 ? -13.096 0.938 -2.926 1.00 98.62 338 LEU A CA 1
ATOM 2651 C C . LEU A 1 338 ? -13.143 -0.582 -3.039 1.00 98.62 338 LEU A C 1
ATOM 2653 O O . LEU A 1 338 ? -14.064 -1.159 -3.622 1.00 98.62 338 LEU A O 1
ATOM 2657 N N . LEU A 1 339 ? -12.160 -1.243 -2.439 1.00 98.69 339 LEU A N 1
ATOM 2658 C CA . LEU A 1 339 ? -12.037 -2.696 -2.425 1.00 98.69 339 LEU A CA 1
ATOM 2659 C C . LEU A 1 339 ? -11.828 -3.190 -0.994 1.00 98.69 339 LEU A C 1
ATOM 2661 O O . LEU A 1 339 ? -11.104 -2.585 -0.204 1.00 98.69 339 LEU A O 1
ATOM 2665 N N . LEU A 1 340 ? -12.460 -4.315 -0.666 1.00 98.81 340 LEU A N 1
ATOM 2666 C CA . LEU A 1 340 ? -12.335 -4.957 0.637 1.00 98.81 340 LEU A CA 1
ATOM 2667 C C . LEU A 1 340 ? -12.068 -6.447 0.460 1.00 98.81 340 LEU A C 1
ATOM 2669 O O . LEU A 1 340 ? -12.846 -7.148 -0.190 1.00 98.81 340 LEU A O 1
ATOM 2673 N N . TRP A 1 341 ? -11.017 -6.937 1.109 1.00 98.75 341 TRP A N 1
ATOM 2674 C CA . TRP A 1 341 ? -10.773 -8.360 1.292 1.00 98.75 341 TRP A CA 1
ATOM 2675 C C . TRP A 1 341 ? -10.862 -8.718 2.769 1.00 98.75 341 TRP A C 1
ATOM 2677 O O . TRP A 1 341 ? -10.337 -7.998 3.619 1.00 98.75 341 TRP A O 1
ATOM 2687 N N . VAL A 1 342 ? -11.505 -9.850 3.045 1.00 98.81 342 VAL A N 1
ATOM 2688 C CA . VAL A 1 342 ? -11.593 -10.464 4.373 1.00 98.81 342 VAL A CA 1
ATOM 2689 C C . VAL A 1 342 ? -11.079 -11.893 4.257 1.00 98.81 342 VAL A C 1
ATOM 2691 O O . VAL A 1 342 ? -11.547 -12.651 3.405 1.00 98.81 342 VAL A O 1
ATOM 2694 N N . ASP A 1 343 ? -10.087 -12.249 5.071 1.00 98.38 343 ASP A N 1
ATOM 2695 C CA . ASP A 1 343 ? -9.440 -13.568 5.081 1.00 98.38 343 ASP A CA 1
ATOM 2696 C C . ASP A 1 343 ? -8.974 -13.997 3.677 1.00 98.38 343 ASP A C 1
ATOM 2698 O O . ASP A 1 343 ? -9.203 -15.120 3.222 1.00 98.38 343 ASP A O 1
ATOM 2702 N N . GLY A 1 344 ? -8.394 -13.047 2.936 1.00 95.94 344 GLY A N 1
ATOM 2703 C CA . GLY A 1 344 ? -7.902 -13.233 1.567 1.00 95.94 344 GLY A CA 1
ATOM 2704 C C . GLY A 1 344 ? -8.975 -13.268 0.469 1.00 95.94 344 GLY A C 1
ATOM 2705 O O . GLY A 1 344 ? -8.622 -13.362 -0.708 1.00 95.94 344 GLY A O 1
ATOM 2706 N N . HIS A 1 345 ? -10.264 -13.160 0.804 1.00 98.00 345 HIS A N 1
ATOM 2707 C CA . HIS A 1 345 ? -11.366 -13.218 -0.160 1.00 98.00 345 HIS A CA 1
ATOM 2708 C C . HIS A 1 345 ? -11.946 -11.830 -0.429 1.00 98.00 345 HIS A C 1
ATOM 2710 O O . HIS A 1 345 ? -12.279 -11.100 0.501 1.00 98.00 345 HIS A O 1
ATOM 2716 N N . LEU A 1 346 ? -12.105 -11.481 -1.709 1.00 98.44 346 LEU A N 1
ATOM 2717 C CA . LEU A 1 346 ? -12.744 -10.230 -2.120 1.00 98.44 346 LEU A CA 1
ATOM 2718 C C . LEU A 1 346 ? -14.226 -10.233 -1.720 1.00 98.44 346 LEU A C 1
ATOM 2720 O O . LEU A 1 346 ? -14.980 -11.124 -2.120 1.00 98.44 346 LEU A O 1
ATOM 2724 N N . VAL A 1 347 ? -14.651 -9.210 -0.982 1.00 98.69 347 VAL A N 1
ATOM 2725 C CA . VAL A 1 347 ? -16.048 -9.014 -0.587 1.00 98.69 347 VAL A CA 1
ATOM 2726 C C . VAL A 1 347 ? -16.859 -8.512 -1.780 1.00 98.69 347 VAL A C 1
ATOM 2728 O O . VAL A 1 347 ? -16.483 -7.551 -2.448 1.00 98.69 347 VAL A O 1
ATOM 2731 N N . GLN A 1 348 ? -17.991 -9.166 -2.043 1.00 98.31 348 GLN A N 1
ATOM 2732 C CA . GLN A 1 348 ? -18.944 -8.753 -3.072 1.00 98.31 348 GLN A CA 1
ATOM 2733 C C . GLN A 1 348 ? -19.992 -7.825 -2.455 1.00 98.31 348 GLN A C 1
ATOM 2735 O O . GLN A 1 348 ? -20.739 -8.235 -1.565 1.00 98.31 348 GLN A O 1
ATOM 2740 N N . PHE A 1 349 ? -20.039 -6.584 -2.929 1.00 98.62 349 PHE A N 1
ATOM 2741 C CA . PHE A 1 349 ? -20.998 -5.580 -2.476 1.00 98.62 349 PHE A CA 1
ATOM 2742 C C . PHE A 1 349 ? -22.282 -5.586 -3.314 1.00 98.62 349 PHE A C 1
ATOM 2744 O O . PHE A 1 349 ? -22.318 -6.100 -4.430 1.00 98.62 349 PHE A O 1
ATOM 2751 N N . ASP A 1 350 ? -23.350 -5.005 -2.765 1.00 98.38 350 ASP A N 1
ATOM 2752 C CA . ASP A 1 350 ? -24.680 -4.941 -3.383 1.00 98.38 350 ASP A CA 1
ATOM 2753 C C . ASP A 1 350 ? -24.745 -4.091 -4.665 1.00 98.38 350 ASP A C 1
ATOM 2755 O O . ASP A 1 350 ? -25.739 -4.153 -5.393 1.00 98.38 350 ASP A O 1
ATOM 2759 N N . ARG A 1 351 ? -23.708 -3.294 -4.940 1.00 97.50 351 ARG A N 1
ATOM 2760 C CA . ARG A 1 351 ? -23.582 -2.415 -6.108 1.00 97.50 351 ARG A CA 1
ATOM 2761 C C . ARG A 1 351 ? -22.109 -2.063 -6.387 1.00 97.50 351 ARG A C 1
ATOM 2763 O O . ARG A 1 351 ? -21.257 -2.411 -5.566 1.00 97.50 351 ARG A O 1
ATOM 2770 N N . PRO A 1 352 ? -21.799 -1.389 -7.516 1.00 95.81 352 PRO A N 1
ATOM 2771 C CA . PRO A 1 352 ? -20.439 -0.956 -7.827 1.00 95.81 352 PRO A CA 1
ATOM 2772 C C . PRO A 1 352 ? -19.809 -0.135 -6.701 1.00 95.81 352 PRO A C 1
ATOM 2774 O O . PRO A 1 352 ? -20.479 0.659 -6.042 1.00 95.81 352 PRO A O 1
ATOM 2777 N N . THR A 1 353 ? -18.508 -0.331 -6.512 1.00 97.50 353 THR A N 1
ATOM 2778 C CA . THR A 1 353 ? -17.701 0.338 -5.484 1.00 97.50 353 THR A CA 1
ATOM 2779 C C . THR A 1 353 ? -16.776 1.408 -6.064 1.00 97.50 353 THR A C 1
ATOM 2781 O O . THR A 1 353 ? -15.828 1.833 -5.409 1.00 97.50 353 THR A O 1
ATOM 2784 N N . THR A 1 354 ? -17.044 1.825 -7.300 1.00 96.12 354 THR A N 1
ATOM 2785 C CA . THR A 1 354 ? -16.332 2.881 -8.022 1.00 96.12 354 THR A CA 1
ATOM 2786 C C . THR A 1 354 ? -16.959 4.242 -7.741 1.00 96.12 354 THR A C 1
ATOM 2788 O O . THR A 1 354 ? -18.174 4.344 -7.546 1.00 96.12 354 THR A O 1
ATOM 2791 N N . TYR A 1 355 ? -16.149 5.289 -7.770 1.00 94.75 355 TYR A N 1
ATOM 2792 C CA . TYR A 1 355 ? -16.581 6.682 -7.693 1.00 94.75 355 TYR A CA 1
ATOM 2793 C C . TYR A 1 355 ? -15.848 7.513 -8.761 1.00 94.75 355 TYR A C 1
ATOM 2795 O O . TYR A 1 355 ? -15.143 6.956 -9.593 1.00 94.75 355 TYR A O 1
ATOM 2803 N N . ASP A 1 356 ? -16.075 8.825 -8.790 1.00 91.94 356 ASP A N 1
ATOM 2804 C CA . ASP A 1 356 ? -15.408 9.748 -9.717 1.00 91.94 356 ASP A CA 1
ATOM 2805 C C . ASP A 1 356 ? -14.521 10.715 -8.920 1.00 91.94 356 ASP A C 1
ATOM 2807 O O . ASP A 1 356 ? -15.027 11.638 -8.271 1.00 91.94 356 ASP A O 1
ATOM 2811 N N . GLY A 1 357 ? -13.206 10.476 -8.925 1.00 88.00 357 GLY A N 1
ATOM 2812 C CA . GLY A 1 357 ? -12.238 11.286 -8.186 1.00 88.00 357 GLY A CA 1
ATOM 2813 C C . GLY A 1 357 ? -12.070 12.704 -8.738 1.00 88.00 357 GLY A C 1
ATOM 2814 O O . GLY A 1 357 ? -11.746 13.631 -7.983 1.00 88.00 357 GLY A O 1
ATOM 2815 N N . GLU A 1 358 ? -12.351 12.915 -10.029 1.00 86.94 358 GLU A N 1
ATOM 2816 C CA . GLU A 1 358 ? -12.309 14.235 -10.661 1.00 86.94 358 GLU A CA 1
ATOM 2817 C C . GLU A 1 358 ? -13.441 15.113 -10.124 1.00 86.94 358 GLU A C 1
ATOM 2819 O O . GLU A 1 358 ? -13.193 16.223 -9.641 1.00 86.94 358 GLU A O 1
ATOM 2824 N N . THR A 1 359 ? -14.668 14.583 -10.093 1.00 90.44 359 THR A N 1
ATOM 2825 C CA . THR A 1 359 ? -15.826 15.274 -9.502 1.00 90.44 359 THR A CA 1
ATOM 2826 C C . THR A 1 359 ? -15.625 15.565 -8.008 1.00 90.44 359 THR A C 1
ATOM 2828 O O . THR A 1 359 ? -16.100 16.584 -7.499 1.00 90.44 359 THR A O 1
ATOM 2831 N N . LEU A 1 360 ? -14.889 14.706 -7.296 1.00 91.81 360 LEU A N 1
ATOM 2832 C CA . LEU A 1 360 ? -14.549 14.898 -5.883 1.00 91.81 360 LEU A CA 1
ATOM 2833 C C . LEU A 1 360 ? -13.376 15.869 -5.643 1.00 91.81 360 LEU A C 1
ATOM 2835 O O . LEU A 1 360 ? -13.086 16.200 -4.489 1.00 91.81 360 LEU A O 1
ATOM 2839 N N . GLY A 1 361 ? -12.721 16.363 -6.699 1.00 89.62 361 GLY A N 1
ATOM 2840 C CA . GLY A 1 361 ? -11.654 17.359 -6.602 1.00 89.62 361 GLY A CA 1
ATOM 2841 C C . GLY A 1 361 ? -10.346 16.827 -6.011 1.00 89.62 361 GLY A C 1
ATOM 2842 O O . GLY A 1 361 ? -9.605 17.588 -5.391 1.00 89.62 361 GLY A O 1
ATOM 2843 N N . MET A 1 362 ? -10.040 15.543 -6.206 1.00 89.62 362 MET A N 1
ATOM 2844 C CA . MET A 1 362 ? -8.921 14.844 -5.550 1.00 89.62 362 MET A CA 1
ATOM 2845 C C . MET A 1 362 ? -7.548 15.058 -6.215 1.00 89.62 362 MET A C 1
ATOM 2847 O O . MET A 1 362 ? -6.568 14.393 -5.886 1.00 89.62 362 MET A O 1
ATOM 2851 N N . ALA A 1 363 ? -7.438 16.012 -7.143 1.00 84.69 363 ALA A N 1
ATOM 2852 C CA . ALA A 1 363 ? -6.222 16.242 -7.929 1.00 84.69 363 ALA A CA 1
ATOM 2853 C C . ALA A 1 363 ? -4.985 16.627 -7.083 1.00 84.69 363 ALA A C 1
ATOM 2855 O O . ALA A 1 363 ? -3.841 16.439 -7.520 1.00 84.69 363 ALA A O 1
ATOM 2856 N N . MET A 1 364 ? -5.197 17.166 -5.879 1.00 89.62 364 MET A N 1
ATOM 2857 C CA . MET A 1 364 ? -4.144 17.661 -4.994 1.00 89.62 364 MET A CA 1
ATOM 2858 C C . MET A 1 364 ? -4.289 17.153 -3.562 1.00 89.62 364 MET A C 1
ATOM 2860 O O . MET A 1 364 ? -5.412 17.074 -3.068 1.00 89.62 364 MET A O 1
ATOM 2864 N N . PRO A 1 365 ? -3.165 16.929 -2.860 1.00 93.00 365 PRO A N 1
ATOM 2865 C CA . PRO A 1 365 ? -3.193 16.616 -1.443 1.00 93.00 365 PRO A CA 1
ATOM 2866 C C . PRO A 1 365 ? -3.574 17.850 -0.618 1.00 93.00 365 PRO A C 1
ATOM 2868 O O . PRO A 1 365 ? -3.344 18.998 -1.004 1.00 93.00 365 PRO A O 1
ATOM 2871 N N . THR A 1 366 ? -4.102 17.604 0.574 1.00 91.69 366 THR A N 1
ATOM 2872 C CA . THR A 1 366 ? -4.466 18.610 1.573 1.00 91.69 366 THR A CA 1
ATOM 2873 C C . THR A 1 366 ? -3.856 18.258 2.928 1.00 91.69 366 THR A C 1
ATOM 2875 O O . THR A 1 366 ? -3.325 17.168 3.127 1.00 91.69 366 THR A O 1
ATOM 2878 N N . ALA A 1 367 ? -3.914 19.162 3.907 1.00 89.75 367 ALA A N 1
ATOM 2879 C CA . ALA A 1 367 ? -3.275 18.930 5.205 1.00 89.75 367 ALA A CA 1
ATOM 2880 C C . ALA A 1 367 ? -3.744 17.642 5.923 1.00 89.75 367 ALA A C 1
ATOM 2882 O O . ALA A 1 367 ? -2.996 17.103 6.740 1.00 89.75 367 ALA A O 1
ATOM 2883 N N . ILE A 1 368 ? -4.950 17.133 5.628 1.00 92.31 368 ILE A N 1
ATOM 2884 C CA . ILE A 1 368 ? -5.434 15.867 6.203 1.00 92.31 368 ILE A CA 1
ATOM 2885 C C . ILE A 1 368 ? -4.753 14.633 5.586 1.00 92.31 368 ILE A C 1
ATOM 2887 O O . ILE A 1 368 ? -4.652 13.612 6.262 1.00 92.31 368 ILE A O 1
ATOM 2891 N N . ASP A 1 369 ? -4.180 14.740 4.384 1.00 94.75 369 ASP A N 1
ATOM 2892 C CA . ASP A 1 369 ? -3.387 13.686 3.731 1.00 94.75 369 ASP A CA 1
ATOM 2893 C C . ASP A 1 369 ? -2.055 13.400 4.464 1.00 94.75 369 ASP A C 1
ATOM 2895 O O . ASP A 1 369 ? -1.406 12.386 4.218 1.00 94.75 369 ASP A O 1
ATOM 2899 N N . LEU A 1 370 ? -1.666 14.233 5.444 1.00 93.12 370 LEU A N 1
ATOM 2900 C CA . LEU A 1 370 ? -0.572 13.934 6.389 1.00 93.12 370 LEU A CA 1
ATOM 2901 C C . LEU A 1 370 ? -0.932 12.838 7.406 1.00 93.12 370 LEU A C 1
ATOM 2903 O O . LEU A 1 370 ? -0.061 12.377 8.156 1.00 93.12 370 LEU A O 1
ATOM 2907 N N . SER A 1 371 ? -2.201 12.427 7.457 1.00 94.81 371 SER A N 1
ATOM 2908 C CA . SER A 1 371 ? -2.664 11.271 8.219 1.00 94.81 371 SER A CA 1
ATOM 2909 C C . SER A 1 371 ? -3.577 10.385 7.369 1.00 94.81 371 SER A C 1
ATOM 2911 O O . SER A 1 371 ? -4.791 10.341 7.574 1.00 94.81 371 SER A O 1
ATOM 2913 N N . PRO A 1 372 ? -2.991 9.671 6.394 1.00 97.31 372 PRO A N 1
ATOM 2914 C CA . PRO A 1 372 ? -3.747 9.121 5.281 1.00 97.31 372 PRO A CA 1
ATOM 2915 C C . PRO A 1 372 ? -4.491 7.822 5.591 1.00 97.31 372 PRO A C 1
ATOM 2917 O O . PRO A 1 372 ? -5.199 7.309 4.735 1.00 97.31 372 PRO A O 1
ATOM 2920 N N . ALA A 1 373 ? -4.327 7.265 6.792 1.00 98.31 373 ALA A N 1
ATOM 2921 C CA . ALA A 1 373 ? -5.002 6.039 7.189 1.00 98.31 373 ALA A CA 1
ATOM 2922 C C . ALA A 1 373 ? -5.408 6.071 8.664 1.00 98.31 373 ALA A C 1
ATOM 2924 O O . ALA A 1 373 ? -4.737 6.685 9.504 1.00 98.31 373 ALA A O 1
ATOM 2925 N N . GLY A 1 374 ? -6.500 5.388 8.994 1.00 97.50 374 GLY A N 1
ATOM 2926 C CA . GLY A 1 374 ? -6.980 5.275 10.363 1.00 97.50 374 GLY A CA 1
ATOM 2927 C C . GLY A 1 374 ? -7.879 4.070 10.597 1.00 97.50 374 GLY A C 1
ATOM 2928 O O . GLY A 1 374 ? -8.534 3.584 9.678 1.00 97.50 374 GLY A O 1
ATOM 2929 N N . ILE A 1 375 ? -7.922 3.618 11.849 1.00 98.19 375 ILE A N 1
ATOM 2930 C CA . ILE A 1 375 ? -8.880 2.625 12.339 1.00 98.19 375 ILE A CA 1
ATOM 2931 C C . ILE A 1 375 ? -9.575 3.209 13.564 1.00 98.19 375 ILE A C 1
ATOM 2933 O O . ILE A 1 375 ? -8.911 3.667 14.491 1.00 98.19 375 ILE A O 1
ATOM 2937 N N . ALA A 1 376 ? -10.900 3.203 13.580 1.00 96.69 376 ALA A N 1
ATOM 2938 C CA . ALA A 1 376 ? -11.702 3.648 14.703 1.00 96.69 376 ALA A CA 1
ATOM 2939 C C . ALA A 1 376 ? -12.456 2.488 15.349 1.00 96.69 376 ALA A C 1
ATOM 2941 O O . ALA A 1 376 ? -12.902 1.564 14.668 1.00 96.69 376 ALA A O 1
ATOM 2942 N N . SER A 1 377 ? -12.637 2.586 16.664 1.00 95.94 377 SER A N 1
ATOM 2943 C CA . SER A 1 377 ? -13.646 1.819 17.392 1.00 95.94 377 SER A CA 1
ATOM 2944 C C . SER A 1 377 ? -14.766 2.745 17.844 1.00 95.94 377 SER A C 1
ATOM 2946 O O . SER A 1 377 ? -14.509 3.854 18.332 1.00 95.94 377 SER A O 1
ATOM 2948 N N . ARG A 1 378 ? -16.003 2.259 17.731 1.00 95.19 378 ARG A N 1
ATOM 2949 C CA . ARG A 1 378 ? -17.190 2.861 18.338 1.00 95.19 378 ARG A CA 1
ATOM 2950 C C . ARG A 1 378 ? -17.927 1.797 19.146 1.00 95.19 378 ARG A C 1
ATOM 2952 O O . ARG A 1 378 ? -18.647 0.969 18.593 1.00 95.19 378 ARG A O 1
ATOM 2959 N N . GLY A 1 379 ? -17.728 1.826 20.464 1.00 93.75 379 GLY A N 1
ATOM 2960 C CA . GLY A 1 379 ? -18.387 0.915 21.407 1.00 93.75 379 GLY A CA 1
ATOM 2961 C C . GLY A 1 379 ? -17.961 -0.553 21.298 1.00 93.75 379 GLY A C 1
ATOM 2962 O O . GLY A 1 379 ? -18.722 -1.415 21.719 1.00 93.75 379 GLY A O 1
ATOM 2963 N N . ALA A 1 380 ? -16.783 -0.845 20.737 1.00 96.19 380 ALA A N 1
ATOM 2964 C CA . ALA A 1 380 ? -16.264 -2.205 20.591 1.00 96.19 380 ALA A CA 1
ATOM 2965 C C . ALA A 1 380 ? -14.872 -2.352 21.221 1.00 96.19 380 ALA A C 1
ATOM 2967 O O . ALA A 1 380 ? -14.011 -1.476 21.087 1.00 96.19 380 ALA A O 1
ATOM 2968 N N . ALA A 1 381 ? -14.634 -3.481 21.883 1.00 97.06 381 ALA A N 1
ATOM 2969 C CA . ALA A 1 381 ? -13.298 -3.896 22.278 1.00 97.06 381 ALA A CA 1
ATOM 2970 C C . ALA A 1 381 ? -12.603 -4.524 21.067 1.00 97.06 381 ALA A C 1
ATOM 2972 O O . ALA A 1 381 ? -13.050 -5.555 20.559 1.00 97.06 381 ALA A O 1
ATOM 2973 N N . LEU A 1 382 ? -11.541 -3.876 20.589 1.00 97.94 382 LEU A N 1
ATOM 2974 C CA . LEU A 1 382 ? -10.815 -4.274 19.386 1.00 97.94 382 LEU A CA 1
ATOM 2975 C C . LEU A 1 382 ? -9.326 -4.394 19.685 1.00 97.94 382 LEU A C 1
ATOM 2977 O O . LEU A 1 382 ? -8.773 -3.608 20.454 1.00 97.94 382 LEU A O 1
ATOM 2981 N N . ARG A 1 383 ? -8.666 -5.315 18.993 1.00 97.69 383 ARG A N 1
ATOM 2982 C CA . ARG A 1 383 ? -7.214 -5.389 18.868 1.00 97.69 383 ARG A CA 1
ATOM 2983 C C . ARG A 1 383 ? -6.836 -5.431 17.392 1.00 97.69 383 ARG A C 1
ATOM 2985 O O . ARG A 1 383 ? -7.502 -6.095 16.604 1.00 97.69 383 ARG A O 1
ATOM 2992 N N . VAL A 1 384 ? -5.781 -4.716 17.021 1.00 97.81 384 VAL A N 1
ATOM 2993 C CA . VAL A 1 384 ? -5.213 -4.742 15.673 1.00 97.81 384 VAL A CA 1
ATOM 2994 C C . VAL A 1 384 ? -3.727 -5.070 15.728 1.00 97.81 384 VAL A C 1
ATOM 2996 O O . VAL A 1 384 ? -2.964 -4.452 16.474 1.00 97.81 384 VAL A O 1
ATOM 2999 N N . ASP A 1 385 ? -3.336 -6.041 14.913 1.00 96.88 385 ASP A N 1
ATOM 3000 C CA . ASP A 1 385 ? -1.971 -6.539 14.758 1.00 96.88 385 ASP A CA 1
ATOM 3001 C C . ASP A 1 385 ? -1.561 -6.485 13.280 1.00 96.88 385 ASP A C 1
ATOM 3003 O O . ASP A 1 385 ? -2.407 -6.316 12.397 1.00 96.88 385 ASP A O 1
ATOM 3007 N N . HIS A 1 386 ? -0.266 -6.646 12.995 1.00 95.88 386 HIS A N 1
ATOM 3008 C CA . HIS A 1 386 ? 0.261 -6.764 11.626 1.00 95.88 386 HIS A CA 1
ATOM 3009 C C . HIS A 1 386 ? -0.151 -5.605 10.702 1.00 95.88 386 HIS A C 1
ATOM 3011 O O . HIS A 1 386 ? -0.438 -5.793 9.519 1.00 95.88 386 HIS A O 1
ATOM 3017 N N . LEU A 1 387 ? -0.211 -4.389 11.260 1.00 97.00 387 LEU A N 1
ATOM 3018 C CA . LEU A 1 387 ? -0.609 -3.191 10.527 1.00 97.00 387 LEU A CA 1
ATOM 3019 C C . LEU A 1 387 ? 0.362 -2.902 9.387 1.00 97.00 387 LEU A C 1
ATOM 3021 O O . LEU A 1 387 ? 1.560 -2.679 9.598 1.00 97.00 387 LEU A O 1
ATOM 3025 N N . LYS A 1 388 ? -0.186 -2.805 8.181 1.00 97.38 388 LYS A N 1
ATOM 3026 C CA . LYS A 1 388 ? 0.569 -2.506 6.976 1.00 97.38 388 LYS A CA 1
ATOM 3027 C C . LYS A 1 388 ? -0.132 -1.437 6.171 1.00 97.38 388 LYS A C 1
ATOM 3029 O O . LYS A 1 388 ? -1.328 -1.514 5.926 1.00 97.38 388 LYS A O 1
ATOM 3034 N N . LEU A 1 389 ? 0.641 -0.456 5.726 1.00 98.00 389 LEU A N 1
ATOM 3035 C CA . LEU A 1 389 ? 0.180 0.503 4.739 1.00 98.00 389 LEU A CA 1
ATOM 3036 C C . LEU A 1 389 ? 0.901 0.230 3.428 1.00 98.00 389 LEU A C 1
ATOM 3038 O O . LEU A 1 389 ? 2.130 0.087 3.392 1.00 98.00 389 LEU A O 1
ATOM 3042 N N . ARG A 1 390 ? 0.132 0.151 2.353 1.00 97.62 390 ARG A N 1
ATOM 3043 C CA . ARG A 1 390 ? 0.619 -0.057 0.998 1.00 97.62 390 ARG A CA 1
ATOM 3044 C C . ARG A 1 390 ? 0.087 1.037 0.089 1.00 97.62 390 ARG A C 1
ATOM 3046 O O . ARG A 1 390 ? -0.948 1.624 0.376 1.00 97.62 390 ARG A O 1
ATOM 3053 N N . ARG A 1 391 ? 0.802 1.292 -0.997 1.00 95.56 391 ARG A N 1
ATOM 3054 C CA . ARG A 1 391 ? 0.411 2.230 -2.047 1.00 95.56 391 ARG A CA 1
ATOM 3055 C C . ARG A 1 391 ? 0.323 1.537 -3.392 1.00 95.56 391 ARG A C 1
ATOM 3057 O O . ARG A 1 391 ? 0.998 0.524 -3.602 1.00 95.56 391 ARG A O 1
ATOM 3064 N N . ASP A 1 392 ? -0.427 2.108 -4.316 1.00 92.69 392 ASP A N 1
ATOM 3065 C CA . ASP A 1 392 ? -0.395 1.665 -5.704 1.00 92.69 392 ASP A CA 1
ATOM 3066 C C . ASP A 1 392 ? 0.879 2.126 -6.446 1.00 92.69 392 ASP A C 1
ATOM 3068 O O . ASP A 1 392 ? 1.701 2.896 -5.932 1.00 92.69 392 ASP A O 1
ATOM 3072 N N . ILE A 1 393 ? 1.096 1.596 -7.651 1.00 85.62 393 ILE A N 1
ATOM 3073 C CA . ILE A 1 393 ? 2.117 2.041 -8.597 1.00 85.62 393 ILE A CA 1
ATOM 3074 C C . ILE A 1 393 ? 1.622 3.296 -9.329 1.00 85.62 393 ILE A C 1
ATOM 3076 O O . ILE A 1 393 ? 0.823 3.222 -10.255 1.00 85.62 393 ILE A O 1
ATOM 3080 N N . TYR A 1 394 ? 2.181 4.445 -8.960 1.00 75.88 394 TYR A N 1
ATOM 3081 C CA . TYR A 1 394 ? 1.790 5.748 -9.497 1.00 75.88 394 TYR A CA 1
ATOM 3082 C C . TYR A 1 394 ? 2.502 6.107 -10.810 1.00 75.88 394 TYR A C 1
ATOM 3084 O O . TYR A 1 394 ? 3.647 6.542 -10.776 1.00 75.88 394 TYR A O 1
ATOM 3092 N N . TYR A 1 395 ? 1.861 5.961 -11.971 1.00 76.75 395 TYR A N 1
ATOM 3093 C CA . TYR A 1 395 ? 2.499 6.281 -13.257 1.00 76.75 395 TYR A CA 1
ATOM 3094 C C . TYR A 1 395 ? 2.638 7.788 -13.526 1.00 76.75 395 TYR A C 1
ATOM 3096 O O . TYR A 1 395 ? 1.706 8.558 -13.326 1.00 76.75 395 TYR A O 1
ATOM 3104 N N . ILE A 1 396 ? 3.801 8.203 -14.041 1.00 73.56 396 ILE A N 1
ATOM 3105 C CA . ILE A 1 396 ? 4.098 9.605 -14.401 1.00 73.56 396 ILE A CA 1
ATOM 3106 C C . ILE A 1 396 ? 4.263 9.798 -15.907 1.00 73.56 396 ILE A C 1
ATOM 3108 O O . ILE A 1 396 ? 4.810 8.926 -16.582 1.00 73.56 396 ILE A O 1
ATOM 3112 N N . ALA A 1 397 ? 3.852 10.954 -16.428 1.00 71.50 397 ALA A N 1
ATOM 3113 C CA . ALA A 1 397 ? 4.049 11.316 -17.829 1.00 71.50 397 ALA A CA 1
ATOM 3114 C C . ALA A 1 397 ? 5.274 12.231 -18.021 1.00 71.50 397 ALA A C 1
ATOM 3116 O O . ALA A 1 397 ? 5.626 13.022 -17.143 1.00 71.50 397 ALA A O 1
ATOM 3117 N N . LEU A 1 398 ? 5.920 12.131 -19.188 1.00 62.91 398 LEU A N 1
ATOM 3118 C CA . LEU A 1 398 ? 7.100 12.916 -19.554 1.00 62.91 398 LEU A CA 1
ATOM 3119 C C . LEU A 1 398 ? 6.774 13.991 -20.577 1.00 62.91 398 LEU A C 1
ATOM 3121 O O . LEU A 1 398 ? 6.318 13.684 -21.669 1.00 62.91 398 LEU A O 1
ATOM 3125 N N . LYS A 1 399 ? 7.103 15.250 -20.269 1.00 53.44 399 LYS A N 1
ATOM 3126 C CA . LYS A 1 399 ? 6.931 16.351 -21.227 1.00 53.44 399 LYS A CA 1
ATOM 3127 C C . LYS A 1 399 ? 7.909 16.261 -22.407 1.00 53.44 399 LYS A C 1
ATOM 3129 O O . LYS A 1 399 ? 7.567 16.685 -23.507 1.00 53.44 399 LYS A O 1
ATOM 3134 N N . TYR A 1 400 ? 9.102 15.703 -22.188 1.00 55.97 400 TYR A N 1
ATOM 3135 C CA . TYR A 1 400 ? 10.093 15.436 -23.229 1.00 55.97 400 TYR A CA 1
ATOM 3136 C C . TYR A 1 400 ? 10.730 14.056 -23.001 1.00 55.97 400 TYR A C 1
ATOM 3138 O O . TYR A 1 400 ? 11.109 13.756 -21.867 1.00 55.97 400 TYR A O 1
ATOM 3146 N N . PRO A 1 401 ? 10.901 13.213 -24.038 1.00 54.41 401 PRO A N 1
ATOM 3147 C CA . PRO A 1 401 ? 11.603 11.938 -23.922 1.00 54.41 401 PRO A CA 1
ATOM 3148 C C . PRO A 1 401 ? 13.108 12.199 -23.800 1.00 54.41 401 PRO A C 1
ATOM 3150 O O . PRO A 1 401 ? 13.880 12.036 -24.745 1.00 54.41 401 PRO A O 1
ATOM 3153 N N . THR A 1 402 ? 13.545 12.669 -22.637 1.00 51.94 402 THR A N 1
ATOM 3154 C CA . THR A 1 402 ? 14.961 12.696 -22.301 1.00 51.94 402 THR A CA 1
ATOM 3155 C C . THR A 1 402 ? 15.309 11.332 -21.708 1.00 51.94 402 THR A C 1
ATOM 3157 O O . THR A 1 402 ? 14.583 10.790 -20.880 1.00 51.94 402 THR A O 1
ATOM 3160 N N . HIS A 1 403 ? 16.439 10.742 -22.103 1.00 52.53 403 HIS A N 1
ATOM 3161 C CA . HIS A 1 403 ? 16.960 9.522 -21.464 1.00 52.53 403 HIS A CA 1
ATOM 3162 C C . HIS A 1 403 ? 17.409 9.760 -19.999 1.00 52.53 403 HIS A C 1
ATOM 3164 O O . HIS A 1 403 ? 18.182 8.972 -19.456 1.00 52.53 403 HIS A O 1
ATOM 3170 N N . SER A 1 404 ? 16.993 10.870 -19.377 1.00 53.03 404 SER A N 1
ATOM 3171 C CA . SER A 1 404 ? 17.428 11.345 -18.070 1.00 53.03 404 SER A CA 1
ATOM 3172 C C . SER A 1 404 ? 16.228 11.601 -17.170 1.00 53.03 404 SER A C 1
ATOM 3174 O O . SER A 1 404 ? 15.301 12.318 -17.526 1.00 53.03 404 SER A O 1
ATOM 3176 N N . PHE A 1 405 ? 16.297 11.082 -15.949 1.00 54.03 405 PHE A N 1
ATOM 3177 C CA . PHE A 1 405 ? 15.266 11.283 -14.935 1.00 54.03 405 PHE A CA 1
ATOM 3178 C C . PHE A 1 405 ? 15.428 12.596 -14.153 1.00 54.03 405 PHE A C 1
ATOM 3180 O O . PHE A 1 405 ? 14.640 12.891 -13.261 1.00 54.03 405 PHE A O 1
ATOM 3187 N N . SER A 1 406 ? 16.426 13.418 -14.495 1.00 54.44 406 SER A N 1
ATOM 3188 C CA . SER A 1 406 ? 16.686 14.690 -13.809 1.00 54.44 406 SER A CA 1
ATOM 3189 C C . SER A 1 406 ? 15.526 15.689 -13.900 1.00 54.44 406 SER A C 1
ATOM 3191 O O . SER A 1 406 ? 15.460 16.603 -13.088 1.00 54.44 406 SER A O 1
ATOM 3193 N N . GLU A 1 407 ? 14.617 15.542 -14.872 1.00 50.44 407 GLU A N 1
ATOM 3194 C CA . GLU A 1 407 ? 13.412 16.383 -14.972 1.00 50.44 407 GLU A CA 1
ATOM 3195 C C . GLU A 1 407 ? 12.353 16.067 -13.896 1.00 50.44 407 GLU A C 1
ATOM 3197 O O . GLU A 1 407 ? 11.484 16.904 -13.642 1.00 50.44 407 GLU A O 1
ATOM 3202 N N . PHE A 1 408 ? 12.434 14.898 -13.244 1.00 53.03 408 PHE A N 1
ATOM 3203 C CA . PHE A 1 408 ? 11.489 14.449 -12.212 1.00 53.03 408 PHE A CA 1
ATOM 3204 C C . PHE A 1 408 ? 11.935 14.761 -10.783 1.00 53.03 408 PHE A C 1
ATOM 3206 O O . PHE A 1 408 ? 11.107 14.788 -9.877 1.00 53.03 408 PHE A O 1
ATOM 3213 N N . GLU A 1 409 ? 13.226 15.018 -10.566 1.00 58.72 409 GLU A N 1
ATOM 3214 C CA . GLU A 1 409 ? 13.762 15.356 -9.247 1.00 58.72 409 GLU A CA 1
ATOM 3215 C C . GLU A 1 409 ? 13.463 16.826 -8.922 1.00 58.72 409 GLU A C 1
ATOM 3217 O O . GLU A 1 409 ? 14.331 17.701 -8.980 1.00 58.72 409 GLU A O 1
ATOM 3222 N N . ARG A 1 410 ? 12.201 17.120 -8.596 1.00 59.56 410 ARG A N 1
ATOM 3223 C CA . ARG A 1 410 ? 11.839 18.394 -7.974 1.00 59.56 410 ARG A CA 1
ATOM 3224 C C . ARG A 1 410 ? 11.925 18.245 -6.458 1.00 59.56 410 ARG A C 1
ATOM 3226 O O . ARG A 1 410 ? 11.286 17.347 -5.913 1.00 59.56 410 ARG A O 1
ATOM 3233 N N . PRO A 1 411 ? 12.683 19.105 -5.759 1.00 64.81 411 PRO A N 1
ATOM 3234 C CA . PRO A 1 411 ? 12.696 19.105 -4.305 1.00 64.81 411 PRO A CA 1
ATOM 3235 C C . PRO A 1 411 ? 11.378 19.705 -3.796 1.00 64.81 411 PRO A C 1
ATOM 3237 O O . PRO A 1 411 ? 11.306 20.897 -3.508 1.00 64.81 411 PRO A O 1
ATOM 3240 N N . ILE A 1 412 ? 10.329 18.885 -3.734 1.00 76.25 412 ILE A N 1
ATOM 3241 C CA . ILE A 1 412 ? 9.063 19.231 -3.086 1.00 76.25 412 ILE A CA 1
ATOM 3242 C C . ILE A 1 412 ? 9.188 18.866 -1.608 1.00 76.25 412 ILE A C 1
ATOM 3244 O O . ILE A 1 412 ? 9.580 17.750 -1.264 1.00 76.25 412 ILE A O 1
ATOM 3248 N N . ASP A 1 413 ? 8.848 19.801 -0.723 1.00 84.00 413 ASP A N 1
ATOM 3249 C CA . ASP A 1 413 ? 8.696 19.489 0.695 1.00 84.00 413 ASP A CA 1
ATOM 3250 C C . ASP A 1 413 ? 7.339 18.809 0.931 1.00 84.00 413 ASP A C 1
ATOM 3252 O O . ASP A 1 413 ? 6.298 19.448 1.099 1.00 84.00 413 ASP A O 1
ATOM 3256 N N . PHE A 1 414 ? 7.352 17.478 0.963 1.00 88.62 414 PHE A N 1
ATOM 3257 C CA . PHE A 1 414 ? 6.171 16.658 1.237 1.00 88.62 414 PHE A CA 1
ATOM 3258 C C . PHE A 1 414 ? 5.633 16.809 2.669 1.00 88.62 414 PHE A C 1
ATOM 3260 O O . PHE A 1 414 ? 4.602 16.222 2.980 1.00 88.62 414 PHE A O 1
ATOM 3267 N N . SER A 1 415 ? 6.297 17.565 3.551 1.00 87.50 415 SER A N 1
ATOM 3268 C CA . SER A 1 415 ? 5.845 17.819 4.926 1.00 87.50 415 SER A CA 1
ATOM 3269 C C . SER A 1 415 ? 5.054 19.117 5.096 1.00 87.50 415 SER A C 1
ATOM 3271 O O . SER A 1 415 ? 4.437 19.326 6.143 1.00 87.50 415 SER A O 1
ATOM 3273 N N . SER A 1 416 ? 5.065 19.990 4.085 1.00 87.56 416 SER A N 1
ATOM 3274 C CA . SER A 1 416 ? 4.547 21.351 4.191 1.00 87.56 416 SER A CA 1
ATOM 3275 C C . SER A 1 416 ? 3.532 21.652 3.078 1.00 87.56 416 SER A C 1
ATOM 3277 O O . SER A 1 416 ? 3.923 21.778 1.914 1.00 87.56 416 SER A O 1
ATOM 3279 N N . PRO A 1 417 ? 2.235 21.805 3.424 1.00 86.38 417 PRO A N 1
ATOM 3280 C CA . PRO A 1 417 ? 1.170 22.106 2.466 1.00 86.38 417 PRO A CA 1
ATOM 3281 C C . PRO A 1 417 ? 1.406 23.345 1.594 1.00 86.38 417 PRO A C 1
ATOM 3283 O O . PRO A 1 417 ? 0.921 23.394 0.467 1.00 86.38 417 PRO A O 1
ATOM 3286 N N . ASP A 1 418 ? 2.193 24.312 2.073 1.00 84.88 418 ASP A N 1
ATOM 3287 C CA . ASP A 1 418 ? 2.521 25.545 1.343 1.00 84.88 418 ASP A CA 1
ATOM 3288 C C . ASP A 1 418 ? 3.290 25.287 0.030 1.00 84.88 418 ASP A C 1
ATOM 3290 O O . ASP A 1 418 ? 3.354 26.159 -0.835 1.00 84.88 418 ASP A O 1
ATOM 3294 N N . HIS A 1 419 ? 3.870 24.093 -0.139 1.00 82.75 419 HIS A N 1
ATOM 3295 C CA . HIS A 1 419 ? 4.629 23.702 -1.332 1.00 82.75 419 HIS A CA 1
ATOM 3296 C C . HIS A 1 419 ? 3.853 22.788 -2.292 1.00 82.75 419 HIS A C 1
ATOM 3298 O O . HIS A 1 419 ? 4.391 22.373 -3.315 1.00 82.75 419 HIS A O 1
ATOM 3304 N N . TRP A 1 420 ? 2.599 22.445 -1.992 1.00 87.81 420 TRP A N 1
ATOM 3305 C CA . TRP A 1 420 ? 1.860 21.422 -2.748 1.00 87.81 420 TRP A CA 1
ATOM 3306 C C . TRP A 1 420 ? 1.092 21.953 -3.952 1.00 87.81 420 TRP A C 1
ATOM 3308 O O . TRP A 1 420 ? 0.586 21.168 -4.753 1.00 87.81 420 TRP A O 1
ATOM 3318 N N . ASP A 1 421 ? 1.092 23.270 -4.153 1.00 82.44 421 ASP A N 1
ATOM 3319 C CA . ASP A 1 421 ? 0.611 23.886 -5.390 1.00 82.44 421 ASP A CA 1
ATOM 3320 C C . ASP A 1 421 ? 1.357 23.381 -6.633 1.00 82.44 421 ASP A C 1
ATOM 3322 O O . ASP A 1 421 ? 0.804 23.396 -7.734 1.00 82.44 421 ASP A O 1
ATOM 3326 N N . ASP A 1 422 ? 2.568 22.846 -6.460 1.00 75.00 422 ASP A N 1
ATOM 3327 C CA . ASP A 1 422 ? 3.326 22.188 -7.522 1.00 75.00 422 ASP A CA 1
ATOM 3328 C C . ASP A 1 422 ? 2.626 20.929 -8.069 1.00 75.00 422 ASP A C 1
ATOM 3330 O O . ASP A 1 422 ? 2.836 20.575 -9.232 1.00 75.00 422 ASP A O 1
ATOM 3334 N N . PHE A 1 423 ? 1.741 20.285 -7.294 1.00 78.56 423 PHE A N 1
ATOM 3335 C CA . PHE A 1 423 ? 0.943 19.147 -7.767 1.00 78.56 423 PHE A CA 1
ATOM 3336 C C . PHE A 1 423 ? -0.225 19.553 -8.674 1.00 78.56 423 PHE A C 1
ATOM 3338 O O . PHE A 1 423 ? -0.773 18.679 -9.344 1.00 78.56 423 PHE A O 1
ATOM 3345 N N . ARG A 1 424 ? -0.584 20.849 -8.763 1.00 72.81 424 ARG A N 1
ATOM 3346 C CA . ARG A 1 424 ? -1.617 21.341 -9.705 1.00 72.81 424 ARG A CA 1
ATOM 3347 C C . ARG A 1 424 ? -1.266 21.037 -11.154 1.00 72.81 424 ARG A C 1
ATOM 3349 O O . ARG A 1 424 ? -2.149 20.856 -11.983 1.00 72.81 424 ARG A O 1
ATOM 3356 N N . PHE A 1 425 ? 0.026 21.026 -11.468 1.00 68.31 425 PHE A N 1
ATOM 3357 C CA . PHE A 1 425 ? 0.528 20.881 -12.826 1.00 68.31 425 PHE A CA 1
ATOM 3358 C C . PHE A 1 425 ? 1.181 19.513 -12.996 1.00 68.31 425 PHE A C 1
ATOM 3360 O O . PHE A 1 425 ? 2.405 19.401 -13.095 1.00 68.31 425 PHE A O 1
ATOM 3367 N N . ARG A 1 426 ? 0.357 18.462 -13.042 1.00 70.00 426 ARG A N 1
ATOM 3368 C CA . ARG A 1 426 ? 0.823 17.138 -13.466 1.00 70.00 426 ARG A CA 1
ATOM 3369 C C . ARG A 1 426 ? 1.001 17.149 -14.985 1.00 70.00 426 ARG A C 1
ATOM 3371 O O . ARG A 1 426 ? 0.060 17.507 -15.691 1.00 70.00 426 ARG A O 1
ATOM 3378 N N . PRO A 1 427 ? 2.187 16.805 -15.513 1.00 70.31 427 PRO A N 1
ATOM 3379 C CA . PRO A 1 427 ? 2.335 16.597 -16.943 1.00 70.31 427 PRO A CA 1
ATOM 3380 C C . PRO A 1 427 ? 1.368 15.504 -17.403 1.00 70.31 427 PRO A C 1
ATOM 3382 O O . PRO A 1 427 ? 1.287 14.454 -16.768 1.00 70.31 427 PRO A O 1
ATOM 3385 N N . SER A 1 428 ? 0.681 15.744 -18.512 1.00 73.56 428 SER A N 1
ATOM 3386 C CA . SER A 1 428 ? -0.033 14.724 -19.273 1.00 73.56 428 SER A CA 1
ATOM 3387 C C . SER A 1 428 ? 0.610 14.590 -20.650 1.00 73.56 428 SER A C 1
ATOM 3389 O O . SER A 1 428 ? 1.260 15.516 -21.147 1.00 73.56 428 SER A O 1
ATOM 3391 N N . VAL A 1 429 ? 0.467 13.408 -21.240 1.00 73.44 429 VAL A N 1
ATOM 3392 C CA . VAL A 1 429 ? 0.843 13.144 -22.626 1.00 73.44 429 VAL A CA 1
ATOM 3393 C C . VAL A 1 429 ? -0.283 12.334 -23.232 1.00 73.44 429 VAL A C 1
ATOM 3395 O O . VAL A 1 429 ? -0.556 11.230 -22.765 1.00 73.44 429 VAL A O 1
ATOM 3398 N N . ASP A 1 430 ? -0.880 12.878 -24.282 1.00 76.31 430 ASP A N 1
ATOM 3399 C CA . ASP A 1 430 ? -1.977 12.247 -25.000 1.00 76.31 430 ASP A CA 1
ATOM 3400 C C . ASP A 1 430 ? -1.467 11.766 -26.359 1.00 76.31 430 ASP A C 1
ATOM 3402 O O . ASP A 1 430 ? -0.792 12.497 -27.090 1.00 76.31 430 ASP A O 1
ATOM 3406 N N . PHE A 1 431 ? -1.757 10.514 -26.695 1.00 75.69 431 PHE A N 1
ATOM 3407 C CA . PHE A 1 431 ? -1.419 9.914 -27.983 1.00 75.69 431 PHE A CA 1
ATOM 3408 C C . PHE A 1 431 ? -2.417 8.815 -28.323 1.00 75.69 431 PHE A C 1
ATOM 3410 O O . PHE A 1 431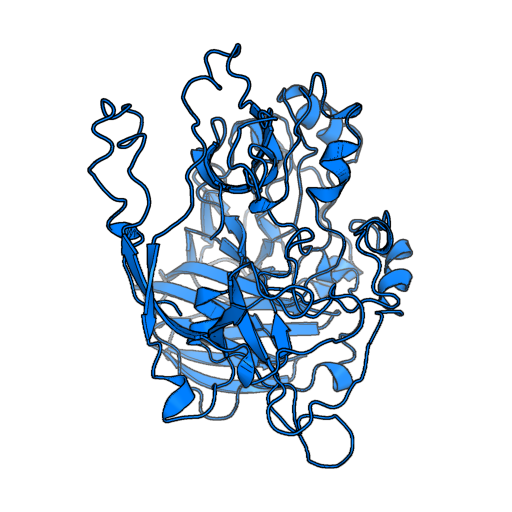 ? -3.019 8.223 -27.431 1.00 75.69 431 PHE A O 1
ATOM 3417 N N . VAL A 1 432 ? -2.559 8.537 -29.621 1.00 81.25 432 VAL A N 1
ATOM 3418 C CA . VAL A 1 432 ? -3.405 7.459 -30.134 1.00 81.25 432 VAL A CA 1
ATOM 3419 C C . VAL A 1 432 ? -2.606 6.192 -30.342 1.00 81.25 432 VAL A C 1
ATOM 3421 O O . VAL A 1 432 ? -1.553 6.222 -30.972 1.00 81.25 432 VAL A O 1
ATOM 3424 N N . LEU A 1 433 ? -3.117 5.084 -29.801 1.00 85.00 433 LEU A N 1
ATOM 3425 C CA . LEU A 1 433 ? -2.662 3.747 -30.151 1.00 85.00 433 LEU A CA 1
ATOM 3426 C C . LEU A 1 433 ? -3.414 3.298 -31.403 1.00 85.00 433 LEU A C 1
ATOM 3428 O O . LEU A 1 433 ? -4.626 3.091 -31.374 1.00 85.00 433 LEU A O 1
ATOM 3432 N N . GLU A 1 434 ? -2.699 3.168 -32.513 1.00 89.19 434 GLU A N 1
ATOM 3433 C CA . GLU A 1 434 ? -3.247 2.633 -33.756 1.00 89.19 434 GLU A CA 1
ATOM 3434 C C . GLU A 1 434 ? -3.459 1.113 -33.667 1.00 89.19 434 GLU A C 1
ATOM 3436 O O . GLU A 1 434 ? -3.134 0.461 -32.668 1.00 89.19 434 GLU A O 1
ATOM 3441 N N . ASN A 1 435 ? -3.978 0.529 -34.751 1.00 89.81 435 ASN A N 1
ATOM 3442 C CA . ASN A 1 435 ? -3.985 -0.922 -34.920 1.00 89.81 435 ASN A CA 1
ATOM 3443 C C . ASN A 1 435 ? -2.600 -1.504 -34.614 1.00 89.81 435 ASN A C 1
ATOM 3445 O O . ASN A 1 435 ? -1.583 -0.962 -35.048 1.00 89.81 435 ASN A O 1
ATOM 3449 N N . ASP A 1 436 ? -2.579 -2.627 -33.896 1.00 91.00 436 ASP A N 1
ATOM 3450 C CA . ASP A 1 436 ? -1.356 -3.348 -33.540 1.00 91.00 436 ASP A CA 1
ATOM 3451 C C . ASP A 1 436 ? -0.360 -2.566 -32.658 1.00 91.00 436 ASP A C 1
ATOM 3453 O O . ASP A 1 436 ? 0.790 -2.984 -32.522 1.00 91.00 436 ASP A O 1
ATOM 3457 N N . GLN A 1 437 ? -0.783 -1.475 -32.007 1.00 91.00 437 GLN A N 1
ATOM 3458 C CA . GLN A 1 437 ? 0.037 -0.715 -31.059 1.00 91.00 437 GLN A CA 1
ATOM 3459 C C . GLN A 1 437 ? -0.445 -0.887 -29.615 1.00 91.00 437 GLN A C 1
ATOM 3461 O O . GLN A 1 437 ? -1.633 -0.793 -29.318 1.00 91.00 437 GLN A O 1
ATOM 3466 N N . PHE A 1 438 ? 0.496 -1.101 -28.692 1.00 90.62 438 PHE A N 1
ATOM 3467 C CA . PHE A 1 438 ? 0.206 -1.336 -27.275 1.00 90.62 438 PHE A CA 1
ATOM 3468 C C . PHE A 1 438 ? 1.050 -0.435 -26.373 1.00 90.62 438 PHE A C 1
ATOM 3470 O O . PHE A 1 438 ? 2.256 -0.298 -26.581 1.00 90.62 438 PHE A O 1
ATOM 3477 N N . LEU A 1 439 ? 0.459 0.121 -25.316 1.00 89.19 439 LEU A N 1
ATOM 3478 C CA . LEU A 1 439 ? 1.207 0.852 -24.290 1.00 89.19 439 LEU A CA 1
ATOM 3479 C C . LEU A 1 439 ? 1.737 -0.133 -23.245 1.00 89.19 439 LEU A C 1
ATOM 3481 O O . LEU A 1 439 ? 0.950 -0.815 -22.588 1.00 89.19 439 LEU A O 1
ATOM 3485 N N . ALA A 1 440 ? 3.059 -0.198 -23.059 1.00 89.62 440 ALA A N 1
ATOM 3486 C CA . ALA A 1 440 ? 3.690 -1.154 -22.154 1.00 89.62 440 ALA A CA 1
ATOM 3487 C C . ALA A 1 440 ? 4.489 -0.449 -21.048 1.00 89.62 440 ALA A C 1
ATOM 3489 O O . ALA A 1 440 ? 5.568 0.098 -21.292 1.00 89.62 440 ALA A O 1
ATOM 3490 N N . LEU A 1 441 ? 3.995 -0.508 -19.809 1.00 86.94 441 LEU A N 1
ATOM 3491 C CA . LEU A 1 441 ? 4.614 0.153 -18.657 1.00 86.94 441 LEU A CA 1
ATOM 3492 C C . LEU A 1 441 ? 5.246 -0.843 -17.686 1.00 86.94 441 LEU A C 1
ATOM 3494 O O . LEU A 1 441 ? 4.829 -1.996 -17.550 1.00 86.94 441 LEU A O 1
ATOM 3498 N N . GLY A 1 442 ? 6.319 -0.406 -17.031 1.00 82.25 442 GLY A N 1
ATOM 3499 C CA . GLY A 1 442 ? 7.027 -1.200 -16.038 1.00 82.25 442 GLY A CA 1
ATOM 3500 C C . GLY A 1 442 ? 6.466 -1.046 -14.630 1.00 82.25 442 GLY A C 1
ATOM 3501 O O . GLY A 1 442 ? 5.307 -0.709 -14.408 1.00 82.25 442 GLY A O 1
ATOM 3502 N N . ASP A 1 443 ? 7.355 -1.244 -13.665 1.00 69.25 443 ASP A N 1
ATOM 3503 C CA . ASP A 1 443 ? 7.154 -1.017 -12.231 1.00 69.25 443 ASP A CA 1
ATOM 3504 C C . ASP A 1 443 ? 7.168 0.473 -11.839 1.00 69.25 443 ASP A C 1
ATOM 3506 O O . ASP A 1 443 ? 7.406 0.811 -10.684 1.00 69.25 443 ASP A O 1
ATOM 3510 N N . ASN A 1 444 ? 6.983 1.362 -12.822 1.00 67.38 444 ASN A N 1
ATOM 3511 C CA . ASN A 1 444 ? 7.075 2.818 -12.729 1.00 67.38 444 ASN A CA 1
ATOM 3512 C C . ASN A 1 444 ? 8.410 3.383 -12.204 1.00 67.38 444 ASN A C 1
ATOM 3514 O O . ASN A 1 444 ? 8.612 4.592 -12.188 1.00 67.38 444 ASN A O 1
ATOM 3518 N N . SER A 1 445 ? 9.359 2.532 -11.831 1.00 66.94 445 SER A N 1
ATOM 3519 C CA . SER A 1 445 ? 10.568 2.962 -11.148 1.00 66.94 445 SER A CA 1
ATOM 3520 C C . SER A 1 445 ? 11.393 3.937 -12.020 1.00 66.94 445 SER A C 1
ATOM 3522 O O . SER A 1 445 ? 11.423 3.759 -13.246 1.00 66.94 445 SER A O 1
ATOM 3524 N N . PRO A 1 446 ? 12.117 4.925 -11.441 1.00 56.81 446 PRO A N 1
ATOM 3525 C CA . PRO A 1 446 ? 12.958 5.882 -12.185 1.00 56.81 446 PRO A CA 1
ATOM 3526 C C . PRO A 1 446 ? 14.122 5.272 -12.984 1.00 56.81 446 PRO A C 1
ATOM 3528 O O . PRO A 1 446 ? 15.062 5.960 -13.347 1.00 56.81 446 PRO A O 1
ATOM 3531 N N . ARG A 1 447 ? 14.146 3.956 -13.184 1.00 63.94 447 ARG A N 1
ATOM 3532 C CA . ARG A 1 447 ? 15.125 3.228 -14.001 1.00 63.94 447 ARG A CA 1
ATOM 3533 C C . ARG A 1 447 ? 14.456 2.175 -14.885 1.00 63.94 447 ARG A C 1
ATOM 3535 O O . ARG A 1 447 ? 15.126 1.365 -15.521 1.00 63.94 447 ARG A O 1
ATOM 3542 N N . SER A 1 448 ? 13.126 2.177 -14.940 1.00 69.50 448 SER A N 1
ATOM 3543 C CA . SER A 1 448 ? 12.337 1.278 -15.769 1.00 69.50 448 SER A CA 1
ATOM 3544 C C . SER A 1 448 ? 12.235 1.866 -17.171 1.00 69.50 448 SER A C 1
ATOM 3546 O O . SER A 1 448 ? 11.320 2.624 -17.444 1.00 69.50 448 SER A O 1
ATOM 3548 N N . ALA A 1 449 ? 13.157 1.518 -18.075 1.00 72.50 449 ALA A N 1
ATOM 3549 C CA . ALA A 1 449 ? 13.045 1.901 -19.484 1.00 72.50 449 ALA A CA 1
ATOM 3550 C C . ALA A 1 449 ? 11.776 1.271 -20.092 1.00 72.50 449 ALA A C 1
ATOM 3552 O O . ALA A 1 449 ? 11.756 0.092 -20.448 1.00 72.50 449 ALA A O 1
ATOM 3553 N N . ASP A 1 450 ? 10.690 2.028 -20.139 1.00 78.94 450 ASP A N 1
ATOM 3554 C CA . ASP A 1 450 ? 9.384 1.637 -20.666 1.00 78.94 450 ASP A CA 1
ATOM 3555 C C . ASP A 1 450 ? 8.836 2.737 -21.584 1.00 78.94 450 ASP A C 1
ATOM 3557 O O . ASP A 1 450 ? 9.540 3.713 -21.854 1.00 78.94 450 ASP A O 1
ATOM 3561 N N . SER A 1 451 ? 7.613 2.566 -22.090 1.00 81.31 451 SER A N 1
ATOM 3562 C CA . SER A 1 451 ? 7.015 3.442 -23.103 1.00 81.31 451 SER A CA 1
ATOM 3563 C C . SER A 1 451 ? 7.017 4.937 -22.762 1.00 81.31 451 SER A C 1
ATOM 3565 O O . SER A 1 451 ? 6.953 5.766 -23.666 1.00 81.31 451 SER A O 1
ATOM 3567 N N . ARG A 1 452 ? 7.156 5.312 -21.484 1.00 76.81 452 ARG A N 1
ATOM 3568 C CA . ARG A 1 452 ? 7.281 6.719 -21.067 1.00 76.81 452 ARG A CA 1
ATOM 3569 C C . ARG A 1 452 ? 8.594 7.358 -21.525 1.00 76.81 452 ARG A C 1
ATOM 3571 O O . ARG A 1 452 ? 8.643 8.559 -21.750 1.00 76.81 452 ARG A O 1
ATOM 3578 N N . LEU A 1 453 ? 9.659 6.563 -21.639 1.00 71.25 453 LEU A N 1
ATOM 3579 C CA . LEU A 1 453 ? 11.051 7.018 -21.769 1.00 71.25 453 LEU A CA 1
ATOM 3580 C C . LEU A 1 453 ? 11.676 6.709 -23.132 1.00 71.25 453 LEU A C 1
ATOM 3582 O O . LEU A 1 453 ? 12.837 7.051 -23.375 1.00 71.25 453 LEU A O 1
ATOM 3586 N N . TRP A 1 454 ? 10.968 5.989 -24.001 1.00 74.12 454 TRP A N 1
ATOM 3587 C CA . TRP A 1 454 ? 11.484 5.641 -25.319 1.00 74.12 454 TRP A CA 1
ATOM 3588 C C . TRP A 1 454 ? 11.505 6.878 -26.219 1.00 74.12 454 TRP A C 1
ATOM 3590 O O . TRP A 1 454 ? 10.539 7.630 -26.306 1.00 74.12 454 TRP A O 1
ATOM 3600 N N . ALA A 1 455 ? 12.640 7.108 -26.879 1.00 61.62 455 ALA A N 1
ATOM 3601 C CA . ALA A 1 455 ? 12.780 8.206 -27.822 1.00 61.62 455 ALA A CA 1
ATOM 3602 C C . ALA A 1 455 ? 12.041 7.857 -29.124 1.00 61.62 455 ALA A C 1
ATOM 3604 O O . ALA A 1 455 ? 12.414 6.903 -29.804 1.00 61.62 455 ALA A O 1
ATOM 3605 N N . GLY A 1 456 ? 11.016 8.639 -29.468 1.00 67.25 456 GLY A N 1
ATOM 3606 C CA . GLY A 1 456 ? 10.282 8.544 -30.734 1.00 67.25 456 GLY A CA 1
ATOM 3607 C C . GLY A 1 456 ? 8.873 7.966 -30.602 1.00 67.25 456 GLY A C 1
ATOM 3608 O O . GLY A 1 456 ? 7.924 8.637 -30.990 1.00 67.25 456 GLY A O 1
ATOM 3609 N N . GLU A 1 457 ? 8.731 6.760 -30.046 1.00 75.06 457 GLU A N 1
ATOM 3610 C CA . GLU A 1 457 ? 7.455 6.030 -29.995 1.00 75.06 457 GLU A CA 1
ATOM 3611 C C . GLU A 1 457 ? 7.085 5.622 -28.562 1.00 75.06 457 GLU A C 1
ATOM 3613 O O . GLU A 1 457 ? 7.887 5.017 -27.851 1.00 75.06 457 GLU A O 1
ATOM 3618 N N . HIS A 1 458 ? 5.847 5.915 -28.152 1.00 79.75 458 HIS A N 1
ATOM 3619 C CA . HIS A 1 458 ? 5.294 5.586 -26.829 1.00 79.75 458 HIS A CA 1
ATOM 3620 C C . HIS A 1 458 ? 4.554 4.240 -26.796 1.00 79.75 458 HIS A C 1
ATOM 3622 O O . HIS A 1 458 ? 3.768 3.971 -25.891 1.00 79.75 458 HIS A O 1
ATOM 3628 N N . TYR A 1 459 ? 4.792 3.377 -27.779 1.00 87.31 459 TYR A N 1
ATOM 3629 C CA . TYR A 1 459 ? 4.071 2.122 -27.940 1.00 87.31 459 TYR A CA 1
ATOM 3630 C C . TYR A 1 459 ? 5.015 0.975 -28.307 1.00 87.31 459 TYR A C 1
ATOM 3632 O O . TYR A 1 459 ? 6.179 1.166 -28.658 1.00 87.31 459 TYR A O 1
ATOM 3640 N N . VAL A 1 460 ? 4.504 -0.243 -28.184 1.00 89.69 460 VAL A N 1
ATOM 3641 C CA . VAL A 1 460 ? 5.104 -1.477 -28.684 1.00 89.69 460 VAL A CA 1
ATOM 3642 C C . VAL A 1 460 ? 4.247 -1.959 -29.843 1.00 89.69 460 VAL A C 1
ATOM 3644 O O . VAL A 1 460 ? 3.057 -2.205 -29.650 1.00 89.69 460 VAL A O 1
ATOM 3647 N N . GLY A 1 461 ? 4.838 -2.095 -31.029 1.00 91.25 461 GLY A N 1
ATOM 3648 C CA . GLY A 1 461 ? 4.177 -2.726 -32.169 1.00 91.25 461 GLY A CA 1
ATOM 3649 C C . GLY A 1 461 ? 3.993 -4.231 -31.957 1.00 91.25 461 GLY A C 1
ATOM 3650 O O . GLY A 1 461 ? 4.834 -4.893 -31.332 1.00 91.25 461 GLY A O 1
ATOM 3651 N N . ARG A 1 462 ? 2.896 -4.795 -32.470 1.00 91.88 462 ARG A N 1
ATOM 3652 C CA . ARG A 1 462 ? 2.570 -6.227 -32.373 1.00 91.88 462 ARG A CA 1
ATOM 3653 C C . ARG A 1 462 ? 3.716 -7.114 -32.846 1.00 91.88 462 ARG A C 1
ATOM 3655 O O . ARG A 1 462 ? 3.986 -8.148 -32.242 1.00 91.88 462 ARG A O 1
ATOM 3662 N N . GLU A 1 463 ? 4.413 -6.709 -33.897 1.00 91.06 463 GLU A N 1
ATOM 3663 C CA . GLU A 1 463 ? 5.542 -7.422 -34.493 1.00 91.06 463 GLU A CA 1
ATOM 3664 C C . GLU A 1 463 ? 6.744 -7.576 -33.550 1.00 91.06 463 GLU A C 1
ATOM 3666 O O . GLU A 1 463 ? 7.589 -8.451 -33.753 1.00 91.06 463 GLU A O 1
ATOM 3671 N N . LEU A 1 464 ? 6.826 -6.748 -32.505 1.00 91.50 464 LEU A N 1
ATOM 3672 C CA . LEU A 1 464 ? 7.859 -6.838 -31.477 1.00 91.50 464 LEU A CA 1
ATOM 3673 C C . LEU A 1 464 ? 7.465 -7.777 -30.334 1.00 91.50 464 LEU A C 1
ATOM 3675 O O . LEU A 1 464 ? 8.343 -8.176 -29.557 1.00 91.50 464 LEU A O 1
ATOM 3679 N N . LEU A 1 465 ? 6.182 -8.131 -30.206 1.00 92.56 465 LEU A N 1
ATOM 3680 C CA . LEU A 1 465 ? 5.692 -9.018 -29.158 1.00 92.56 465 LEU A CA 1
ATOM 3681 C C . LEU A 1 465 ? 6.221 -10.440 -29.369 1.00 92.56 465 LEU A C 1
ATOM 3683 O O . LEU A 1 465 ? 6.063 -11.053 -30.418 1.00 92.56 465 LEU A O 1
ATOM 3687 N N . ILE A 1 466 ? 6.852 -10.984 -28.330 1.00 92.06 466 ILE A N 1
ATOM 3688 C CA . ILE A 1 466 ? 7.399 -12.345 -28.322 1.00 92.06 466 ILE A CA 1
ATOM 3689 C C . ILE A 1 466 ? 6.411 -13.323 -27.690 1.00 92.06 466 ILE A C 1
ATOM 3691 O O . ILE A 1 466 ? 6.388 -14.485 -28.079 1.00 92.06 466 ILE A O 1
ATOM 3695 N N . GLY A 1 467 ? 5.662 -12.904 -26.667 1.00 92.44 467 GLY A N 1
ATOM 3696 C CA . GLY A 1 467 ? 4.679 -13.756 -25.995 1.00 92.44 467 GLY A CA 1
ATOM 3697 C C . GLY A 1 467 ? 4.329 -13.306 -24.579 1.00 92.44 467 GLY A C 1
ATOM 3698 O O . GLY A 1 467 ? 4.915 -12.364 -24.040 1.00 92.44 467 GLY A O 1
ATOM 3699 N N . LYS A 1 468 ? 3.387 -14.019 -23.959 1.00 93.12 468 LYS A N 1
ATOM 3700 C CA . LYS A 1 468 ? 2.908 -13.758 -22.593 1.00 93.12 468 LYS A CA 1
ATOM 3701 C C . LYS A 1 468 ? 3.821 -14.422 -21.565 1.00 93.12 468 LYS A C 1
ATOM 3703 O O . LYS A 1 468 ? 4.170 -15.597 -21.707 1.00 93.12 468 LYS A O 1
ATOM 3708 N N . ALA A 1 469 ? 4.227 -13.691 -20.534 1.00 91.56 469 ALA A N 1
ATOM 3709 C CA . ALA A 1 469 ? 4.955 -14.248 -19.402 1.00 91.56 469 ALA A CA 1
ATOM 3710 C C . ALA A 1 469 ? 3.971 -15.011 -18.503 1.00 91.56 469 ALA A C 1
ATOM 3712 O O . ALA A 1 469 ? 3.004 -14.438 -18.013 1.00 91.56 469 ALA A O 1
ATOM 3713 N N . LEU A 1 470 ? 4.202 -16.311 -18.304 1.00 90.94 470 LEU A N 1
ATOM 3714 C CA . LEU A 1 470 ? 3.228 -17.198 -17.657 1.00 90.94 470 LEU A CA 1
ATOM 3715 C C . LEU A 1 470 ? 3.622 -17.564 -16.227 1.00 90.94 470 LEU A C 1
ATOM 3717 O O . LEU A 1 470 ? 2.790 -17.545 -15.325 1.00 90.94 470 LEU A O 1
ATOM 3721 N N . TYR A 1 471 ? 4.882 -17.947 -16.015 1.00 90.19 471 TYR A N 1
ATOM 3722 C CA . TYR A 1 471 ? 5.295 -18.601 -14.773 1.00 90.19 471 TYR A CA 1
ATOM 3723 C C . TYR A 1 471 ? 6.769 -18.349 -14.461 1.00 90.19 471 TYR A C 1
ATOM 3725 O O . TYR A 1 471 ? 7.615 -18.462 -15.348 1.00 90.19 471 TYR A O 1
ATOM 3733 N N . ILE A 1 472 ? 7.106 -18.067 -13.206 1.00 87.06 472 ILE A N 1
ATOM 3734 C CA . ILE A 1 472 ? 8.490 -18.092 -12.718 1.00 87.06 472 ILE A CA 1
ATOM 3735 C C . ILE A 1 472 ? 8.830 -19.544 -12.377 1.00 87.06 472 ILE A C 1
ATOM 3737 O O . ILE A 1 472 ? 8.388 -20.056 -11.356 1.00 87.06 472 ILE A O 1
ATOM 3741 N N . TYR A 1 473 ? 9.585 -20.234 -13.235 1.00 84.69 473 TYR A N 1
ATOM 3742 C CA . TYR A 1 473 ? 9.877 -21.667 -13.048 1.00 84.69 473 TYR A CA 1
ATOM 3743 C C . TYR A 1 473 ? 11.255 -21.930 -12.439 1.00 84.69 473 TYR A C 1
ATOM 3745 O O . TYR A 1 473 ? 11.512 -23.029 -11.954 1.00 84.69 473 TYR A O 1
ATOM 3753 N N . TRP A 1 474 ? 12.159 -20.947 -12.485 1.00 81.50 474 TRP A N 1
ATOM 3754 C CA . TRP A 1 474 ? 13.480 -21.069 -11.877 1.00 81.50 474 TRP A CA 1
ATOM 3755 C C . TRP A 1 474 ? 13.969 -19.718 -11.341 1.00 81.50 474 TRP A C 1
ATOM 3757 O O . TRP A 1 474 ? 14.638 -18.967 -12.060 1.00 81.50 474 TRP A O 1
ATOM 3767 N N . PRO A 1 475 ? 13.621 -19.382 -10.092 1.00 74.81 475 PRO A N 1
ATOM 3768 C CA . PRO A 1 475 ? 14.166 -18.221 -9.409 1.00 74.81 475 PRO A CA 1
ATOM 3769 C C . PRO A 1 475 ? 15.627 -18.467 -9.018 1.00 74.81 475 PRO A C 1
ATOM 3771 O O . PRO A 1 475 ? 16.118 -19.601 -9.045 1.00 74.81 475 PRO A O 1
ATOM 3774 N N . HIS A 1 476 ? 16.347 -17.405 -8.662 1.00 69.50 476 HIS A N 1
ATOM 3775 C CA . HIS A 1 476 ? 17.718 -17.546 -8.167 1.00 69.50 476 HIS A CA 1
ATOM 3776 C C . HIS A 1 476 ? 17.775 -18.325 -6.836 1.00 69.50 476 HIS A C 1
ATOM 3778 O O . HIS A 1 476 ? 16.754 -18.535 -6.175 1.00 69.50 476 HIS A O 1
ATOM 3784 N N . GLY A 1 477 ? 18.960 -18.831 -6.480 1.00 59.44 477 GLY A N 1
ATOM 3785 C CA . GLY A 1 477 ? 19.155 -19.657 -5.282 1.00 59.44 477 GLY A CA 1
ATOM 3786 C C . GLY A 1 477 ? 19.180 -18.859 -3.974 1.00 59.44 477 GLY A C 1
ATOM 3787 O O . GLY A 1 477 ? 19.437 -17.662 -3.994 1.00 59.44 477 GLY A O 1
ATOM 3788 N N . TRP A 1 478 ? 18.917 -19.517 -2.839 1.00 54.12 478 TRP A N 1
ATOM 3789 C CA . TRP A 1 478 ? 19.001 -18.890 -1.509 1.00 54.12 478 TRP A CA 1
ATOM 3790 C C . TRP A 1 478 ? 20.460 -18.648 -1.080 1.00 54.12 478 TRP A C 1
ATOM 3792 O O . TRP A 1 478 ? 21.295 -19.535 -1.242 1.00 54.12 478 TRP A O 1
ATOM 3802 N N . GLU A 1 479 ? 20.742 -17.501 -0.453 1.00 51.59 479 GLU A N 1
ATOM 3803 C CA . GLU A 1 479 ? 22.018 -17.226 0.242 1.00 51.59 479 GLU A CA 1
ATOM 3804 C C . GLU A 1 479 ? 21.982 -17.634 1.734 1.00 51.59 479 GLU A C 1
ATOM 3806 O O . GLU A 1 479 ? 22.997 -18.048 2.292 1.00 51.59 479 GLU A O 1
ATOM 3811 N N . THR A 1 480 ? 20.814 -17.585 2.394 1.00 48.69 480 THR A N 1
ATOM 3812 C CA . THR A 1 480 ? 20.675 -17.839 3.845 1.00 48.69 480 THR A CA 1
ATOM 3813 C C . THR A 1 480 ? 19.374 -18.567 4.204 1.00 48.69 480 THR A C 1
ATOM 3815 O O . THR A 1 480 ? 18.330 -18.322 3.602 1.00 48.69 480 THR A O 1
ATOM 3818 N N . LEU A 1 481 ? 19.404 -19.437 5.221 1.00 45.38 481 LEU A N 1
ATOM 3819 C CA . LEU A 1 481 ? 18.214 -19.996 5.875 1.00 45.38 481 LEU A CA 1
ATOM 3820 C C . LEU A 1 481 ? 18.103 -19.359 7.270 1.00 45.38 481 LEU A C 1
ATOM 3822 O O . LEU A 1 481 ? 18.849 -19.709 8.183 1.00 45.38 481 LEU A O 1
ATOM 3826 N N . GLY A 1 482 ? 17.217 -18.373 7.440 1.00 54.69 482 GLY A N 1
ATOM 3827 C CA . GLY A 1 482 ? 17.200 -17.551 8.659 1.00 54.69 482 GLY A CA 1
ATOM 3828 C C . GLY A 1 482 ? 18.475 -16.705 8.781 1.00 54.69 482 GLY A C 1
ATOM 3829 O O . GLY A 1 482 ? 18.806 -15.983 7.844 1.00 54.69 482 GLY A O 1
ATOM 3830 N N . ASN A 1 483 ? 19.192 -16.827 9.905 1.00 42.50 483 ASN A N 1
ATOM 3831 C CA . ASN A 1 483 ? 20.501 -16.189 10.127 1.00 42.50 483 ASN A CA 1
ATOM 3832 C C . ASN A 1 483 ? 21.687 -17.097 9.757 1.00 42.50 483 ASN A C 1
ATOM 3834 O O . ASN A 1 483 ? 22.834 -16.737 10.007 1.00 42.50 483 ASN A O 1
ATOM 3838 N N . THR A 1 484 ? 21.437 -18.292 9.217 1.00 42.00 484 THR A N 1
ATOM 3839 C CA . THR A 1 484 ? 22.496 -19.244 8.871 1.00 42.00 484 THR A CA 1
ATOM 3840 C C . THR A 1 484 ? 22.821 -19.137 7.379 1.00 42.00 484 THR A C 1
ATOM 3842 O O . THR A 1 484 ? 21.941 -19.410 6.556 1.00 42.00 484 THR A O 1
ATOM 3845 N N . PRO A 1 485 ? 24.059 -18.769 7.002 1.00 46.91 485 PRO A N 1
ATOM 3846 C CA . PRO A 1 485 ? 24.523 -18.867 5.623 1.00 46.91 485 PRO A CA 1
ATOM 3847 C C . PRO A 1 485 ? 24.411 -20.313 5.147 1.00 46.91 485 PRO A C 1
ATOM 3849 O O . PRO A 1 485 ? 24.908 -21.231 5.806 1.00 46.91 485 PRO A O 1
ATOM 3852 N N . ILE A 1 486 ? 23.731 -20.540 4.023 1.00 55.22 486 ILE A N 1
ATOM 3853 C CA . ILE A 1 486 ? 23.703 -21.874 3.421 1.00 55.22 486 ILE A CA 1
ATOM 3854 C C . ILE A 1 486 ? 25.016 -22.002 2.645 1.00 55.22 486 ILE A C 1
ATOM 3856 O O . ILE A 1 486 ? 25.276 -21.155 1.787 1.00 55.22 486 ILE A O 1
ATOM 3860 N N . PRO A 1 487 ? 25.863 -23.017 2.912 1.00 47.41 487 PRO A N 1
ATOM 3861 C CA . PRO A 1 487 ? 27.051 -23.240 2.100 1.00 47.41 487 PRO A CA 1
ATOM 3862 C C . PRO A 1 487 ? 26.608 -23.325 0.642 1.00 47.41 487 PRO A C 1
ATOM 3864 O O . PRO A 1 487 ? 25.673 -24.061 0.331 1.00 47.41 487 PRO A O 1
ATOM 3867 N N . THR A 1 488 ? 27.242 -22.515 -0.203 1.00 46.12 488 THR A N 1
ATOM 3868 C CA . THR A 1 488 ? 26.894 -22.153 -1.584 1.00 46.12 488 THR A CA 1
ATOM 3869 C C . THR A 1 488 ? 26.789 -23.348 -2.539 1.00 46.12 488 THR A C 1
ATOM 3871 O O . THR A 1 488 ? 27.483 -23.450 -3.546 1.00 46.12 488 THR A O 1
ATOM 3874 N N . PHE A 1 489 ? 25.844 -24.248 -2.299 1.00 45.72 489 PHE A N 1
ATOM 3875 C CA . PHE A 1 489 ? 25.262 -25.068 -3.341 1.00 45.72 489 PHE A CA 1
ATOM 3876 C C . PHE A 1 489 ? 24.259 -24.179 -4.077 1.00 45.72 489 PHE A C 1
ATOM 3878 O O . PHE A 1 489 ? 23.076 -24.144 -3.751 1.00 45.72 489 PHE A O 1
ATOM 3885 N N . GLN A 1 490 ? 24.746 -23.467 -5.099 1.00 49.53 490 GLN A N 1
ATOM 3886 C CA . GLN A 1 490 ? 24.000 -22.616 -6.049 1.00 49.53 490 GLN A CA 1
ATOM 3887 C C . GLN A 1 490 ? 22.790 -23.292 -6.747 1.00 49.53 490 GLN A C 1
ATOM 3889 O O . GLN A 1 490 ? 22.181 -22.705 -7.639 1.00 49.53 490 GLN A O 1
ATOM 3894 N N . PHE A 1 491 ? 22.437 -24.522 -6.371 1.00 53.25 491 PHE A N 1
ATOM 3895 C CA . PHE A 1 491 ? 21.414 -25.350 -6.997 1.00 53.25 491 PHE A CA 1
ATOM 3896 C C . PHE A 1 491 ? 20.062 -25.353 -6.283 1.00 53.25 491 PHE A C 1
ATOM 3898 O O . PHE A 1 491 ? 19.137 -25.932 -6.841 1.00 53.25 491 PHE A O 1
ATOM 3905 N N . TRP A 1 492 ? 19.910 -24.752 -5.094 1.00 61.72 492 TRP A N 1
ATOM 3906 C CA . TRP A 1 492 ? 18.610 -24.730 -4.408 1.00 61.72 492 TRP A CA 1
ATOM 3907 C C . TRP A 1 492 ? 17.823 -23.457 -4.756 1.00 61.72 492 TRP A C 1
ATOM 3909 O O . TRP A 1 492 ? 18.071 -22.414 -4.143 1.00 61.72 492 TRP A O 1
ATOM 3919 N N . PRO A 1 493 ? 16.904 -23.488 -5.744 1.00 67.38 493 PRO A N 1
ATOM 3920 C CA . PRO A 1 493 ? 16.168 -22.300 -6.159 1.00 67.38 493 PRO A CA 1
ATOM 3921 C C . PRO A 1 493 ? 15.246 -21.804 -5.041 1.00 67.38 493 PRO A C 1
ATOM 3923 O O . PRO A 1 493 ? 14.796 -22.564 -4.176 1.00 67.38 493 PRO A O 1
ATOM 3926 N N . ASN A 1 494 ? 14.915 -20.515 -5.079 1.00 72.38 494 ASN A N 1
ATOM 3927 C CA . ASN A 1 494 ? 13.903 -19.943 -4.205 1.00 72.38 494 ASN A CA 1
ATOM 3928 C C . ASN A 1 494 ? 12.485 -20.396 -4.570 1.00 72.38 494 ASN A C 1
ATOM 3930 O O . ASN A 1 494 ? 11.710 -19.632 -5.130 1.00 72.38 494 ASN A O 1
ATOM 3934 N N . PHE A 1 495 ? 12.130 -21.640 -4.231 1.00 78.31 495 PHE A N 1
ATOM 3935 C CA . PHE A 1 495 ? 10.828 -22.242 -4.546 1.00 78.31 495 PHE A CA 1
ATOM 3936 C C . PHE A 1 495 ? 9.622 -21.384 -4.129 1.00 78.31 495 PHE A C 1
ATOM 3938 O O . PHE A 1 495 ? 8.590 -21.457 -4.785 1.00 78.31 495 PHE A O 1
ATOM 3945 N N . ARG A 1 496 ? 9.744 -20.519 -3.107 1.00 73.44 496 ARG A N 1
ATOM 3946 C CA . ARG A 1 496 ? 8.669 -19.585 -2.714 1.00 73.44 496 ARG A CA 1
ATOM 3947 C C . ARG A 1 496 ? 8.349 -18.539 -3.784 1.00 73.44 496 ARG A C 1
ATOM 3949 O O . ARG A 1 496 ? 7.253 -17.998 -3.783 1.00 73.44 496 ARG A O 1
ATOM 3956 N N . ARG A 1 497 ? 9.299 -18.235 -4.670 1.00 76.75 497 ARG A N 1
ATOM 3957 C CA . ARG A 1 497 ? 9.124 -17.301 -5.792 1.00 76.75 497 ARG A CA 1
ATOM 3958 C C . ARG A 1 497 ? 8.616 -17.986 -7.057 1.00 76.75 497 ARG A C 1
ATOM 3960 O O . ARG A 1 497 ? 8.330 -17.294 -8.030 1.00 76.75 497 ARG A O 1
ATOM 3967 N N . MET A 1 498 ? 8.528 -19.319 -7.071 1.00 86.81 498 MET A N 1
ATOM 3968 C CA . MET A 1 498 ? 7.896 -20.016 -8.185 1.00 86.81 498 MET A CA 1
ATOM 3969 C C . MET A 1 498 ? 6.391 -19.791 -8.139 1.00 86.81 498 MET A C 1
ATOM 3971 O O . MET A 1 498 ? 5.765 -19.909 -7.088 1.00 86.81 498 MET A O 1
ATOM 3975 N N . GLY A 1 499 ? 5.806 -19.471 -9.283 1.00 87.94 499 GLY A N 1
ATOM 3976 C CA . GLY A 1 499 ? 4.391 -19.150 -9.344 1.00 87.94 499 GLY A CA 1
ATOM 3977 C C . GLY A 1 499 ? 3.991 -18.532 -10.668 1.00 87.94 499 GLY A C 1
ATOM 3978 O O . GLY A 1 499 ? 4.836 -18.132 -11.475 1.00 87.94 499 GLY A O 1
ATOM 3979 N N . PHE A 1 500 ? 2.680 -18.466 -10.882 1.00 87.81 500 PHE A N 1
ATOM 3980 C CA . PHE A 1 500 ? 2.121 -17.750 -12.017 1.00 87.81 500 PHE A CA 1
ATOM 3981 C C . PHE A 1 500 ? 2.422 -16.264 -11.892 1.00 87.81 500 PHE A C 1
ATOM 3983 O O . PHE A 1 500 ? 2.315 -15.684 -10.811 1.00 87.81 500 PHE A O 1
ATOM 3990 N N . ILE A 1 501 ? 2.796 -15.666 -13.015 1.00 84.88 501 ILE A N 1
ATOM 3991 C CA . ILE A 1 501 ? 2.990 -14.226 -13.107 1.00 84.88 501 ILE A CA 1
ATOM 3992 C C . ILE A 1 501 ? 1.600 -13.592 -13.131 1.00 84.88 501 ILE A C 1
ATOM 3994 O O . ILE A 1 501 ? 0.752 -13.996 -13.927 1.00 84.88 501 ILE A O 1
ATOM 3998 N N . ARG A 1 502 ? 1.363 -12.653 -12.213 1.00 74.38 502 ARG A N 1
ATOM 3999 C CA . ARG A 1 502 ? 0.090 -11.947 -12.056 1.00 74.38 502 ARG A CA 1
ATOM 4000 C C . ARG A 1 502 ? 0.235 -10.498 -12.474 1.00 74.38 502 ARG A C 1
ATOM 4002 O O . ARG A 1 502 ? 1.264 -9.861 -12.162 1.00 74.38 502 ARG A O 1
#

pLDDT: mean 81.88, std 15.4, range [37.06, 98.94]

Radius of gyration: 23.45 Å; chains: 1; bounding box: 61×51×65 Å

Sequence (502 aa):
MGRHKDVACPQCNYRFQVSASDEVDETTNVRHAVLTTGVCPLCQYIVSFDPDDPAGRERLSYKGDRILVGKFAYEFGDPERWDVAVFKFPGSAKTNYIKRIIGLPHETGEEQEFALAHKPPDKVQAMLQVVYDNDYQLKALTEAGWPARWQATPGDVQSLAANGWPRQPLWPNDYEAPEEGWQSADQHQSFSISASARGENWLRYRHFVPPTWTDISDVAHAARSEMARPQLITDSYAYNAFSSRPILSAASNRSLSGTQGSHWVGDLALDCLLTSESDEGEAIFELIEGGQRFQCQFVLSTGEATLWAAGQQLARAVTPVRGQGSHEICFANVDDQLLLWVDGHLVQFDRPTTYDGETLGMAMPTAIDLSPAGIASRGAALRVDHLKLRRDIYYIALKYPTHSFSEFERPIDFSSPDHWDDFRFRPSVDFVLENDQFLALGDNSPRSADSRLWAGEHYVGRELLIGKALYIYWPHGWETLGNTPIPTFQFWPNFRRMGFIR